Protein AF-A0A950ZUE1-F1 (afdb_monomer)

Secondary structure (DSSP, 8-state):
---HHHHHHHHHHHHHHHHHHHHHHHH-HHHHHTT--HHHHHHHHHHHHSTTTHHHHHTS-TTS-HHHHHHHHHHHHHHHHHHHHHTTTT-----HHHHHHHHHHHHHHHHHHHHHHHHHHHHHIIIIIHHHH---GGGGGHHHHHTTSHHHHHHHHHHHHHHTT-TTHHHHHHHHHHHHHHHHHHHHHHHHHHHHT-TTS--S--S---TTS---TT--PPPTT---PPPPTTS-HHHHHHHHHHHHHHHHHHHHHHHHHHHHHTT--TTTT--SHHHHHHHHHHHHHHHHHTT-GGG--HHHHHHHHHHHHHHHHHHHHHT--HHHHHHTHHHHHHHHHHHHHHHHHIIIIIHHHH-SSSHHHHHHHHHHHHHS-HHHHHHHHHHH-TT--SSHHHHHHHHHHHHTTTSSSSHHHHHHHHHHHHH-HHHHHHHHHHHHHHHHHHHHHHHHHHHHHHHHHHHHTT-

Radius of gyration: 22.35 Å; Cα contacts (8 Å, |Δi|>4): 746; chains: 1; bounding box: 63×61×81 Å

Structure (mmCIF, N/CA/C/O backbone):
data_AF-A0A950ZUE1-F1
#
_entry.id   AF-A0A950ZUE1-F1
#
loop_
_atom_site.group_PDB
_atom_site.id
_atom_site.type_symbol
_atom_site.label_atom_id
_atom_site.label_alt_id
_atom_site.label_comp_id
_atom_site.label_asym_id
_atom_site.label_entity_id
_atom_site.label_seq_id
_atom_site.pdbx_PDB_ins_code
_atom_site.Cartn_x
_atom_site.Cartn_y
_atom_site.Cartn_z
_atom_site.occupancy
_atom_site.B_iso_or_equiv
_atom_site.auth_seq_id
_atom_site.auth_comp_id
_atom_site.auth_asym_id
_atom_site.auth_atom_id
_atom_site.pdbx_PDB_model_num
ATOM 1 N N . MET A 1 1 ? 19.890 4.334 -22.677 1.00 66.81 1 MET A N 1
ATOM 2 C CA . MET A 1 1 ? 20.243 5.474 -21.806 1.00 66.81 1 MET A CA 1
ATOM 3 C C . MET A 1 1 ? 19.348 6.622 -22.236 1.00 66.81 1 MET A C 1
ATOM 5 O O . MET A 1 1 ? 19.348 6.912 -23.424 1.00 66.81 1 MET A O 1
ATOM 9 N N . TRP A 1 2 ? 18.515 7.160 -21.343 1.00 86.56 2 TRP A N 1
ATOM 10 C CA . TRP A 1 2 ? 17.582 8.241 -21.687 1.00 86.56 2 TRP A CA 1
ATOM 11 C C . TRP A 1 2 ? 18.308 9.572 -21.828 1.00 86.56 2 TRP A C 1
ATOM 13 O O . TRP A 1 2 ? 19.304 9.820 -21.146 1.00 86.56 2 TRP A O 1
ATOM 23 N N . THR A 1 3 ? 17.786 10.434 -22.687 1.00 91.44 3 THR A N 1
ATOM 24 C CA . THR A 1 3 ? 18.168 11.841 -22.764 1.00 91.44 3 THR A CA 1
ATOM 25 C C . THR A 1 3 ? 17.312 12.682 -21.815 1.00 91.44 3 THR A C 1
ATOM 27 O O . THR A 1 3 ? 16.250 12.256 -21.357 1.00 91.44 3 THR A O 1
ATOM 30 N N . ALA A 1 4 ? 17.752 13.908 -21.519 1.00 90.56 4 ALA A N 1
ATOM 31 C CA . ALA A 1 4 ? 16.945 14.852 -20.742 1.00 90.56 4 ALA A CA 1
ATOM 32 C C . ALA A 1 4 ? 15.606 15.174 -21.434 1.00 90.56 4 ALA A C 1
ATOM 34 O O . ALA A 1 4 ? 14.594 15.359 -20.759 1.00 90.56 4 ALA A O 1
ATOM 35 N N . THR A 1 5 ? 15.598 15.193 -22.771 1.00 92.62 5 THR A N 1
ATOM 36 C CA . THR A 1 5 ? 14.394 15.395 -23.582 1.00 92.62 5 THR A CA 1
ATOM 37 C C . THR A 1 5 ? 13.401 14.255 -23.388 1.00 92.62 5 THR A C 1
ATOM 39 O O . THR A 1 5 ? 12.242 14.531 -23.097 1.00 92.62 5 THR A O 1
ATOM 42 N N . ASP A 1 6 ? 13.859 12.997 -23.428 1.00 92.62 6 ASP A N 1
ATOM 43 C CA . ASP A 1 6 ? 12.987 11.828 -23.223 1.00 92.62 6 ASP A CA 1
ATOM 44 C C . ASP A 1 6 ? 12.276 11.896 -21.864 1.00 92.62 6 ASP A C 1
ATOM 46 O O . ASP A 1 6 ? 11.075 11.646 -21.755 1.00 92.62 6 ASP A O 1
ATOM 50 N N . VAL A 1 7 ? 13.009 12.276 -20.812 1.00 93.06 7 VAL A N 1
ATOM 51 C CA . VAL A 1 7 ? 12.440 12.441 -19.468 1.00 93.06 7 VAL A CA 1
ATOM 52 C C . VAL A 1 7 ? 11.440 13.598 -19.444 1.00 93.06 7 VAL A C 1
ATOM 54 O O . VAL A 1 7 ? 10.337 13.437 -18.921 1.00 93.06 7 VAL A O 1
ATOM 57 N N . GLY A 1 8 ? 11.795 14.746 -20.029 1.00 93.25 8 GLY A N 1
ATOM 58 C CA . GLY A 1 8 ? 10.930 15.924 -20.094 1.00 93.25 8 GLY A CA 1
ATOM 59 C C . GLY A 1 8 ? 9.601 15.647 -20.799 1.00 93.25 8 GLY A C 1
ATOM 60 O O . GLY A 1 8 ? 8.540 15.932 -20.245 1.00 93.25 8 GLY A O 1
ATOM 61 N N . GLU A 1 9 ? 9.643 15.025 -21.976 1.00 93.88 9 GLU A N 1
ATOM 62 C CA . GLU A 1 9 ? 8.449 14.638 -22.737 1.00 93.88 9 GLU A CA 1
ATOM 63 C C . GLU A 1 9 ? 7.586 13.635 -21.965 1.00 93.88 9 GLU A C 1
ATOM 65 O O . GLU A 1 9 ? 6.367 13.793 -21.881 1.00 93.88 9 GLU A O 1
ATOM 70 N N . SER A 1 10 ? 8.213 12.656 -21.307 1.00 94.75 10 SER A N 1
ATOM 71 C CA . SER A 1 10 ? 7.507 11.672 -20.479 1.00 94.75 10 SER A CA 1
ATOM 72 C C . SER A 1 10 ? 6.758 12.313 -19.307 1.00 94.75 10 SER A C 1
ATOM 74 O O . SER A 1 10 ? 5.678 11.844 -18.942 1.00 94.75 10 SER A O 1
ATOM 76 N N . MET A 1 11 ? 7.305 13.384 -18.718 1.00 94.94 11 MET A N 1
ATOM 77 C CA . MET A 1 11 ? 6.642 14.132 -17.640 1.00 94.94 11 MET A CA 1
ATOM 78 C C . MET A 1 11 ? 5.467 14.957 -18.169 1.00 94.94 11 MET A C 1
ATOM 80 O O . MET A 1 11 ? 4.415 15.008 -17.531 1.00 94.94 11 MET A O 1
ATOM 84 N N . VAL A 1 12 ? 5.615 15.570 -19.348 1.00 95.50 12 VAL A N 1
ATOM 85 C CA . VAL A 1 12 ? 4.526 16.307 -20.008 1.00 95.50 12 VAL A CA 1
ATOM 86 C C . VAL A 1 12 ? 3.365 15.367 -20.329 1.00 95.50 12 VAL A C 1
ATOM 88 O O . VAL A 1 12 ? 2.218 15.675 -20.009 1.00 95.50 12 VAL A O 1
ATOM 91 N N . LEU A 1 13 ? 3.652 14.195 -20.899 1.00 95.94 13 LEU A N 1
ATOM 92 C CA . LEU A 1 13 ? 2.637 13.189 -21.208 1.00 95.94 13 LEU A CA 1
ATOM 93 C C . LEU A 1 13 ? 1.944 12.674 -19.942 1.00 95.94 13 LEU A C 1
ATOM 95 O O . LEU A 1 13 ? 0.721 12.551 -19.934 1.00 95.94 13 LEU A O 1
ATOM 99 N N . LEU A 1 14 ? 2.690 12.454 -18.855 1.00 95.44 14 LEU A N 1
ATOM 100 C CA . LEU A 1 14 ? 2.114 12.061 -17.567 1.00 95.44 14 LEU A CA 1
ATOM 101 C C . LEU A 1 14 ? 1.131 13.122 -17.043 1.00 95.44 14 LEU A C 1
ATOM 103 O O . LEU A 1 14 ? 0.028 12.783 -16.617 1.00 95.44 14 LEU A O 1
ATOM 107 N N . ALA A 1 15 ? 1.485 14.408 -17.135 1.00 95.69 15 ALA A N 1
ATOM 108 C CA . ALA A 1 15 ? 0.602 15.507 -16.743 1.00 95.69 15 ALA A CA 1
ATOM 109 C C . ALA A 1 15 ? -0.668 15.586 -17.613 1.00 95.69 15 ALA A C 1
ATOM 111 O O . ALA A 1 15 ? -1.761 15.830 -17.098 1.00 95.69 15 ALA A O 1
ATOM 112 N N . LEU A 1 16 ? -0.550 15.339 -18.922 1.00 96.38 16 LEU A N 1
ATOM 113 C CA . LEU A 1 16 ? -1.698 15.287 -19.834 1.00 96.38 16 LEU A CA 1
ATOM 114 C C . LEU A 1 16 ? -2.623 14.101 -19.533 1.00 96.38 16 LEU A C 1
ATOM 116 O O . LEU A 1 16 ? -3.842 14.271 -19.536 1.00 96.38 16 LEU A O 1
ATOM 120 N N . VAL A 1 17 ? -2.066 12.926 -19.222 1.00 96.38 17 VAL A N 1
ATOM 121 C CA . VAL A 1 17 ? -2.840 11.758 -18.771 1.00 96.38 17 VAL A CA 1
ATOM 122 C C . VAL A 1 17 ? -3.590 12.084 -17.483 1.00 96.38 17 VAL A C 1
ATOM 124 O O . VAL A 1 17 ? -4.779 11.787 -17.378 1.00 96.38 17 VAL A O 1
ATOM 127 N N . PHE A 1 18 ? -2.932 12.748 -16.533 1.00 94.56 18 PHE A N 1
ATOM 128 C CA . PHE A 1 18 ? -3.552 13.175 -15.281 1.00 94.56 18 PHE A CA 1
ATOM 129 C C . PHE A 1 18 ? -4.738 14.117 -15.522 1.00 94.56 18 PHE A C 1
ATOM 131 O O . PHE A 1 18 ? -5.830 13.908 -14.989 1.00 94.56 18 PHE A O 1
ATOM 138 N N . LEU A 1 19 ? -4.549 15.135 -16.369 1.00 95.38 19 LEU A N 1
ATOM 139 C CA . LEU A 1 19 ? -5.607 16.069 -16.753 1.00 95.38 19 LEU A CA 1
ATOM 140 C C . LEU A 1 19 ? -6.772 15.343 -17.438 1.00 95.38 19 LEU A C 1
ATOM 142 O O . LEU A 1 19 ? -7.933 15.577 -17.098 1.00 95.38 19 LEU A O 1
ATOM 146 N N . GLY A 1 20 ? -6.470 14.441 -18.374 1.00 95.75 20 GLY A N 1
ATOM 147 C CA . GLY A 1 20 ? -7.469 13.619 -19.052 1.00 95.75 20 GLY A CA 1
ATOM 148 C C . GLY A 1 20 ? -8.279 12.778 -18.068 1.00 95.75 20 GLY A C 1
ATOM 149 O O . GLY A 1 20 ? -9.509 12.790 -18.110 1.00 95.75 20 GLY A O 1
ATOM 150 N N . ALA A 1 21 ? -7.609 12.119 -17.124 1.00 94.19 21 ALA A N 1
ATOM 151 C CA . ALA A 1 21 ? -8.250 11.324 -16.084 1.00 94.19 21 ALA A CA 1
ATOM 152 C C . ALA A 1 21 ? -9.181 12.157 -15.194 1.00 94.19 21 ALA A C 1
ATOM 154 O O . ALA A 1 21 ? -10.307 11.736 -14.920 1.00 94.19 21 ALA A O 1
ATOM 155 N N . ALA A 1 22 ? -8.752 13.358 -14.795 1.00 91.12 22 ALA A N 1
ATOM 156 C CA . ALA A 1 22 ? -9.562 14.267 -13.986 1.00 91.12 22 ALA A CA 1
ATOM 157 C C . ALA A 1 22 ? -10.845 14.694 -14.721 1.00 91.12 22 ALA A C 1
ATOM 159 O O . ALA A 1 22 ? -11.929 14.722 -14.132 1.00 91.12 22 ALA A O 1
ATOM 160 N N . LEU A 1 23 ? -10.750 14.976 -16.025 1.00 93.44 23 LEU A N 1
ATOM 161 C CA . LEU A 1 23 ? -11.906 15.312 -16.862 1.00 93.44 23 LEU A CA 1
ATOM 162 C C . LEU A 1 23 ? -12.852 14.116 -17.047 1.00 93.44 23 LEU A C 1
ATOM 164 O O . LEU A 1 23 ? -14.065 14.268 -16.892 1.00 93.44 23 LEU A O 1
ATOM 168 N N . ILE A 1 24 ? -12.308 12.921 -17.304 1.00 93.88 24 ILE A N 1
ATOM 169 C CA . ILE A 1 24 ? -13.088 11.678 -17.415 1.00 93.88 24 ILE A CA 1
ATOM 170 C C . ILE A 1 24 ? -13.856 11.412 -16.116 1.00 93.88 24 ILE A C 1
ATOM 172 O O . ILE A 1 24 ? -15.060 11.150 -16.154 1.00 93.88 24 ILE A O 1
ATOM 176 N N . ARG A 1 25 ? -13.189 11.524 -14.960 1.00 88.69 25 ARG A N 1
ATOM 177 C CA . ARG A 1 25 ? -13.815 11.344 -13.642 1.00 88.69 25 ARG A CA 1
ATOM 178 C C . ARG A 1 25 ? -14.921 12.370 -13.410 1.00 88.69 25 ARG A C 1
ATOM 180 O O . ARG A 1 25 ? -16.020 11.996 -13.011 1.00 88.69 25 ARG A O 1
ATOM 187 N N . LYS A 1 26 ? -14.665 13.647 -13.714 1.00 87.50 26 LYS A N 1
ATOM 188 C CA . LYS A 1 26 ? -15.641 14.738 -13.557 1.00 87.50 26 LYS A CA 1
ATOM 189 C C . LYS A 1 26 ? -16.940 14.473 -14.322 1.00 87.50 26 LYS A C 1
ATOM 191 O O . LYS A 1 26 ? -18.018 14.761 -13.805 1.00 87.50 26 LYS A O 1
ATOM 196 N N . TRP A 1 27 ? -16.850 13.943 -15.541 1.00 89.56 27 TRP A N 1
ATOM 197 C CA . TRP A 1 27 ? -18.019 13.703 -16.393 1.00 89.56 27 TRP A CA 1
ATOM 198 C C . TRP A 1 27 ? -18.652 12.318 -16.218 1.00 89.56 27 TRP A C 1
ATOM 200 O O . TRP A 1 27 ? -19.817 12.138 -16.568 1.00 89.56 27 TRP A O 1
ATOM 210 N N . SER A 1 28 ? -17.939 11.347 -15.645 1.00 88.06 28 SER A N 1
ATOM 211 C CA . SER A 1 28 ? -18.461 9.997 -15.429 1.00 88.06 28 SER A CA 1
ATOM 212 C C . SER A 1 28 ? -19.125 9.849 -14.061 1.00 88.06 28 SER A C 1
ATOM 214 O O . SER A 1 28 ? -18.476 9.880 -13.016 1.00 88.06 28 SER A O 1
ATOM 216 N N . THR A 1 29 ? -20.439 9.630 -14.050 1.00 81.12 29 THR A N 1
ATOM 217 C CA . THR A 1 29 ? -21.176 9.318 -12.814 1.00 81.12 29 THR A CA 1
ATOM 218 C C . THR A 1 29 ? -20.812 7.932 -12.270 1.00 81.12 29 THR A C 1
ATOM 220 O O . THR A 1 29 ? -20.668 7.772 -11.065 1.00 81.12 29 THR A O 1
ATOM 223 N N . HIS A 1 30 ? -20.580 6.945 -13.142 1.00 82.25 30 HIS A N 1
ATOM 224 C CA . HIS A 1 30 ? -20.272 5.566 -12.739 1.00 82.25 30 HIS A CA 1
ATOM 225 C C . HIS A 1 30 ? -18.904 5.443 -12.055 1.00 82.25 30 HIS A C 1
ATOM 227 O O . HIS A 1 30 ? -18.790 4.789 -11.025 1.00 82.25 30 HIS A O 1
ATOM 233 N N . LEU A 1 31 ? -17.866 6.098 -12.594 1.00 82.25 31 LEU A N 1
ATOM 234 C CA . LEU A 1 31 ? -16.519 6.039 -12.006 1.00 82.25 31 LEU A CA 1
ATOM 235 C C . LEU A 1 31 ? -16.462 6.746 -10.646 1.00 82.25 31 LEU A C 1
ATOM 237 O O . LEU A 1 31 ? -15.772 6.276 -9.745 1.00 82.25 31 LEU A O 1
ATOM 241 N N . ARG A 1 32 ? -17.225 7.836 -10.483 1.00 79.19 32 ARG A N 1
ATOM 242 C CA . ARG A 1 32 ? -17.393 8.511 -9.189 1.00 79.19 32 ARG A CA 1
ATOM 243 C C . ARG A 1 32 ? -18.175 7.660 -8.193 1.00 79.19 32 ARG A C 1
ATOM 245 O O . ARG A 1 32 ? -17.773 7.594 -7.043 1.00 79.19 32 ARG A O 1
ATOM 252 N N . ALA A 1 33 ? -19.217 6.956 -8.639 1.00 73.81 33 ALA A N 1
ATOM 253 C CA . ALA A 1 33 ? -19.984 6.044 -7.786 1.00 73.81 33 ALA A CA 1
ATOM 254 C C . ALA A 1 33 ? -19.161 4.838 -7.292 1.00 73.81 33 ALA A C 1
ATOM 256 O O . ALA A 1 33 ? -19.442 4.297 -6.228 1.00 73.81 33 ALA A O 1
ATOM 257 N N . LEU A 1 34 ? -18.138 4.426 -8.048 1.00 74.50 34 LEU A N 1
ATOM 258 C CA . LEU A 1 34 ? -17.157 3.421 -7.623 1.00 74.50 34 LEU A CA 1
ATOM 259 C C . LEU A 1 34 ? -15.985 4.014 -6.827 1.00 74.50 34 LEU A C 1
ATOM 261 O O . LEU A 1 34 ? -15.076 3.273 -6.468 1.00 74.50 34 LEU A O 1
ATOM 265 N N . PHE A 1 35 ? -15.983 5.331 -6.589 1.00 74.38 35 PHE A N 1
ATOM 266 C CA . PHE A 1 35 ? -14.926 6.062 -5.891 1.00 74.38 35 PHE A CA 1
ATOM 267 C C . PHE A 1 35 ? -13.525 5.756 -6.431 1.00 74.38 35 PHE A C 1
ATOM 269 O O . PHE A 1 35 ? -12.556 5.696 -5.681 1.00 74.38 35 PHE A O 1
ATOM 276 N N . LEU A 1 36 ? -13.395 5.560 -7.747 1.00 81.38 36 LEU A N 1
ATOM 277 C CA . LEU A 1 36 ? -12.086 5.314 -8.339 1.00 81.38 36 LEU A CA 1
ATOM 278 C C . LEU A 1 36 ? -11.246 6.605 -8.291 1.00 81.38 36 LEU A C 1
ATOM 280 O O . LEU A 1 36 ? -11.714 7.647 -8.776 1.00 81.38 36 LEU A O 1
ATOM 284 N N . PRO A 1 37 ? -10.016 6.560 -7.741 1.00 82.94 37 PRO A N 1
ATOM 285 C CA . PRO A 1 37 ? -9.103 7.692 -7.743 1.00 82.94 37 PRO A CA 1
ATOM 286 C C . PRO A 1 37 ? -8.751 8.120 -9.161 1.00 82.94 37 PRO A C 1
ATOM 288 O O . PRO A 1 37 ? -8.617 7.293 -10.071 1.00 82.94 37 PRO A O 1
ATOM 291 N N . THR A 1 38 ? -8.504 9.416 -9.328 1.00 88.38 38 THR A N 1
ATOM 292 C CA . THR A 1 38 ? -8.078 9.988 -10.613 1.00 88.38 38 THR A CA 1
ATOM 293 C C . THR A 1 38 ? -6.826 9.293 -11.159 1.00 88.38 38 THR A C 1
ATOM 295 O O . THR A 1 38 ? -6.754 9.018 -12.355 1.00 88.38 38 THR A O 1
ATOM 298 N N . ALA A 1 39 ? -5.880 8.912 -10.295 1.00 89.38 39 ALA A N 1
ATOM 299 C CA . ALA A 1 39 ? -4.666 8.207 -10.697 1.00 89.38 39 ALA A CA 1
ATOM 300 C C . ALA A 1 39 ? -4.924 6.812 -11.291 1.00 89.38 39 ALA A C 1
ATOM 302 O O . ALA A 1 39 ? -4.284 6.433 -12.268 1.00 89.38 39 ALA A O 1
ATOM 303 N N . VAL A 1 40 ? -5.895 6.059 -10.759 1.00 88.81 40 VAL A N 1
ATOM 304 C CA . VAL A 1 40 ? -6.265 4.739 -11.303 1.00 88.81 40 VAL A CA 1
ATOM 305 C C . VAL A 1 40 ? -6.889 4.900 -12.689 1.00 88.81 40 VAL A C 1
ATOM 307 O O . VAL A 1 40 ? -6.517 4.192 -13.624 1.00 88.81 40 VAL A O 1
ATOM 310 N N . ILE A 1 41 ? -7.783 5.881 -12.851 1.00 91.88 41 ILE A N 1
ATOM 311 C CA . ILE A 1 41 ? -8.377 6.227 -14.152 1.00 91.88 41 ILE A CA 1
ATOM 312 C C . ILE A 1 41 ? -7.280 6.637 -15.144 1.00 91.88 41 ILE A C 1
ATOM 314 O O . ILE A 1 41 ? -7.294 6.188 -16.288 1.00 91.88 41 ILE A O 1
ATOM 318 N N . GLY A 1 42 ? -6.310 7.444 -14.707 1.00 93.81 42 GLY A N 1
ATOM 319 C CA . GLY A 1 42 ? -5.161 7.851 -15.518 1.00 93.81 42 GLY A CA 1
ATOM 320 C C . GLY A 1 42 ? -4.272 6.681 -15.916 1.00 93.81 42 GLY A C 1
ATOM 321 O O . GLY A 1 42 ? -3.865 6.595 -17.068 1.00 93.81 42 GLY A O 1
ATOM 322 N N . GLY A 1 43 ? -4.044 5.735 -15.010 1.00 93.06 43 GLY A N 1
ATOM 323 C CA . GLY A 1 43 ? -3.337 4.496 -15.303 1.00 93.06 43 GLY A CA 1
ATOM 324 C C . GLY A 1 43 ? -4.013 3.674 -16.399 1.00 93.06 43 GLY A C 1
ATOM 325 O O . GLY A 1 43 ? -3.370 3.296 -17.377 1.00 93.06 43 GLY A O 1
ATOM 326 N N . PHE A 1 44 ? -5.327 3.455 -16.297 1.00 93.50 44 PHE A N 1
ATOM 327 C CA . PHE A 1 44 ? -6.082 2.756 -17.342 1.00 93.50 44 PHE A CA 1
ATOM 328 C C . PHE A 1 44 ? -6.156 3.544 -18.651 1.00 93.50 44 PHE A C 1
ATOM 330 O O . PHE A 1 44 ? -6.139 2.939 -19.721 1.00 93.50 44 PHE A O 1
ATOM 337 N N . LEU A 1 45 ? -6.201 4.877 -18.590 1.00 95.19 45 LEU A N 1
ATOM 338 C CA . LEU A 1 45 ? -6.114 5.728 -19.773 1.00 95.19 45 LEU A CA 1
ATOM 339 C C . LEU A 1 45 ? -4.751 5.563 -20.461 1.00 95.19 45 LEU A C 1
ATOM 341 O O . LEU A 1 45 ? -4.708 5.348 -21.668 1.00 95.19 45 LEU A O 1
ATOM 345 N N . ALA A 1 46 ? -3.652 5.605 -19.707 1.00 94.88 46 ALA A N 1
ATOM 346 C CA . ALA A 1 46 ? -2.307 5.364 -20.223 1.00 94.88 46 ALA A CA 1
ATOM 347 C C . ALA A 1 46 ? -2.174 3.964 -20.841 1.00 94.88 46 ALA A C 1
ATOM 349 O O . ALA A 1 46 ? -1.650 3.838 -21.945 1.00 94.88 46 ALA A O 1
ATOM 350 N N . LEU A 1 47 ? -2.714 2.936 -20.181 1.00 92.81 47 LEU A N 1
ATOM 351 C CA . LEU A 1 47 ? -2.721 1.561 -20.682 1.00 92.81 47 LEU A CA 1
ATOM 352 C C . LEU A 1 47 ? -3.525 1.434 -21.988 1.00 92.81 47 LEU A C 1
ATOM 354 O O . LEU A 1 47 ? -3.061 0.828 -22.953 1.00 92.81 47 LEU A O 1
ATOM 358 N N . ALA A 1 48 ? -4.714 2.043 -22.041 1.00 93.50 48 ALA A N 1
ATOM 359 C CA . ALA A 1 48 ? -5.586 2.020 -23.213 1.00 93.50 48 ALA A CA 1
ATOM 360 C C . ALA A 1 48 ? -4.981 2.771 -24.407 1.00 93.50 48 ALA A C 1
ATOM 362 O O . ALA A 1 48 ? -5.092 2.313 -25.542 1.00 93.50 48 ALA A O 1
ATOM 363 N N . LEU A 1 49 ? -4.332 3.912 -24.167 1.00 93.94 49 LEU A N 1
ATOM 364 C CA . LEU A 1 49 ? -3.679 4.705 -25.212 1.00 93.94 49 LEU A CA 1
ATOM 365 C C . LEU A 1 49 ? -2.279 4.179 -25.580 1.00 93.94 49 LEU A C 1
ATOM 367 O O . LEU A 1 49 ? -1.727 4.582 -26.604 1.00 93.94 49 LEU A O 1
ATOM 371 N N . GLY A 1 50 ? -1.705 3.301 -24.759 1.00 92.12 50 GLY A N 1
ATOM 372 C CA . GLY A 1 50 ? -0.361 2.754 -24.902 1.00 92.12 50 GLY A CA 1
ATOM 373 C C . GLY A 1 50 ? -0.248 1.492 -25.769 1.00 92.12 50 GLY A C 1
ATOM 374 O O . GLY A 1 50 ? -1.186 1.141 -26.495 1.00 92.12 50 GLY A O 1
ATOM 375 N N . PRO A 1 51 ? 0.900 0.789 -25.678 1.00 88.81 51 PRO A N 1
ATOM 376 C CA . PRO A 1 51 ? 1.222 -0.402 -26.457 1.00 88.81 51 PRO A CA 1
ATOM 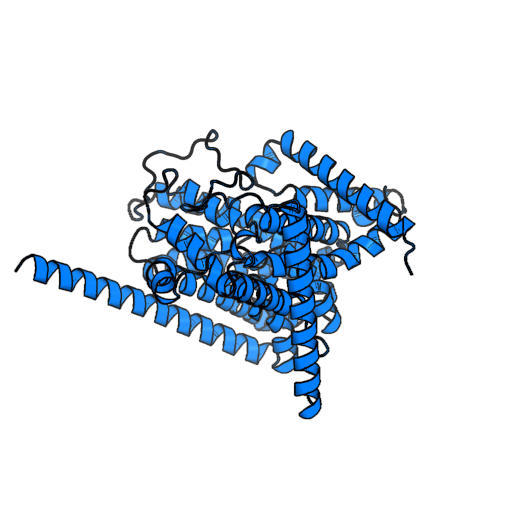377 C C . PRO A 1 51 ? 0.195 -1.514 -26.287 1.00 88.81 51 PRO A C 1
ATOM 379 O O . PRO A 1 51 ? -0.123 -2.216 -27.236 1.00 88.81 51 PRO A O 1
ATOM 382 N N . GLU A 1 52 ? -0.346 -1.654 -25.080 1.00 90.12 52 GLU A N 1
ATOM 383 C CA . GLU A 1 52 ? -1.230 -2.751 -24.686 1.00 90.12 52 GLU A CA 1
ATOM 384 C C . GLU A 1 52 ? -2.690 -2.546 -25.124 1.00 90.12 52 GLU A C 1
ATOM 386 O O . GLU A 1 52 ? -3.436 -3.521 -25.237 1.00 90.12 52 GLU A O 1
ATOM 391 N N . GLY A 1 53 ? -3.087 -1.302 -25.409 1.00 89.88 53 GLY A N 1
ATOM 392 C CA . GLY A 1 53 ? -4.407 -0.933 -25.920 1.00 89.88 53 GLY A CA 1
ATOM 393 C C . GLY A 1 53 ? -4.381 -0.619 -27.416 1.00 89.88 53 GLY A C 1
ATOM 394 O O . GLY A 1 53 ? -4.383 -1.530 -28.244 1.00 89.88 53 GLY A O 1
ATOM 395 N N . ILE A 1 54 ? -4.360 0.671 -27.777 1.00 90.31 54 ILE A N 1
ATOM 396 C CA . ILE A 1 54 ? -4.306 1.126 -29.179 1.00 90.31 54 ILE A CA 1
ATOM 397 C C . ILE A 1 54 ? -3.112 0.506 -29.905 1.00 90.31 54 ILE A C 1
ATOM 399 O O . ILE A 1 54 ? -3.275 0.052 -31.034 1.00 90.31 54 ILE A O 1
ATOM 403 N N . GLY A 1 55 ? -1.949 0.417 -29.255 1.00 88.12 55 GLY A N 1
ATOM 404 C CA . GLY A 1 55 ? -0.745 -0.136 -29.870 1.00 88.12 55 GLY A CA 1
ATOM 405 C C . GLY A 1 55 ? -0.906 -1.571 -30.375 1.00 88.12 55 GLY A C 1
ATOM 406 O O . GLY A 1 55 ? -0.410 -1.899 -31.452 1.00 88.12 55 GLY A O 1
ATOM 407 N N . ARG A 1 56 ? -1.695 -2.409 -29.689 1.00 88.06 56 ARG A N 1
ATOM 408 C CA . ARG A 1 56 ? -2.030 -3.761 -30.167 1.00 88.06 56 ARG A CA 1
ATOM 409 C C . ARG A 1 56 ? -2.905 -3.750 -31.411 1.00 88.06 56 ARG A C 1
ATOM 411 O O . ARG A 1 56 ? -2.764 -4.637 -32.246 1.00 88.06 56 ARG A O 1
ATOM 418 N N . LEU A 1 57 ? -3.800 -2.771 -31.527 1.00 87.94 57 LEU A N 1
ATOM 419 C CA . LEU A 1 57 ? -4.695 -2.622 -32.675 1.00 87.94 57 LEU A CA 1
ATOM 420 C C . LEU A 1 57 ? -3.962 -2.055 -33.896 1.00 87.94 57 LEU A C 1
ATOM 422 O O . LEU A 1 57 ? -4.271 -2.427 -35.024 1.00 87.94 57 LEU A O 1
ATOM 426 N N . THR A 1 58 ? -3.003 -1.154 -33.677 1.00 88.31 58 THR A N 1
ATOM 427 C CA . THR A 1 58 ? -2.252 -0.462 -34.736 1.00 88.31 58 THR A CA 1
ATOM 428 C C . THR A 1 58 ? -0.884 -1.076 -35.023 1.00 88.31 58 THR A C 1
ATOM 430 O O . THR A 1 58 ? -0.190 -0.596 -35.915 1.00 88.31 58 THR A O 1
ATOM 433 N N . HIS A 1 59 ? -0.485 -2.118 -34.286 1.00 84.19 59 HIS A N 1
ATOM 434 C CA . HIS A 1 59 ? 0.868 -2.684 -34.297 1.00 84.19 59 HIS A CA 1
ATOM 435 C C . HIS A 1 59 ? 1.966 -1.620 -34.092 1.00 84.19 59 HIS A C 1
ATOM 437 O O . HIS A 1 59 ? 3.010 -1.651 -34.743 1.00 84.19 59 HIS A O 1
ATOM 443 N N . SER A 1 60 ? 1.719 -0.662 -33.194 1.00 85.62 60 SER A N 1
ATOM 444 C CA . SER A 1 60 ? 2.639 0.429 -32.841 1.00 85.62 60 SER A CA 1
ATOM 445 C C . SER A 1 60 ? 2.777 0.567 -31.319 1.00 85.62 60 SER A C 1
ATOM 447 O O . SER A 1 60 ? 2.171 -0.183 -30.559 1.00 85.62 60 SER A O 1
ATOM 449 N N . SER A 1 61 ? 3.527 1.564 -30.849 1.00 77.38 61 SER A N 1
ATOM 450 C CA . SER A 1 61 ? 3.646 1.924 -29.427 1.00 77.38 61 SER A CA 1
ATOM 451 C C . SER A 1 61 ? 2.393 2.611 -28.843 1.00 77.38 61 SER A C 1
ATOM 453 O O . SER A 1 61 ? 2.406 3.123 -27.723 1.00 77.38 61 SER A O 1
ATOM 455 N N . GLY A 1 62 ? 1.288 2.640 -29.596 1.00 87.25 62 GLY A N 1
ATOM 456 C CA . GLY A 1 62 ? 0.092 3.411 -29.270 1.00 87.25 62 GLY A CA 1
ATOM 457 C C . GLY A 1 62 ? 0.264 4.895 -29.599 1.00 87.25 62 GLY A C 1
ATOM 458 O O . GLY A 1 62 ? 0.835 5.247 -30.632 1.00 87.25 62 GLY A O 1
ATOM 459 N N . MET A 1 63 ? -0.265 5.766 -28.738 1.00 87.88 63 MET A N 1
ATOM 460 C CA . MET A 1 63 ? -0.197 7.227 -28.888 1.00 87.88 63 MET A CA 1
ATOM 461 C C . MET A 1 63 ? 1.049 7.857 -28.252 1.00 87.88 63 MET A C 1
ATOM 463 O O . MET A 1 63 ? 1.246 9.063 -28.396 1.00 87.88 63 MET A O 1
ATOM 467 N N . PHE A 1 64 ? 1.877 7.074 -27.554 1.00 88.81 64 PHE A N 1
ATOM 468 C CA . PHE A 1 64 ? 3.079 7.575 -26.888 1.00 88.81 64 PHE A CA 1
ATOM 469 C C . PHE A 1 64 ? 4.359 6.963 -27.483 1.00 88.81 64 PHE A C 1
ATOM 471 O O . PHE A 1 64 ? 4.322 5.838 -27.989 1.00 88.81 64 PHE A O 1
ATOM 478 N N . PRO A 1 65 ? 5.500 7.671 -27.410 1.00 88.38 65 PRO A N 1
ATOM 479 C CA . PRO A 1 65 ? 6.805 7.112 -27.759 1.00 88.38 65 PRO A CA 1
ATOM 480 C C . PRO A 1 65 ? 7.209 5.938 -26.850 1.00 88.38 65 PRO A C 1
ATOM 482 O O . PRO A 1 65 ? 6.907 5.937 -25.656 1.00 88.38 65 PRO A O 1
ATOM 485 N N . ASP A 1 66 ? 7.976 4.978 -27.375 1.00 86.06 66 ASP A N 1
ATOM 486 C CA . ASP A 1 66 ? 8.503 3.842 -26.593 1.00 86.06 66 ASP A CA 1
ATOM 487 C C . ASP A 1 66 ? 9.363 4.300 -25.404 1.00 86.06 66 ASP A C 1
ATOM 489 O O . ASP A 1 66 ? 9.331 3.722 -24.312 1.00 86.06 66 ASP A O 1
ATOM 493 N N . GLN A 1 67 ? 10.113 5.388 -25.596 1.00 89.19 67 GLN A N 1
ATOM 494 C CA . GLN A 1 67 ? 10.946 5.998 -24.566 1.00 89.19 67 GLN A CA 1
ATOM 495 C C . GLN A 1 67 ? 10.105 6.407 -23.353 1.00 89.19 67 GLN A C 1
ATOM 497 O O . GLN A 1 67 ? 10.549 6.209 -22.220 1.00 89.19 67 GLN A O 1
ATOM 502 N N . THR A 1 68 ? 8.872 6.879 -23.565 1.00 91.88 68 THR A N 1
ATOM 503 C CA . THR A 1 68 ? 7.969 7.279 -22.482 1.00 91.88 68 THR A CA 1
ATOM 504 C C . THR A 1 68 ? 7.650 6.126 -21.547 1.00 91.88 68 THR A C 1
ATOM 506 O O . THR A 1 68 ? 7.783 6.272 -20.332 1.00 91.88 68 THR A O 1
ATOM 509 N N . PHE A 1 69 ? 7.331 4.950 -22.088 1.00 88.81 69 PHE A N 1
ATOM 510 C CA . PHE A 1 69 ? 7.055 3.773 -21.264 1.00 88.81 69 PHE A CA 1
ATOM 511 C C . PHE A 1 69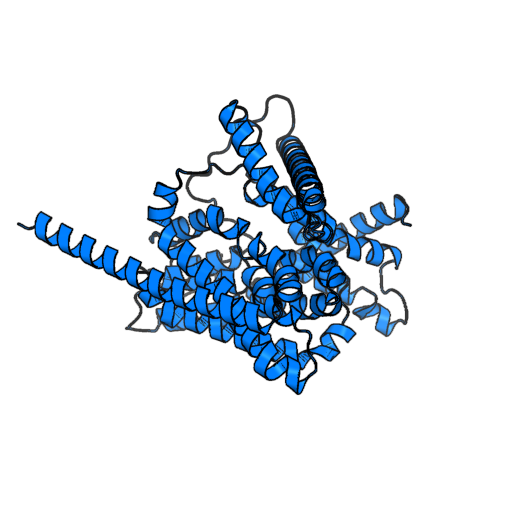 ? 8.288 3.278 -20.522 1.00 88.81 69 PHE A C 1
ATOM 513 O O . PHE A 1 69 ? 8.176 2.853 -19.375 1.00 88.81 69 PHE A O 1
ATOM 520 N N . SER A 1 70 ? 9.475 3.390 -21.122 1.00 89.12 70 SER A N 1
ATOM 521 C CA . SER A 1 70 ? 10.709 3.031 -20.421 1.00 89.12 70 SER A CA 1
ATOM 522 C C . SER A 1 70 ? 10.982 3.943 -19.215 1.00 89.12 70 SER A C 1
ATOM 524 O O . SER A 1 70 ? 11.370 3.449 -18.157 1.00 89.12 70 SER A O 1
ATOM 526 N N . VAL A 1 71 ? 10.706 5.250 -19.332 1.00 92.88 71 VAL A N 1
ATOM 527 C CA . VAL A 1 71 ? 10.800 6.199 -18.212 1.00 92.88 71 VAL A CA 1
ATOM 528 C C . VAL A 1 71 ? 9.727 5.890 -17.166 1.00 92.88 71 VAL A C 1
ATOM 530 O O . VAL A 1 71 ? 10.041 5.768 -15.982 1.00 92.88 71 VAL A O 1
ATOM 533 N N . TRP A 1 72 ? 8.474 5.699 -17.588 1.00 92.81 72 TRP A N 1
ATOM 534 C CA . TRP A 1 72 ? 7.365 5.364 -16.690 1.00 92.81 72 TRP A CA 1
ATOM 535 C C . TRP A 1 72 ? 7.587 4.051 -15.940 1.00 92.81 72 TRP A C 1
ATOM 537 O O . TRP A 1 72 ? 7.233 3.969 -14.772 1.00 92.81 72 TRP A O 1
ATOM 547 N N . HIS A 1 73 ? 8.265 3.067 -16.528 1.00 88.19 73 HIS A N 1
ATOM 548 C CA . HIS A 1 73 ? 8.596 1.821 -15.835 1.00 88.19 73 HIS A CA 1
ATOM 549 C C . HIS A 1 73 ? 9.559 2.042 -14.650 1.00 88.19 73 HIS A C 1
ATOM 551 O O . HIS A 1 73 ? 9.535 1.296 -13.671 1.00 88.19 73 HIS A O 1
ATOM 557 N N . ALA A 1 74 ? 10.423 3.060 -14.701 1.00 88.38 74 ALA A N 1
ATOM 558 C CA . ALA A 1 74 ? 11.384 3.335 -13.630 1.00 88.38 74 ALA A CA 1
ATOM 559 C C . ALA A 1 74 ? 10.888 4.338 -12.582 1.00 88.38 74 ALA A C 1
ATOM 561 O O . ALA A 1 74 ? 11.346 4.303 -11.437 1.00 88.38 74 ALA A O 1
ATOM 562 N N . LEU A 1 75 ? 9.954 5.222 -12.945 1.00 91.25 75 LEU A N 1
ATOM 563 C CA . LEU A 1 75 ? 9.428 6.254 -12.047 1.00 91.25 75 LEU A CA 1
ATOM 564 C C . LEU A 1 75 ? 8.855 5.714 -10.729 1.00 91.25 75 LEU A C 1
ATOM 566 O O . LEU A 1 75 ? 9.170 6.316 -9.699 1.00 91.25 75 LEU A O 1
ATOM 570 N N . PRO A 1 76 ? 8.086 4.604 -10.693 1.00 90.56 76 PRO A N 1
ATOM 571 C CA . PRO A 1 76 ? 7.571 4.043 -9.451 1.00 90.56 76 PRO A CA 1
ATOM 572 C C . PRO A 1 76 ? 8.634 3.845 -8.368 1.00 90.56 76 PRO A C 1
ATOM 574 O O . PRO A 1 76 ? 8.447 4.274 -7.230 1.00 90.56 76 PRO A O 1
ATOM 577 N N . GLY A 1 77 ? 9.787 3.278 -8.739 1.00 86.25 77 GLY A N 1
ATOM 578 C CA . GLY A 1 77 ? 10.897 3.022 -7.817 1.00 86.25 77 GLY A CA 1
ATOM 579 C C . GLY A 1 77 ? 11.586 4.290 -7.297 1.00 86.25 77 GLY A C 1
ATOM 580 O O . GLY A 1 77 ? 12.223 4.253 -6.245 1.00 86.25 77 GLY A O 1
ATOM 581 N N . LEU A 1 78 ? 11.444 5.423 -7.993 1.00 90.12 78 LEU A N 1
ATOM 582 C CA . LEU A 1 78 ? 11.961 6.721 -7.552 1.00 90.12 78 LEU A CA 1
ATOM 583 C C . LEU A 1 78 ? 10.947 7.449 -6.665 1.00 90.12 78 LEU A C 1
ATOM 585 O O . LEU A 1 78 ? 11.279 7.860 -5.552 1.00 90.12 78 LEU A O 1
ATOM 589 N N . LEU A 1 79 ? 9.708 7.570 -7.143 1.00 93.19 79 LEU A N 1
ATOM 590 C CA . LEU A 1 79 ? 8.627 8.305 -6.488 1.00 93.19 79 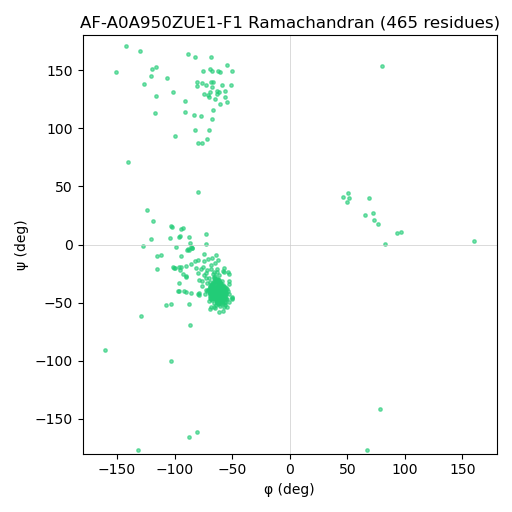LEU A CA 1
ATOM 591 C C . LEU A 1 79 ? 8.198 7.666 -5.161 1.00 93.19 79 LEU A C 1
ATOM 593 O O . LEU A 1 79 ? 7.801 8.385 -4.243 1.00 93.19 79 LEU A O 1
ATOM 597 N N . ILE A 1 80 ? 8.340 6.343 -5.010 1.00 89.38 80 ILE A N 1
ATOM 598 C CA . ILE A 1 80 ? 8.038 5.650 -3.749 1.00 89.38 80 ILE A CA 1
ATOM 599 C C . ILE A 1 80 ? 8.877 6.188 -2.581 1.00 89.38 80 ILE A C 1
ATOM 601 O O . ILE A 1 80 ? 8.386 6.254 -1.460 1.00 89.38 80 ILE A O 1
ATOM 605 N N . ASN A 1 81 ? 10.107 6.650 -2.832 1.00 93.06 81 ASN A N 1
ATOM 606 C CA . ASN A 1 81 ? 10.961 7.252 -1.803 1.00 93.06 81 ASN A CA 1
ATOM 607 C C . ASN A 1 81 ? 10.407 8.605 -1.329 1.00 93.06 81 ASN A C 1
ATOM 609 O O . ASN A 1 81 ? 10.456 8.916 -0.142 1.00 93.06 81 ASN A O 1
ATOM 613 N N . VAL A 1 82 ? 9.842 9.397 -2.246 1.00 94.62 82 VAL A N 1
ATOM 614 C CA . VAL A 1 82 ? 9.203 10.681 -1.921 1.00 94.62 82 VAL A CA 1
ATOM 615 C C . VAL A 1 82 ? 7.910 10.443 -1.143 1.00 94.62 82 VAL A C 1
ATOM 617 O O . VAL A 1 82 ? 7.701 11.053 -0.093 1.00 94.62 82 VAL A O 1
ATOM 620 N N . MET A 1 83 ? 7.081 9.501 -1.605 1.00 90.81 83 MET A N 1
ATOM 621 C CA . MET A 1 83 ? 5.887 9.059 -0.886 1.00 90.81 83 MET A CA 1
ATOM 622 C C . MET A 1 83 ? 6.242 8.613 0.536 1.00 90.81 83 MET A C 1
ATOM 624 O O . MET A 1 83 ? 5.667 9.110 1.502 1.00 90.81 83 MET A O 1
ATOM 628 N N . ALA A 1 84 ? 7.191 7.692 0.675 1.00 88.94 84 ALA A N 1
ATOM 629 C CA . ALA A 1 84 ? 7.565 7.103 1.952 1.00 88.94 84 ALA A CA 1
ATOM 630 C C . ALA A 1 84 ? 8.123 8.149 2.934 1.00 88.94 84 ALA A C 1
ATOM 632 O O . ALA A 1 84 ? 7.685 8.201 4.085 1.00 88.94 84 ALA A O 1
ATOM 633 N N . ALA A 1 85 ? 8.991 9.056 2.473 1.00 92.50 85 ALA A N 1
ATOM 634 C CA . ALA A 1 85 ? 9.467 10.187 3.273 1.00 92.50 85 ALA A CA 1
ATOM 635 C C . ALA A 1 85 ? 8.328 11.110 3.747 1.00 92.50 85 ALA A C 1
ATOM 637 O O . ALA A 1 85 ? 8.378 11.647 4.854 1.00 92.50 85 ALA A O 1
ATOM 638 N N . SER A 1 86 ? 7.276 11.276 2.939 1.00 91.19 86 SER A N 1
ATOM 639 C CA . SER A 1 86 ? 6.139 12.141 3.271 1.00 91.19 86 SER A CA 1
ATOM 640 C C . SER A 1 86 ? 5.194 11.570 4.335 1.00 91.19 86 SER A C 1
ATOM 642 O O . SER A 1 86 ? 4.369 12.311 4.871 1.00 91.19 86 SER A O 1
ATOM 644 N N . LEU A 1 87 ? 5.278 10.273 4.663 1.00 85.38 87 LEU A N 1
ATOM 645 C CA . LEU A 1 87 ? 4.268 9.607 5.495 1.00 85.38 87 LEU A CA 1
ATOM 646 C C . LEU A 1 87 ? 4.158 10.202 6.903 1.00 85.38 87 LEU A C 1
ATOM 648 O O . LEU A 1 87 ? 3.042 10.443 7.368 1.00 85.38 87 LEU A O 1
ATOM 652 N N . LEU A 1 88 ? 5.296 10.451 7.558 1.00 84.06 88 LEU A N 1
ATOM 653 C CA . LEU A 1 88 ? 5.363 10.943 8.943 1.00 84.06 88 LEU A CA 1
ATOM 654 C C . LEU A 1 88 ? 5.977 12.341 9.085 1.00 84.06 88 LEU A C 1
ATOM 656 O O . LEU A 1 88 ? 5.937 12.929 10.166 1.00 84.06 88 LEU A O 1
ATOM 660 N N . LEU A 1 89 ? 6.554 12.881 8.015 1.00 86.19 89 LEU A N 1
ATOM 661 C CA . LEU A 1 89 ? 7.170 14.200 8.036 1.00 86.19 89 LEU A CA 1
ATOM 662 C C . LEU A 1 89 ? 6.095 15.295 8.179 1.00 86.19 89 LEU A C 1
ATOM 664 O O . LEU A 1 89 ? 5.086 15.300 7.470 1.00 86.19 89 LEU A O 1
ATOM 668 N N . GLY A 1 90 ? 6.307 16.224 9.113 1.00 79.88 90 GLY A N 1
ATOM 669 C CA . GLY A 1 90 ? 5.343 17.269 9.468 1.00 79.88 90 GLY A CA 1
ATOM 670 C C . GLY A 1 90 ? 4.249 16.833 10.448 1.00 79.88 90 GLY A C 1
ATOM 671 O O . GLY A 1 90 ? 3.400 17.647 10.795 1.00 79.88 90 GLY A O 1
ATOM 672 N N . GLU A 1 91 ? 4.241 15.580 10.915 1.00 76.88 91 GLU A N 1
ATOM 673 C CA . GLU A 1 91 ? 3.296 15.138 11.946 1.00 76.88 91 GLU A CA 1
ATOM 674 C C . GLU A 1 91 ? 3.769 15.551 13.350 1.00 76.88 91 GLU A C 1
ATOM 676 O O . GLU A 1 91 ? 4.951 15.453 13.706 1.00 76.88 91 GLU A O 1
ATOM 681 N N . GLN A 1 92 ? 2.826 15.984 14.188 1.00 71.19 92 GLN A N 1
ATOM 682 C CA . GLN A 1 92 ? 3.073 16.157 15.617 1.00 71.19 92 GLN A CA 1
ATOM 683 C C . GLN A 1 92 ? 2.922 14.801 16.298 1.00 71.19 92 GLN A C 1
ATOM 685 O O . GLN A 1 92 ? 1.806 14.371 16.573 1.00 71.19 92 GLN A O 1
ATOM 690 N N . LEU A 1 93 ? 4.038 14.118 16.559 1.00 68.38 93 LEU A N 1
ATOM 691 C CA . LEU A 1 93 ? 4.032 12.799 17.193 1.00 68.38 93 LEU A CA 1
ATOM 692 C C . LEU A 1 93 ? 3.560 12.912 18.656 1.00 68.38 93 LEU A C 1
ATOM 694 O O . LEU A 1 93 ? 4.306 13.413 19.503 1.00 68.38 93 LEU A O 1
ATOM 698 N N . PRO A 1 94 ? 2.342 12.447 18.999 1.00 69.94 94 PRO A N 1
ATOM 699 C CA . PRO A 1 94 ? 1.887 12.433 20.381 1.00 69.94 94 PRO A CA 1
ATOM 700 C C . PRO A 1 94 ? 2.695 11.414 21.189 1.00 69.94 94 PRO A C 1
ATOM 702 O O . PRO A 1 94 ? 3.267 10.469 20.644 1.00 69.94 94 PRO A O 1
ATOM 705 N N . ALA A 1 95 ? 2.675 11.537 22.518 1.00 78.25 95 ALA A N 1
ATOM 706 C CA . ALA A 1 95 ? 3.293 10.535 23.381 1.00 78.25 95 ALA A CA 1
ATOM 707 C C . ALA A 1 95 ? 2.711 9.128 23.093 1.00 78.25 95 ALA A C 1
ATOM 709 O O . ALA A 1 95 ? 1.482 8.979 23.109 1.00 78.25 95 ALA A O 1
ATOM 710 N N . PRO A 1 96 ? 3.542 8.078 22.919 1.00 77.19 96 PRO A N 1
ATOM 711 C CA . PRO A 1 96 ? 3.076 6.732 22.564 1.00 77.19 96 PRO A CA 1
ATOM 712 C C . PRO A 1 96 ? 1.987 6.172 23.489 1.00 77.19 96 PRO A C 1
ATOM 714 O O . PRO A 1 96 ? 1.066 5.500 23.035 1.00 77.19 96 PRO A O 1
ATOM 717 N N . ARG A 1 97 ? 2.027 6.511 24.788 1.00 81.38 97 ARG A N 1
ATOM 718 C CA . ARG A 1 97 ? 0.990 6.125 25.763 1.00 81.38 97 ARG A CA 1
ATOM 719 C C . ARG A 1 97 ? -0.392 6.687 25.419 1.00 81.38 97 ARG A C 1
ATOM 721 O O . ARG A 1 97 ? -1.386 5.983 25.570 1.00 81.38 97 ARG A O 1
ATOM 728 N N . LYS A 1 98 ? -0.456 7.935 24.946 1.00 78.06 98 LYS A N 1
ATOM 729 C CA . LYS A 1 98 ? -1.711 8.582 24.536 1.00 78.06 98 LYS A CA 1
ATOM 730 C C . LYS A 1 98 ? -2.257 7.934 23.263 1.00 78.06 98 LYS A C 1
ATOM 732 O O . LYS A 1 98 ? -3.446 7.640 23.206 1.00 78.06 98 LYS A O 1
ATOM 737 N N . ILE A 1 99 ? -1.382 7.640 22.295 1.00 76.38 99 ILE A N 1
ATOM 738 C CA . ILE A 1 99 ? -1.751 6.904 21.073 1.00 76.38 99 ILE A CA 1
ATOM 739 C C . ILE A 1 99 ? -2.321 5.533 21.442 1.00 76.38 99 ILE A C 1
ATOM 741 O O . ILE A 1 99 ? -3.383 5.168 20.958 1.00 76.38 99 ILE A O 1
ATOM 745 N N . TRP A 1 100 ? -1.670 4.794 22.343 1.00 84.94 100 TRP A N 1
ATOM 746 C CA . TRP A 1 100 ? -2.129 3.463 22.743 1.00 84.94 100 TRP A CA 1
ATOM 747 C C . TRP A 1 100 ? -3.501 3.473 23.431 1.00 84.94 100 TRP A C 1
ATOM 749 O O . TRP A 1 100 ? -4.325 2.589 23.190 1.00 84.94 100 TRP A O 1
ATOM 759 N N . GLY A 1 101 ? -3.766 4.482 24.265 1.00 82.38 101 GLY A N 1
ATOM 760 C CA . GLY A 1 101 ? -5.065 4.646 24.919 1.00 82.38 101 GLY A CA 1
ATOM 761 C C . GLY A 1 101 ? -6.210 4.894 23.932 1.00 82.38 101 GLY A C 1
ATOM 762 O O . GLY A 1 101 ? -7.292 4.352 24.120 1.00 82.38 101 GLY A O 1
ATOM 763 N N . ILE A 1 102 ? -5.957 5.666 22.870 1.00 81.19 102 ILE A N 1
ATOM 764 C CA . ILE A 1 102 ? -6.975 6.090 21.893 1.00 81.19 102 ILE A CA 1
ATOM 765 C C . ILE A 1 102 ? -7.103 5.091 20.728 1.00 81.19 102 ILE A C 1
ATOM 767 O O . ILE A 1 102 ? -8.202 4.782 20.280 1.00 81.19 102 ILE A O 1
ATOM 771 N N . ALA A 1 103 ? -5.980 4.573 20.234 1.00 88.62 103 ALA A N 1
ATOM 772 C CA . ALA A 1 103 ? -5.881 3.813 18.990 1.00 88.62 103 ALA A CA 1
ATOM 773 C C . ALA A 1 103 ? -5.350 2.383 19.179 1.00 88.62 103 ALA A C 1
ATOM 775 O O . ALA A 1 103 ? -5.148 1.678 18.197 1.00 88.62 103 ALA A O 1
ATOM 776 N N . GLY A 1 104 ? -5.117 1.912 20.409 1.00 90.81 104 GLY A N 1
ATOM 777 C CA . GLY A 1 104 ? -4.519 0.591 20.643 1.00 90.81 104 GLY A CA 1
ATOM 778 C C . GLY A 1 104 ? -5.294 -0.560 19.988 1.00 90.81 104 GLY A C 1
ATOM 779 O O . GLY A 1 104 ? -4.691 -1.401 19.330 1.00 90.81 104 GLY A O 1
ATOM 780 N N . SER A 1 105 ? -6.629 -0.569 20.084 1.00 92.12 105 SER A N 1
ATOM 781 C CA . SER A 1 105 ? -7.459 -1.607 19.442 1.00 92.12 105 SER A CA 1
ATOM 782 C C . SER A 1 105 ? -7.364 -1.558 17.917 1.00 92.12 105 SER A C 1
ATOM 784 O O . SER A 1 105 ? -7.290 -2.594 17.269 1.00 92.12 105 SER A O 1
ATOM 786 N N . HIS A 1 106 ? -7.287 -0.354 17.357 1.00 93.31 106 HIS A N 1
ATOM 787 C CA . HIS A 1 106 ? -7.079 -0.111 15.934 1.00 93.31 106 HIS A CA 1
ATOM 788 C C . HIS A 1 106 ? -5.698 -0.586 15.457 1.00 93.31 106 HIS A C 1
ATOM 790 O O . HIS A 1 106 ? -5.594 -1.250 14.434 1.00 93.31 106 HIS A O 1
ATOM 796 N N . VAL A 1 107 ? -4.635 -0.309 16.224 1.00 93.75 107 VAL A N 1
ATOM 797 C CA . VAL A 1 107 ? -3.275 -0.798 15.939 1.00 93.75 107 VAL A CA 1
ATOM 798 C C . VAL A 1 107 ? -3.241 -2.326 15.915 1.00 93.75 107 VAL A C 1
ATOM 800 O O . VAL A 1 107 ? -2.665 -2.915 15.003 1.00 93.75 107 VAL A O 1
ATOM 803 N N . ILE A 1 108 ? -3.876 -2.968 16.899 1.00 94.62 108 ILE A N 1
ATOM 804 C CA . ILE A 1 108 ? -3.977 -4.430 16.963 1.00 94.62 108 ILE A CA 1
ATOM 805 C C . ILE A 1 108 ? -4.752 -4.960 15.758 1.00 94.62 108 ILE A C 1
ATOM 807 O O . ILE A 1 108 ? -4.297 -5.895 15.108 1.00 94.62 108 ILE A O 1
ATOM 811 N N . MET A 1 109 ? -5.895 -4.355 15.444 1.00 95.38 109 MET A N 1
ATOM 812 C CA . MET A 1 109 ? -6.753 -4.794 14.349 1.00 95.38 109 MET A CA 1
ATOM 813 C C . MET A 1 109 ? -6.063 -4.683 12.986 1.00 95.38 109 MET A C 1
ATOM 815 O O . MET A 1 109 ? -6.089 -5.639 12.215 1.00 95.38 109 MET A O 1
ATOM 819 N N . ALA A 1 110 ? -5.369 -3.574 12.725 1.00 94.62 110 ALA A N 1
ATOM 820 C CA . ALA A 1 110 ? -4.562 -3.395 11.521 1.00 94.62 110 ALA A CA 1
ATOM 821 C C . ALA A 1 110 ? -3.427 -4.432 11.433 1.00 94.62 110 ALA A C 1
ATOM 823 O O . ALA A 1 110 ? -3.189 -5.010 10.375 1.00 94.62 110 ALA A O 1
ATOM 824 N N . ALA A 1 111 ? -2.766 -4.740 12.555 1.00 95.62 111 ALA A N 1
ATOM 825 C CA . ALA A 1 111 ? -1.735 -5.774 12.592 1.00 95.62 111 ALA A CA 1
ATOM 826 C C . ALA A 1 111 ? -2.302 -7.183 12.327 1.00 95.62 111 ALA A C 1
ATOM 828 O O . ALA A 1 111 ? -1.677 -7.956 11.604 1.00 95.62 111 ALA A O 1
ATOM 829 N N . ILE A 1 112 ? -3.488 -7.513 12.862 1.00 97.00 112 ILE A N 1
ATOM 830 C CA . ILE A 1 112 ? -4.191 -8.772 12.554 1.00 97.00 112 ILE A CA 1
ATOM 831 C C . ILE A 1 112 ? -4.572 -8.810 11.068 1.00 97.00 112 ILE A C 1
ATOM 833 O O . ILE A 1 112 ? -4.398 -9.850 10.436 1.00 97.00 112 ILE A O 1
ATOM 837 N N . MET A 1 113 ? -5.054 -7.696 10.502 1.00 96.62 113 MET A N 1
ATOM 838 C CA . MET A 1 113 ? -5.409 -7.605 9.084 1.00 96.62 113 MET A CA 1
ATOM 839 C C . MET A 1 113 ? -4.207 -7.931 8.198 1.00 96.62 113 MET A C 1
ATOM 841 O O . MET A 1 113 ? -4.282 -8.897 7.440 1.00 96.62 113 MET A O 1
ATOM 845 N N . SER A 1 114 ? -3.094 -7.205 8.338 1.00 96.19 114 SER A N 1
ATOM 846 C CA . SER A 1 114 ? -1.902 -7.413 7.504 1.00 96.19 114 SER A CA 1
ATOM 847 C C . SER A 1 114 ? -1.236 -8.770 7.744 1.00 96.19 114 SER A C 1
ATOM 849 O O . SER A 1 114 ? -0.922 -9.476 6.787 1.00 96.19 114 SER A O 1
ATOM 851 N N . ALA A 1 115 ? -1.060 -9.195 9.002 1.00 97.44 115 ALA A N 1
ATOM 852 C CA . ALA A 1 115 ? -0.496 -10.518 9.293 1.00 97.44 115 ALA A CA 1
ATOM 853 C C . ALA A 1 115 ? -1.374 -11.641 8.721 1.00 97.44 115 ALA A C 1
ATOM 855 O O . ALA A 1 115 ? -0.861 -12.611 8.162 1.00 97.44 115 ALA A O 1
ATOM 856 N N . GLY A 1 116 ? -2.695 -11.478 8.806 1.00 97.75 116 GLY A N 1
ATOM 857 C CA . GLY A 1 116 ? -3.655 -12.417 8.256 1.00 97.75 116 GLY A CA 1
ATOM 858 C C . GLY A 1 116 ? -3.667 -12.435 6.732 1.00 97.75 116 GLY A C 1
ATOM 859 O O . GLY A 1 116 ? -3.770 -13.506 6.150 1.00 97.75 116 GLY A O 1
ATOM 860 N N . GLN A 1 117 ? -3.476 -11.291 6.072 1.00 97.88 117 GLN A N 1
ATOM 861 C CA . GLN A 1 117 ? -3.313 -11.231 4.618 1.00 97.88 117 GLN A CA 1
ATOM 862 C C . GLN A 1 117 ? -2.065 -11.993 4.154 1.00 97.88 117 GLN A C 1
ATOM 864 O O . GLN A 1 117 ? -2.158 -12.766 3.200 1.00 97.88 117 GLN A O 1
ATOM 869 N N . PHE A 1 118 ? -0.936 -11.868 4.863 1.00 98.25 118 PHE A N 1
ATOM 870 C CA . PHE A 1 118 ? 0.244 -12.707 4.614 1.00 98.25 118 PHE A CA 1
ATOM 871 C C . PHE A 1 118 ? -0.032 -14.193 4.860 1.00 98.25 118 PHE A C 1
ATOM 873 O O . PHE A 1 118 ? 0.340 -15.032 4.044 1.00 98.25 118 PHE A O 1
ATOM 880 N N . ALA A 1 119 ? -0.710 -14.528 5.959 1.00 98.44 119 ALA A N 1
ATOM 881 C CA . ALA A 1 119 ? -1.033 -15.909 6.303 1.00 98.44 119 ALA A CA 1
ATOM 882 C C . ALA A 1 119 ? -1.955 -16.560 5.260 1.00 98.44 119 ALA A C 1
ATOM 884 O O . ALA A 1 119 ? -1.695 -17.671 4.804 1.00 98.44 119 ALA A O 1
ATOM 885 N N . VAL A 1 120 ? -3.017 -15.863 4.853 1.00 98.50 120 VAL A N 1
ATOM 886 C CA . VAL A 1 120 ? -3.991 -16.337 3.863 1.00 98.50 120 VAL A CA 1
ATOM 887 C C . VAL A 1 120 ? -3.339 -16.478 2.493 1.00 98.50 120 VAL A C 1
ATOM 889 O O . VAL A 1 120 ? -3.499 -17.521 1.864 1.00 98.50 120 VAL A O 1
ATOM 892 N N . ALA A 1 121 ? -2.555 -15.490 2.051 1.00 98.31 121 ALA A N 1
ATOM 893 C CA . ALA A 1 121 ? -1.796 -15.591 0.806 1.00 98.31 121 ALA A CA 1
ATOM 894 C C . ALA A 1 121 ? -0.822 -16.770 0.848 1.00 98.31 121 ALA A C 1
ATOM 896 O O . ALA A 1 121 ? -0.802 -17.584 -0.072 1.00 98.31 121 ALA A O 1
ATOM 897 N N . GLY A 1 122 ? -0.062 -16.898 1.937 1.00 98.31 122 GLY A N 1
ATOM 898 C CA . GLY A 1 122 ? 0.884 -17.987 2.134 1.00 98.31 122 GLY A CA 1
ATOM 899 C C . GLY A 1 122 ? 0.222 -19.360 2.070 1.00 98.31 122 GLY A C 1
ATOM 900 O O . GLY A 1 122 ? 0.689 -20.227 1.338 1.00 98.31 122 GLY A O 1
ATOM 901 N N . LEU A 1 123 ? -0.914 -19.545 2.749 1.00 98.62 123 LEU A N 1
ATOM 902 C CA . LEU A 1 123 ? -1.684 -20.792 2.720 1.00 98.62 123 LEU A CA 1
ATOM 903 C C . LEU A 1 123 ? -2.245 -21.095 1.328 1.00 98.62 123 LEU A C 1
ATOM 905 O O . LEU A 1 123 ? -2.132 -22.224 0.857 1.00 98.62 123 LEU A O 1
ATOM 909 N N . VAL A 1 124 ? -2.831 -20.101 0.658 1.00 98.56 124 VAL A N 1
ATOM 910 C CA . VAL A 1 124 ? -3.393 -20.262 -0.690 1.00 98.56 124 VAL A CA 1
ATOM 911 C C . VAL A 1 124 ? -2.300 -20.618 -1.696 1.00 98.56 124 VAL A C 1
ATOM 913 O O . VAL A 1 124 ? -2.484 -21.522 -2.511 1.00 98.56 124 VAL A O 1
ATOM 916 N N . VAL A 1 125 ? -1.145 -19.954 -1.633 1.00 98.31 125 VAL A N 1
ATOM 917 C CA . VAL A 1 125 ? -0.028 -20.254 -2.532 1.00 98.31 125 VAL A CA 1
ATOM 918 C C . VAL A 1 125 ? 0.566 -21.621 -2.222 1.00 98.31 125 VAL A C 1
ATOM 920 O O . VAL A 1 125 ? 0.711 -22.431 -3.129 1.00 98.31 125 VAL A O 1
ATOM 923 N N . LEU A 1 126 ? 0.826 -21.926 -0.953 1.00 97.81 126 LEU A N 1
ATOM 924 C CA . LEU A 1 126 ? 1.467 -23.176 -0.558 1.00 97.81 126 LEU A CA 1
ATOM 925 C C . LEU A 1 126 ? 0.602 -24.411 -0.847 1.00 97.81 126 LEU A C 1
ATOM 927 O O . LEU A 1 126 ? 1.123 -25.438 -1.274 1.00 97.81 126 LEU A O 1
ATOM 931 N N . LEU A 1 127 ? -0.706 -24.330 -0.588 1.00 97.88 127 LEU A N 1
ATOM 932 C CA . LEU A 1 127 ? -1.605 -25.488 -0.638 1.00 97.88 127 LEU A CA 1
ATOM 933 C C . LEU A 1 127 ? -2.334 -25.642 -1.975 1.00 97.88 127 LEU A C 1
ATOM 935 O O . LEU A 1 127 ? -2.799 -26.740 -2.276 1.00 97.88 127 LEU A O 1
ATOM 939 N N . LEU A 1 128 ? -2.459 -24.567 -2.761 1.00 97.94 128 LEU A N 1
ATOM 940 C CA . LEU A 1 128 ? -3.244 -24.569 -3.995 1.00 97.94 128 LEU A CA 1
ATOM 941 C C . LEU A 1 128 ? -2.466 -24.015 -5.190 1.00 97.94 128 LEU A C 1
ATOM 943 O O . LEU A 1 128 ? -2.261 -24.748 -6.155 1.00 97.94 128 LEU A O 1
ATOM 947 N N . LEU A 1 129 ? -2.031 -22.750 -5.161 1.00 97.00 129 LEU A N 1
ATOM 948 C CA . LEU A 1 129 ? -1.505 -22.106 -6.376 1.00 97.00 129 LEU A CA 1
ATOM 949 C C . LEU A 1 129 ? -0.135 -22.642 -6.808 1.00 97.00 129 LEU A C 1
ATOM 951 O O . LEU A 1 129 ? 0.084 -22.860 -7.998 1.00 97.00 129 LEU A O 1
ATOM 955 N N . GLY A 1 130 ? 0.763 -22.900 -5.861 1.00 96.19 130 GLY A N 1
ATOM 956 C CA . GLY A 1 130 ? 2.060 -23.520 -6.117 1.00 96.19 130 GLY A CA 1
ATOM 957 C C . GLY A 1 130 ? 1.903 -24.926 -6.708 1.00 96.19 130 GLY A C 1
ATOM 958 O O . GLY A 1 130 ? 2.346 -25.150 -7.833 1.00 96.19 130 GLY A O 1
ATOM 959 N N . PRO A 1 131 ? 1.213 -25.864 -6.027 1.00 96.31 131 PRO A N 1
ATOM 960 C CA . PRO A 1 131 ? 1.051 -27.233 -6.523 1.00 96.31 131 PRO A CA 1
ATOM 961 C C . PRO A 1 131 ? 0.235 -27.362 -7.816 1.00 96.31 131 PRO A C 1
ATOM 963 O O . PRO A 1 131 ? 0.574 -28.184 -8.662 1.00 96.31 131 PRO A O 1
ATOM 966 N N . ALA A 1 132 ? -0.847 -26.591 -7.975 1.00 96.38 132 ALA A N 1
ATOM 967 C CA . ALA A 1 132 ? -1.768 -26.762 -9.102 1.00 96.38 132 ALA A CA 1
ATOM 968 C C . ALA A 1 132 ? -1.399 -25.928 -10.338 1.00 96.38 132 ALA A C 1
ATOM 970 O O . ALA A 1 132 ? -1.729 -26.328 -11.453 1.00 96.38 132 ALA A O 1
ATOM 971 N N . PHE A 1 133 ? -0.730 -24.784 -10.157 1.00 93.31 133 PHE A N 1
ATOM 972 C CA . PHE A 1 133 ? -0.451 -23.831 -11.240 1.00 93.31 133 PHE A CA 1
ATOM 973 C C . PHE A 1 133 ? 1.030 -23.451 -11.363 1.00 93.31 133 PHE A C 1
ATOM 975 O O . PHE A 1 133 ? 1.374 -22.668 -12.243 1.00 93.31 133 PHE A O 1
ATOM 982 N N . GLY A 1 134 ? 1.913 -23.975 -10.504 1.00 92.81 134 GLY A N 1
ATOM 983 C CA . GLY A 1 134 ? 3.327 -23.589 -10.494 1.00 92.81 134 GLY A CA 1
ATOM 984 C C . GLY A 1 134 ? 3.544 -22.125 -10.104 1.00 92.81 134 GLY A C 1
ATOM 985 O O . GLY A 1 134 ? 4.531 -21.522 -10.517 1.00 92.81 134 GLY A O 1
ATOM 986 N N . PHE A 1 135 ? 2.607 -21.533 -9.355 1.00 94.88 135 PHE A N 1
ATOM 987 C CA . PHE A 1 135 ? 2.673 -20.126 -8.973 1.00 94.88 135 PHE A CA 1
ATOM 988 C C . PHE A 1 135 ? 3.846 -19.870 -8.022 1.00 94.88 135 PHE A C 1
ATOM 990 O O . PHE A 1 135 ? 4.108 -20.667 -7.121 1.00 94.88 135 PHE A O 1
ATOM 997 N N . SER A 1 136 ? 4.542 -18.748 -8.213 1.00 95.19 136 SER A N 1
ATOM 998 C CA . SER A 1 136 ? 5.735 -18.408 -7.435 1.00 95.19 136 SER A CA 1
ATOM 999 C C . SER A 1 136 ? 5.443 -18.326 -5.936 1.00 95.19 136 SER A C 1
ATOM 1001 O O . SER A 1 136 ? 4.483 -17.683 -5.505 1.00 95.19 136 SER A O 1
ATOM 1003 N N . ASP A 1 137 ? 6.350 -18.880 -5.128 1.00 96.88 137 ASP A N 1
ATOM 1004 C CA . ASP A 1 137 ? 6.312 -18.804 -3.665 1.00 96.88 137 ASP A CA 1
ATOM 1005 C C . ASP A 1 137 ? 6.186 -17.367 -3.148 1.00 96.88 137 ASP A C 1
ATOM 1007 O O . ASP A 1 137 ? 5.595 -17.115 -2.097 1.00 96.88 137 ASP A O 1
ATOM 1011 N N . LYS A 1 138 ? 6.745 -16.395 -3.883 1.00 96.56 138 LYS A N 1
ATOM 1012 C CA . LYS A 1 138 ? 6.736 -14.983 -3.464 1.00 96.56 138 LYS A CA 1
ATOM 1013 C C . LYS A 1 138 ? 5.334 -14.376 -3.568 1.00 96.56 138 LYS A C 1
ATOM 1015 O O . LYS A 1 138 ? 5.056 -13.361 -2.932 1.00 96.56 138 LYS A O 1
ATOM 1020 N N . GLY A 1 139 ? 4.419 -15.078 -4.240 1.00 96.44 139 GLY A N 1
ATOM 1021 C CA . GLY A 1 139 ? 2.981 -14.847 -4.203 1.00 96.44 139 GLY A CA 1
ATOM 1022 C C . GLY A 1 139 ? 2.394 -14.836 -2.790 1.00 96.44 139 GLY A C 1
ATOM 1023 O O . GLY A 1 139 ? 1.379 -14.182 -2.568 1.00 96.44 139 GLY A O 1
ATOM 1024 N N . GLY A 1 140 ? 3.047 -15.483 -1.815 1.00 97.31 140 GLY A N 1
ATOM 1025 C CA . GLY A 1 140 ? 2.641 -15.459 -0.406 1.00 97.31 140 GLY A CA 1
ATOM 1026 C C . GLY A 1 140 ? 2.661 -14.068 0.245 1.00 97.31 140 GLY A C 1
ATOM 1027 O O . GLY A 1 140 ? 2.094 -13.892 1.318 1.00 97.31 140 GLY A O 1
ATOM 1028 N N . ALA A 1 141 ? 3.275 -13.069 -0.397 1.00 96.88 141 ALA A N 1
ATOM 1029 C CA . ALA A 1 141 ? 3.216 -11.674 0.033 1.00 96.88 141 ALA A CA 1
ATOM 1030 C C . ALA A 1 141 ? 2.102 -10.863 -0.656 1.00 96.88 141 ALA A C 1
ATOM 1032 O O . ALA A 1 141 ? 1.705 -9.814 -0.152 1.00 96.88 141 ALA A O 1
ATOM 1033 N N . LEU A 1 142 ? 1.587 -11.324 -1.803 1.00 96.12 142 LEU A N 1
ATOM 1034 C CA . LEU A 1 142 ? 0.851 -10.466 -2.736 1.00 96.12 142 LEU A CA 1
ATOM 1035 C C . LEU A 1 142 ? -0.435 -9.875 -2.177 1.00 96.12 142 LEU A C 1
ATOM 1037 O O . LEU A 1 142 ? -0.748 -8.738 -2.521 1.00 96.12 142 LEU A O 1
ATOM 1041 N N . ILE A 1 143 ? -1.182 -10.606 -1.342 1.00 97.25 143 ILE A N 1
ATOM 1042 C CA . ILE A 1 143 ? -2.437 -10.068 -0.804 1.00 97.25 143 ILE A CA 1
ATOM 1043 C C . ILE A 1 143 ? -2.157 -8.810 0.017 1.00 97.25 143 ILE A C 1
ATOM 1045 O O . ILE A 1 143 ? -2.780 -7.786 -0.236 1.00 97.25 143 ILE A O 1
ATOM 1049 N N . GLU A 1 144 ? -1.208 -8.852 0.952 1.00 96.25 144 GLU A N 1
ATOM 1050 C CA . GLU A 1 144 ? -0.921 -7.697 1.808 1.00 96.25 144 GLU A CA 1
ATOM 1051 C C . GLU A 1 144 ? -0.344 -6.531 1.005 1.00 96.25 144 GLU A C 1
ATOM 1053 O O . GLU A 1 144 ? -0.812 -5.402 1.149 1.00 96.25 144 GLU A O 1
ATOM 1058 N N . LEU A 1 145 ? 0.582 -6.820 0.082 1.00 94.62 145 LEU A N 1
ATOM 1059 C CA . LEU A 1 145 ? 1.192 -5.799 -0.773 1.00 94.62 145 LEU A CA 1
ATOM 1060 C C . LEU A 1 145 ? 0.178 -5.093 -1.680 1.00 94.62 145 LEU A C 1
ATOM 1062 O O . LEU A 1 145 ? 0.373 -3.925 -2.004 1.00 94.62 145 LEU A O 1
ATOM 1066 N N . SER A 1 146 ? -0.882 -5.795 -2.090 1.00 94.69 146 SER A N 1
ATOM 1067 C CA . SER A 1 146 ? -1.867 -5.283 -3.049 1.00 94.69 146 SER A CA 1
ATOM 1068 C C . SER A 1 146 ? -3.095 -4.677 -2.376 1.00 94.69 146 SER A C 1
ATOM 1070 O O . SER A 1 146 ? -3.592 -3.659 -2.839 1.00 94.69 146 SER A O 1
ATOM 1072 N N . PHE A 1 147 ? -3.599 -5.288 -1.301 1.00 94.50 147 PHE A N 1
ATOM 1073 C CA . PHE A 1 147 ? -4.817 -4.845 -0.622 1.00 94.50 147 PHE A CA 1
ATOM 1074 C C . PHE A 1 147 ? -4.509 -3.776 0.428 1.00 94.50 147 PHE A C 1
ATOM 1076 O O . PHE A 1 147 ? -4.834 -2.617 0.208 1.00 94.50 147 PHE A O 1
ATOM 1083 N N . ALA A 1 148 ? -3.841 -4.127 1.534 1.00 91.69 148 ALA A N 1
ATOM 1084 C CA . ALA A 1 148 ? -3.461 -3.138 2.546 1.00 91.69 148 ALA A CA 1
ATOM 1085 C C . ALA A 1 148 ? -2.392 -2.156 2.032 1.00 91.69 148 ALA A C 1
ATOM 1087 O O . ALA A 1 148 ? -2.400 -0.985 2.400 1.00 91.69 148 ALA A O 1
ATOM 1088 N N . GLY A 1 149 ? -1.464 -2.628 1.191 1.00 88.81 149 GLY A N 1
ATOM 1089 C CA . GLY A 1 149 ? -0.440 -1.792 0.564 1.00 88.81 149 GLY A CA 1
ATOM 1090 C C . GLY A 1 149 ? -0.953 -0.928 -0.591 1.00 88.81 149 GLY A C 1
ATOM 1091 O O . GLY A 1 149 ? -0.434 0.171 -0.814 1.00 88.81 149 GLY A O 1
ATOM 1092 N N . GLY A 1 150 ? -1.964 -1.396 -1.322 1.00 89.38 150 GLY A N 1
ATOM 1093 C CA . GLY A 1 150 ? -2.494 -0.714 -2.499 1.00 89.38 150 GLY A CA 1
ATOM 1094 C C . GLY A 1 150 ? -1.522 -0.663 -3.687 1.00 89.38 150 GLY A C 1
ATOM 1095 O O . GLY A 1 150 ? -0.395 -1.165 -3.662 1.00 89.38 150 GLY A O 1
ATOM 1096 N N . HIS A 1 151 ? -1.954 0.011 -4.756 1.00 87.25 151 HIS A N 1
ATOM 1097 C CA . HIS A 1 151 ? -1.192 0.143 -6.004 1.00 87.25 151 HIS A CA 1
ATOM 1098 C C . HIS A 1 151 ? 0.184 0.785 -5.810 1.00 87.25 151 HIS A C 1
ATOM 1100 O O . HIS A 1 151 ? 1.161 0.317 -6.389 1.00 87.25 151 HIS A O 1
ATOM 1106 N N . GLY A 1 152 ? 0.260 1.848 -4.999 1.00 81.56 152 GLY A N 1
ATOM 1107 C CA . GLY A 1 152 ? 1.489 2.617 -4.792 1.00 81.56 152 GLY A CA 1
ATOM 1108 C C . GLY A 1 152 ? 2.609 1.771 -4.190 1.00 81.56 152 GLY A C 1
ATOM 1109 O O . GLY A 1 152 ? 3.719 1.740 -4.718 1.00 81.56 152 GLY A O 1
ATOM 1110 N N . THR A 1 153 ? 2.293 1.024 -3.132 1.00 85.62 153 THR A N 1
ATOM 1111 C CA . THR A 1 153 ? 3.230 0.119 -2.459 1.00 85.62 153 THR A CA 1
ATOM 1112 C C . THR A 1 153 ? 3.747 -0.955 -3.396 1.00 85.62 153 THR A C 1
ATOM 1114 O O . THR A 1 153 ? 4.959 -1.130 -3.526 1.00 85.62 153 THR A O 1
ATOM 1117 N N . LEU A 1 154 ? 2.840 -1.679 -4.053 1.00 90.31 154 LEU A N 1
ATOM 1118 C CA . LEU A 1 154 ? 3.229 -2.784 -4.910 1.00 90.31 154 LEU A CA 1
ATOM 1119 C C . LEU A 1 154 ? 4.084 -2.310 -6.089 1.00 90.31 154 LEU A C 1
ATOM 1121 O O . LEU A 1 154 ? 5.120 -2.908 -6.373 1.00 90.31 154 LEU A O 1
ATOM 1125 N N . ALA A 1 155 ? 3.684 -1.218 -6.741 1.00 85.88 155 ALA A N 1
ATOM 1126 C CA . ALA A 1 155 ? 4.449 -0.619 -7.827 1.00 85.88 155 ALA A CA 1
ATOM 1127 C C . ALA A 1 155 ? 5.850 -0.182 -7.370 1.00 85.88 155 ALA A C 1
ATOM 1129 O O . ALA A 1 155 ? 6.839 -0.447 -8.052 1.00 85.88 155 ALA A O 1
ATOM 1130 N N . GLY A 1 156 ? 5.953 0.436 -6.190 1.00 82.62 156 GLY A N 1
ATOM 1131 C CA . GLY A 1 156 ? 7.236 0.803 -5.591 1.00 82.62 156 GLY A CA 1
ATOM 1132 C C . GLY A 1 156 ? 8.108 -0.396 -5.207 1.00 82.62 156 GLY A C 1
ATOM 1133 O O . GLY A 1 156 ? 9.333 -0.293 -5.226 1.00 82.62 156 GLY A O 1
ATOM 1134 N N . LEU A 1 157 ? 7.494 -1.543 -4.900 1.00 87.19 157 LEU A N 1
ATOM 1135 C CA . LEU A 1 157 ? 8.174 -2.811 -4.624 1.00 87.19 157 LEU A CA 1
ATOM 1136 C C . LEU A 1 157 ? 8.501 -3.628 -5.880 1.00 87.19 157 LEU A C 1
ATOM 1138 O O . LEU A 1 157 ? 9.181 -4.648 -5.763 1.00 87.19 157 LEU A O 1
ATOM 1142 N N . GLY A 1 158 ? 8.103 -3.180 -7.074 1.00 87.88 158 GLY A N 1
ATOM 1143 C CA . GLY A 1 158 ? 8.406 -3.857 -8.338 1.00 87.88 158 GLY A CA 1
ATOM 1144 C C . GLY A 1 158 ? 9.890 -4.212 -8.523 1.00 87.88 158 GLY A C 1
ATOM 1145 O O . GLY A 1 158 ? 10.193 -5.371 -8.815 1.00 87.88 158 GLY A O 1
ATOM 1146 N N . PRO A 1 159 ? 10.843 -3.293 -8.262 1.00 85.19 159 PRO A N 1
ATOM 1147 C CA . PRO A 1 159 ? 12.271 -3.610 -8.312 1.00 85.19 159 PRO A CA 1
ATOM 1148 C C . PRO A 1 159 ? 12.705 -4.704 -7.323 1.00 85.19 159 PRO A C 1
ATOM 1150 O O . PRO A 1 159 ? 13.581 -5.502 -7.643 1.00 85.19 159 PRO A O 1
ATOM 1153 N N . VAL A 1 160 ? 12.084 -4.775 -6.139 1.00 87.50 160 VAL A N 1
ATOM 1154 C CA . VAL A 1 160 ? 12.368 -5.822 -5.140 1.00 87.50 160 VAL A CA 1
ATOM 1155 C C . VAL A 1 160 ? 11.849 -7.163 -5.635 1.00 87.50 160 VAL A C 1
ATOM 1157 O O . VAL A 1 160 ? 12.588 -8.142 -5.646 1.00 87.50 160 VAL A O 1
ATOM 1160 N N . LEU A 1 161 ? 10.604 -7.209 -6.108 1.00 91.25 161 LEU A N 1
ATOM 1161 C CA . LEU A 1 161 ? 10.023 -8.403 -6.718 1.00 91.25 161 LEU A CA 1
ATOM 1162 C C . LEU A 1 161 ? 10.905 -8.920 -7.864 1.00 91.25 161 LEU A C 1
ATOM 1164 O O . LEU A 1 161 ? 11.265 -10.096 -7.873 1.00 91.25 161 LEU A O 1
ATOM 1168 N N . ALA A 1 162 ? 11.361 -8.038 -8.756 1.00 89.81 162 ALA A N 1
ATOM 1169 C CA . ALA A 1 162 ? 12.290 -8.387 -9.829 1.00 89.81 162 ALA A CA 1
ATOM 1170 C C . ALA A 1 162 ? 13.642 -8.916 -9.307 1.00 89.81 162 ALA A C 1
ATOM 1172 O O . ALA A 1 162 ? 14.120 -9.947 -9.782 1.00 89.81 162 ALA A O 1
ATOM 1173 N N . ALA A 1 163 ? 14.235 -8.276 -8.292 1.00 88.44 163 ALA A N 1
ATOM 1174 C CA . ALA A 1 163 ? 15.511 -8.692 -7.696 1.00 88.44 163 ALA A CA 1
ATOM 1175 C C . ALA A 1 163 ? 15.464 -10.085 -7.037 1.00 88.44 163 ALA A C 1
ATOM 1177 O O . ALA A 1 163 ? 16.500 -10.747 -6.906 1.00 88.44 163 ALA A O 1
ATOM 1178 N N . TYR A 1 164 ? 14.270 -10.532 -6.640 1.00 91.12 164 TYR A N 1
ATOM 1179 C CA . TYR A 1 164 ? 14.004 -11.859 -6.084 1.00 91.12 164 TYR A CA 1
ATOM 1180 C C . TYR A 1 164 ? 13.333 -12.819 -7.086 1.00 91.12 164 TYR A C 1
ATOM 1182 O O . TYR A 1 164 ? 12.818 -13.861 -6.681 1.00 91.12 164 TYR A O 1
ATOM 1190 N N . GLY A 1 165 ? 13.366 -12.500 -8.387 1.00 91.38 165 GLY A N 1
ATOM 1191 C CA . GLY A 1 165 ? 12.896 -13.382 -9.461 1.00 91.38 165 GLY A CA 1
ATOM 1192 C C . GLY A 1 165 ? 11.374 -13.523 -9.560 1.00 91.38 165 GLY A C 1
ATOM 1193 O O . GLY A 1 165 ? 10.896 -14.510 -10.103 1.00 91.38 165 GLY A O 1
ATOM 1194 N N . ALA A 1 166 ? 10.624 -12.564 -9.019 1.00 92.50 166 ALA A N 1
ATOM 1195 C CA . ALA A 1 166 ? 9.163 -12.543 -8.961 1.00 92.50 166 ALA A CA 1
ATOM 1196 C C . ALA A 1 166 ? 8.577 -11.271 -9.607 1.00 92.50 166 ALA A C 1
ATOM 1198 O O . ALA A 1 166 ? 7.552 -10.757 -9.164 1.00 92.50 166 ALA A O 1
ATOM 1199 N N . GLY A 1 167 ? 9.269 -10.708 -10.604 1.00 89.19 167 GLY A N 1
ATOM 1200 C CA . GLY A 1 167 ? 8.860 -9.462 -11.266 1.00 89.19 167 GLY A CA 1
ATOM 1201 C C . GLY A 1 167 ? 7.517 -9.569 -11.997 1.00 89.19 167 GLY A C 1
ATOM 1202 O O . GLY A 1 167 ? 6.774 -8.601 -12.027 1.00 89.19 167 GLY A O 1
ATOM 1203 N N . ASP A 1 168 ? 7.178 -10.760 -12.486 1.00 87.56 168 ASP A N 1
ATOM 1204 C CA . ASP A 1 168 ? 5.899 -11.118 -13.117 1.00 87.56 168 ASP A CA 1
ATOM 1205 C C . ASP A 1 168 ? 4.691 -11.057 -12.166 1.00 87.56 168 ASP A C 1
ATOM 1207 O O . ASP A 1 168 ? 3.534 -11.050 -12.592 1.00 87.56 168 ASP A O 1
ATOM 1211 N N . LEU A 1 169 ? 4.942 -11.023 -10.855 1.00 92.56 169 LEU A N 1
ATOM 1212 C CA . LEU A 1 169 ? 3.897 -10.875 -9.849 1.00 92.56 169 LEU A CA 1
ATOM 1213 C C . LEU A 1 169 ? 3.429 -9.423 -9.685 1.00 92.56 169 LEU A C 1
ATOM 1215 O O . LEU A 1 169 ? 2.390 -9.198 -9.059 1.00 92.56 169 LEU A O 1
ATOM 1219 N N . VAL A 1 170 ? 4.165 -8.443 -10.224 1.00 91.62 170 VAL A N 1
ATOM 1220 C CA . VAL A 1 170 ? 3.803 -7.021 -10.129 1.00 91.62 170 VAL A CA 1
ATOM 1221 C C . VAL A 1 170 ? 2.469 -6.774 -10.822 1.00 91.62 170 VAL A C 1
ATOM 1223 O O . VAL A 1 170 ? 1.575 -6.168 -10.236 1.00 91.62 170 VAL A O 1
ATOM 1226 N N . GLU A 1 171 ? 2.279 -7.298 -12.030 1.00 90.00 171 GLU A N 1
ATOM 1227 C CA . GLU A 1 171 ? 1.038 -7.138 -12.785 1.00 90.00 171 GLU A CA 1
ATOM 1228 C C . GLU A 1 171 ? -0.138 -7.816 -12.080 1.00 90.00 171 GLU A C 1
ATOM 1230 O O . GLU A 1 171 ? -1.217 -7.227 -11.965 1.00 90.00 171 GLU A O 1
ATOM 1235 N N . VAL A 1 172 ? 0.079 -9.026 -11.549 1.00 94.00 172 VAL A N 1
ATOM 1236 C CA . VAL A 1 172 ? -0.933 -9.763 -10.776 1.00 94.00 172 VAL A CA 1
ATOM 1237 C C . VAL A 1 172 ? -1.368 -8.951 -9.566 1.00 94.00 172 VAL A C 1
ATOM 1239 O O . VAL A 1 172 ? -2.565 -8.770 -9.339 1.00 94.00 172 VAL A O 1
ATOM 1242 N N . GLY A 1 173 ? -0.412 -8.425 -8.805 1.00 94.38 173 GLY A N 1
ATOM 1243 C CA . GLY A 1 173 ? -0.730 -7.624 -7.639 1.00 94.38 173 GLY A CA 1
ATOM 1244 C C . GLY A 1 173 ? -1.396 -6.284 -7.992 1.00 94.38 173 GLY A C 1
ATOM 1245 O O . GLY A 1 173 ? -2.282 -5.848 -7.268 1.00 94.38 173 GLY A O 1
ATOM 1246 N N . LEU A 1 174 ? -1.046 -5.625 -9.105 1.00 91.31 174 LEU A N 1
ATOM 1247 C CA . LEU A 1 174 ? -1.699 -4.369 -9.513 1.00 91.31 174 LEU A CA 1
ATOM 1248 C C . LEU A 1 174 ? -3.166 -4.625 -9.886 1.00 91.31 174 LEU A C 1
ATOM 1250 O O . LEU A 1 174 ? -4.058 -3.830 -9.564 1.00 91.31 174 LEU A O 1
ATOM 1254 N N . GLY A 1 175 ? -3.428 -5.781 -10.501 1.00 91.88 175 GLY A N 1
ATOM 1255 C CA . GLY A 1 175 ? -4.775 -6.307 -10.688 1.00 91.88 175 GLY A CA 1
ATOM 1256 C C . GLY A 1 175 ? -5.495 -6.534 -9.355 1.00 91.88 175 GLY A C 1
ATOM 1257 O O . GLY A 1 175 ? -6.609 -6.040 -9.172 1.00 91.88 175 GLY A O 1
ATOM 1258 N N . LEU A 1 176 ? -4.848 -7.208 -8.397 1.00 94.62 176 LEU A N 1
ATOM 1259 C CA . LEU A 1 176 ? -5.391 -7.431 -7.051 1.00 94.62 176 LEU A CA 1
ATOM 1260 C C . LEU A 1 176 ? -5.693 -6.123 -6.313 1.00 94.62 176 LEU A C 1
ATOM 1262 O O . LEU A 1 176 ? -6.746 -6.027 -5.698 1.00 94.62 176 LEU A O 1
ATOM 1266 N N . ALA A 1 177 ? -4.826 -5.115 -6.405 1.00 92.69 177 ALA A N 1
ATOM 1267 C CA . ALA A 1 177 ? -5.025 -3.812 -5.775 1.00 92.69 177 ALA A CA 1
ATOM 1268 C C . ALA A 1 177 ? -6.253 -3.090 -6.350 1.00 92.69 177 ALA A C 1
ATOM 1270 O O . ALA A 1 177 ? -7.027 -2.465 -5.625 1.00 92.69 177 ALA A O 1
ATOM 1271 N N . THR A 1 178 ? -6.477 -3.219 -7.662 1.00 89.06 178 THR A N 1
ATOM 1272 C CA . THR A 1 178 ? -7.669 -2.669 -8.322 1.00 89.06 178 THR A CA 1
ATOM 1273 C C . THR A 1 178 ? -8.931 -3.386 -7.860 1.00 89.06 178 THR A C 1
ATOM 1275 O O . THR A 1 178 ? -9.920 -2.734 -7.524 1.00 89.06 178 THR A O 1
ATOM 1278 N N . ILE A 1 179 ? -8.893 -4.721 -7.810 1.00 92.25 179 ILE A N 1
ATOM 1279 C CA . ILE A 1 179 ? -10.018 -5.512 -7.307 1.00 92.25 179 ILE A CA 1
ATOM 1280 C C . ILE A 1 179 ? -10.298 -5.150 -5.857 1.00 92.25 179 ILE A C 1
ATOM 1282 O O . ILE A 1 179 ? -11.447 -4.866 -5.552 1.00 92.25 179 ILE A O 1
ATOM 1286 N N . GLY A 1 180 ? -9.267 -5.084 -5.013 1.00 93.00 180 GLY A N 1
ATOM 1287 C CA . GLY A 1 180 ? -9.370 -4.711 -3.609 1.00 93.00 180 GLY A CA 1
ATOM 1288 C C . GLY A 1 180 ? -10.092 -3.387 -3.421 1.00 93.00 180 GLY A C 1
ATOM 1289 O O . GLY A 1 180 ? -11.065 -3.328 -2.679 1.00 93.00 180 GLY A O 1
ATOM 1290 N N . MET A 1 181 ? -9.700 -2.344 -4.153 1.00 88.69 181 MET A N 1
ATOM 1291 C CA . MET A 1 181 ? -10.362 -1.040 -4.080 1.00 88.69 181 MET A CA 1
ATOM 1292 C C . MET A 1 181 ? -11.850 -1.120 -4.454 1.00 88.69 181 MET A C 1
ATOM 1294 O O . MET A 1 181 ? -12.703 -0.618 -3.720 1.00 88.69 181 MET A O 1
ATOM 1298 N N . VAL A 1 182 ? -12.180 -1.796 -5.561 1.00 89.06 182 VAL A N 1
ATOM 1299 C CA . VAL A 1 182 ? -13.574 -1.969 -6.007 1.00 89.06 182 VAL A CA 1
ATOM 1300 C C . VAL A 1 182 ? -14.374 -2.793 -4.997 1.00 89.06 182 VAL A C 1
ATOM 1302 O O . VAL A 1 182 ? -15.487 -2.416 -4.632 1.00 89.06 182 VAL A O 1
ATOM 1305 N N . THR A 1 183 ? -13.822 -3.904 -4.506 1.00 92.38 183 THR A N 1
ATOM 1306 C CA . THR A 1 183 ? -14.482 -4.746 -3.507 1.00 92.38 183 THR A CA 1
ATOM 1307 C C . THR A 1 183 ? -14.575 -4.051 -2.161 1.00 92.38 183 THR A C 1
ATOM 1309 O O . THR A 1 183 ? -15.573 -4.230 -1.479 1.00 92.38 183 THR A O 1
ATOM 1312 N N . GLY A 1 184 ? -13.615 -3.205 -1.797 1.00 90.81 184 GLY A N 1
ATOM 1313 C CA . GLY A 1 184 ? -13.659 -2.368 -0.605 1.00 90.81 184 GLY A CA 1
ATOM 1314 C C . GLY A 1 184 ? -14.910 -1.502 -0.603 1.00 90.81 184 GLY A C 1
ATOM 1315 O O . GLY A 1 184 ? -15.702 -1.586 0.329 1.00 90.81 184 GLY A O 1
ATOM 1316 N N . VAL A 1 185 ? -15.162 -0.770 -1.689 1.00 87.44 185 VAL A N 1
ATOM 1317 C CA . VAL A 1 185 ? -16.373 0.051 -1.856 1.00 87.44 185 VAL A CA 1
ATOM 1318 C C . VAL A 1 185 ? -17.637 -0.814 -1.903 1.00 87.44 185 VAL A C 1
ATOM 1320 O O . VAL A 1 185 ? -18.571 -0.593 -1.133 1.00 87.44 185 VAL A O 1
ATOM 1323 N N . VAL A 1 186 ? -17.684 -1.803 -2.802 1.00 90.00 186 VAL A N 1
ATOM 1324 C CA . VAL A 1 186 ? -18.903 -2.582 -3.081 1.00 90.00 186 VAL A CA 1
ATOM 1325 C C . VAL A 1 186 ? -19.281 -3.462 -1.892 1.00 90.00 186 VAL A C 1
ATOM 1327 O O . VAL A 1 186 ? -20.402 -3.383 -1.392 1.00 90.00 186 VAL A O 1
ATOM 1330 N N . VAL A 1 187 ? -18.350 -4.284 -1.405 1.00 94.50 187 VAL A N 1
ATOM 1331 C CA . VAL A 1 187 ? -18.581 -5.162 -0.251 1.00 94.50 187 VAL A CA 1
ATOM 1332 C C . VAL A 1 187 ? -18.719 -4.331 1.018 1.00 94.50 187 VAL A C 1
ATOM 1334 O O . VAL A 1 187 ? -19.599 -4.625 1.818 1.00 94.50 187 VAL A O 1
ATOM 1337 N N . GLY A 1 188 ? -17.939 -3.260 1.187 1.00 92.56 188 GLY A N 1
ATOM 1338 C CA . GLY A 1 188 ? -18.068 -2.359 2.334 1.00 92.56 188 GLY A CA 1
ATOM 1339 C C . GLY A 1 188 ? -19.460 -1.737 2.418 1.00 92.56 188 GLY A C 1
ATOM 1340 O O . GLY A 1 188 ? -20.103 -1.820 3.459 1.00 92.56 188 GLY A O 1
ATOM 1341 N N . THR A 1 189 ? -19.994 -1.244 1.298 1.00 89.50 189 THR A N 1
ATOM 1342 C CA . THR A 1 189 ? -21.370 -0.725 1.217 1.00 89.50 189 THR A CA 1
ATOM 1343 C C . THR A 1 189 ? -22.405 -1.800 1.553 1.00 89.50 189 THR A C 1
ATOM 1345 O O . THR A 1 189 ? -23.359 -1.536 2.284 1.00 89.50 189 THR A O 1
ATOM 1348 N N . ILE A 1 190 ? -22.219 -3.032 1.066 1.00 91.44 190 ILE A N 1
ATOM 1349 C CA . ILE A 1 190 ? -23.090 -4.168 1.409 1.00 91.44 190 ILE A CA 1
ATOM 1350 C C . ILE A 1 190 ? -23.042 -4.452 2.917 1.00 91.44 190 ILE A C 1
ATOM 1352 O O . ILE A 1 190 ? -24.092 -4.642 3.529 1.00 91.44 190 ILE A O 1
ATOM 1356 N N . LEU A 1 191 ? -21.853 -4.447 3.528 1.00 94.19 191 LEU A N 1
ATOM 1357 C CA . LEU A 1 191 ? -21.675 -4.652 4.968 1.00 94.19 191 LEU A CA 1
ATOM 1358 C C . LEU A 1 191 ? -22.325 -3.531 5.785 1.00 94.19 191 LEU A C 1
ATOM 1360 O O . LEU A 1 191 ? -23.001 -3.818 6.772 1.00 94.19 191 LEU A O 1
ATOM 1364 N N . VAL A 1 192 ? -22.165 -2.272 5.368 1.00 91.19 192 VAL A N 1
ATOM 1365 C CA . VAL A 1 192 ? -22.808 -1.112 6.001 1.00 91.19 192 VAL A CA 1
ATOM 1366 C C . VAL A 1 192 ? -24.327 -1.234 5.932 1.00 91.19 192 VAL A C 1
ATOM 1368 O O . VAL A 1 192 ? -24.999 -1.134 6.956 1.00 91.19 192 VAL A O 1
ATOM 1371 N N . ASN A 1 193 ? -24.878 -1.526 4.752 1.00 88.62 193 ASN A N 1
ATOM 1372 C CA . ASN A 1 193 ? -26.317 -1.721 4.583 1.00 88.62 193 ASN A CA 1
ATOM 1373 C C . ASN A 1 193 ? -26.831 -2.894 5.423 1.00 88.62 193 ASN A C 1
ATOM 1375 O O . ASN A 1 193 ? -27.899 -2.802 6.026 1.00 88.62 193 ASN A O 1
ATOM 1379 N N . TYR A 1 194 ? -26.076 -3.990 5.497 1.00 90.62 194 TYR A N 1
ATOM 1380 C CA . TYR A 1 194 ? -26.399 -5.110 6.374 1.00 90.62 194 TYR A CA 1
ATOM 1381 C C . TYR A 1 194 ? -26.437 -4.686 7.849 1.00 90.62 194 TYR A C 1
ATOM 1383 O O . TYR A 1 194 ? -27.374 -5.052 8.555 1.00 90.62 194 TYR A O 1
ATOM 1391 N N . ALA A 1 195 ? -25.468 -3.892 8.312 1.00 90.94 195 ALA A N 1
ATOM 1392 C CA . ALA A 1 195 ? -25.415 -3.424 9.693 1.00 90.94 195 ALA A CA 1
ATOM 1393 C C . ALA A 1 195 ? -26.550 -2.458 10.045 1.00 90.94 195 ALA A C 1
ATOM 1395 O O . ALA A 1 195 ? -27.197 -2.660 11.066 1.00 90.94 195 ALA A O 1
ATOM 1396 N N . ILE A 1 196 ? -26.853 -1.483 9.181 1.00 87.56 196 ILE A N 1
ATOM 1397 C CA . ILE A 1 196 ? -27.957 -0.526 9.386 1.00 87.56 196 ILE A CA 1
ATOM 1398 C C . ILE A 1 196 ? -29.306 -1.249 9.506 1.00 87.56 196 ILE A C 1
ATOM 1400 O O . ILE A 1 196 ? -30.154 -0.865 10.305 1.00 87.56 196 ILE A O 1
ATOM 1404 N N . ASN A 1 197 ? -29.507 -2.311 8.723 1.00 85.75 197 ASN A N 1
ATOM 1405 C CA . ASN A 1 197 ? -30.749 -3.084 8.738 1.00 85.75 197 ASN A CA 1
ATOM 1406 C C . ASN A 1 197 ? -30.763 -4.204 9.795 1.00 85.75 197 ASN A C 1
ATOM 1408 O O . ASN A 1 197 ? -31.779 -4.884 9.951 1.00 85.75 197 ASN A O 1
ATOM 1412 N N . SER A 1 198 ? -29.657 -4.440 10.509 1.00 87.31 198 SER A N 1
ATOM 1413 C CA . SER A 1 198 ? -29.560 -5.527 11.481 1.00 87.31 198 SER A CA 1
ATOM 1414 C C . SER A 1 198 ? -29.972 -5.058 12.877 1.00 87.31 198 SER A C 1
ATOM 1416 O O . SER A 1 198 ? -29.308 -4.199 13.450 1.00 87.31 198 SER A O 1
ATOM 1418 N N . PRO A 1 199 ? -30.966 -5.694 13.525 1.00 83.38 199 PRO A N 1
ATOM 1419 C CA . PRO A 1 199 ? -31.354 -5.337 14.893 1.00 83.38 199 PRO A CA 1
ATOM 1420 C C . PRO A 1 199 ? -30.276 -5.681 15.936 1.00 83.38 199 PRO A C 1
ATOM 1422 O O . PRO A 1 199 ? -30.384 -5.294 17.095 1.00 83.38 199 PRO A O 1
ATOM 1425 N N . SER A 1 200 ? -29.254 -6.451 15.545 1.00 85.06 200 SER A N 1
ATOM 1426 C CA . SER A 1 200 ? -28.170 -6.903 16.424 1.00 85.06 200 SER A CA 1
ATOM 1427 C C . SER A 1 200 ? -26.926 -6.012 16.402 1.00 85.06 200 SER A C 1
ATOM 1429 O O . SER A 1 200 ? -26.028 -6.217 17.222 1.00 85.06 200 SER A O 1
ATOM 1431 N N . ILE A 1 201 ? -26.852 -5.063 15.465 1.00 87.12 201 ILE A N 1
ATOM 1432 C CA . ILE A 1 201 ? -25.701 -4.182 15.282 1.00 87.12 201 ILE A CA 1
ATOM 1433 C C . ILE A 1 201 ? -26.160 -2.754 15.539 1.00 87.12 201 ILE A C 1
ATOM 1435 O O . ILE A 1 201 ? -26.955 -2.200 14.791 1.00 87.12 201 ILE A O 1
ATOM 1439 N N . THR A 1 202 ? -25.656 -2.159 16.614 1.00 86.19 202 THR A N 1
ATOM 1440 C CA . THR A 1 202 ? -25.849 -0.732 16.858 1.00 86.19 202 THR A CA 1
ATOM 1441 C C . THR A 1 202 ? -24.939 0.045 15.916 1.00 86.19 202 THR A C 1
ATOM 1443 O O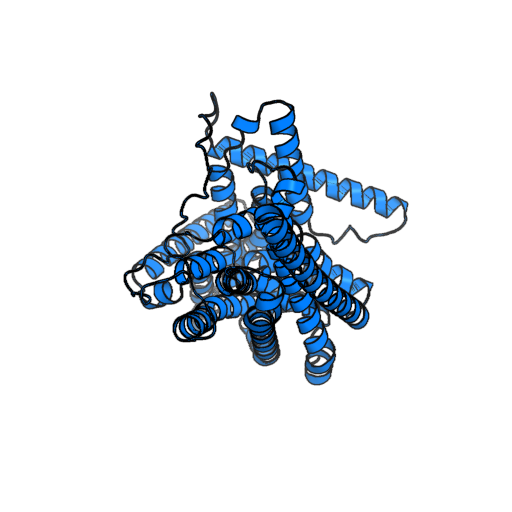 . THR A 1 202 ? -23.748 -0.255 15.859 1.00 86.19 202 THR A O 1
ATOM 1446 N N . VAL A 1 203 ? -25.502 1.020 15.203 1.00 87.19 203 VAL A N 1
ATOM 1447 C CA . VAL A 1 203 ? -24.770 1.934 14.321 1.00 87.19 203 VAL A CA 1
ATOM 1448 C C . VAL A 1 203 ? -25.110 3.373 14.717 1.00 87.19 203 VAL A C 1
ATOM 1450 O O . VAL A 1 203 ? -26.268 3.676 15.011 1.00 87.19 203 VAL A O 1
ATOM 1453 N N . ALA A 1 204 ? -24.118 4.261 14.749 1.00 84.94 204 ALA A N 1
ATOM 1454 C CA . ALA A 1 204 ? -24.279 5.665 15.127 1.00 84.94 204 ALA A CA 1
ATOM 1455 C C . ALA A 1 204 ? -25.222 6.433 14.184 1.00 84.94 204 ALA A C 1
ATOM 1457 O O . ALA A 1 204 ? -25.979 7.310 14.623 1.00 84.94 204 ALA A O 1
ATOM 1458 N N . ARG A 1 205 ? -25.203 6.088 12.892 1.00 83.12 205 ARG A N 1
ATOM 1459 C CA . ARG A 1 205 ? -26.093 6.627 11.861 1.00 83.12 205 ARG A CA 1
ATOM 1460 C C . ARG A 1 205 ? -27.570 6.431 12.224 1.00 83.12 205 ARG A C 1
ATOM 1462 O O . ARG A 1 205 ? -28.033 5.321 12.448 1.00 83.12 205 ARG A O 1
ATOM 1469 N N . GLN A 1 206 ? -28.317 7.536 12.185 1.00 73.12 206 GLN A N 1
ATOM 1470 C CA . GLN A 1 206 ? -29.757 7.577 12.482 1.00 73.12 206 GLN A CA 1
ATOM 1471 C C . GLN A 1 206 ? -30.644 7.601 11.224 1.00 73.12 206 GLN A C 1
ATOM 1473 O O . GLN A 1 206 ? -31.820 7.263 11.300 1.00 73.12 206 GLN A O 1
ATOM 1478 N N . ASN A 1 207 ? -30.091 7.996 10.070 1.00 72.44 207 ASN A N 1
ATOM 1479 C CA . ASN A 1 207 ? -30.819 8.150 8.805 1.00 72.44 207 ASN A CA 1
ATOM 1480 C C . ASN A 1 207 ? -30.235 7.231 7.718 1.00 72.44 207 ASN A C 1
ATOM 1482 O O . ASN A 1 207 ? -29.011 7.081 7.679 1.00 72.44 207 ASN A O 1
ATOM 1486 N N . PRO A 1 208 ? -31.048 6.669 6.802 1.00 68.69 208 PRO A N 1
ATOM 1487 C CA . PRO A 1 208 ? -30.551 5.901 5.657 1.00 68.69 208 PRO A CA 1
ATOM 1488 C C . PRO A 1 208 ? -29.531 6.684 4.823 1.00 68.69 208 PRO A C 1
ATOM 1490 O O . PRO A 1 208 ? -29.553 7.914 4.809 1.00 68.69 208 PRO A O 1
ATOM 1493 N N . THR A 1 209 ? -28.651 5.973 4.121 1.00 67.00 209 THR A N 1
ATOM 1494 C CA . THR A 1 209 ? -27.710 6.577 3.168 1.00 67.00 209 THR A CA 1
ATOM 1495 C C . THR A 1 209 ? -28.468 7.252 2.023 1.00 67.00 209 THR A C 1
ATOM 1497 O O . THR A 1 209 ? -29.382 6.664 1.441 1.00 67.00 209 THR A O 1
ATOM 1500 N N . SER A 1 210 ? -28.096 8.494 1.700 1.00 65.50 210 SER A N 1
ATOM 1501 C CA . SER A 1 210 ? -28.618 9.220 0.534 1.00 65.50 210 SER A CA 1
ATOM 1502 C C . SER A 1 210 ? -27.563 9.308 -0.578 1.00 65.50 210 SER A C 1
ATOM 1504 O O . SER A 1 210 ? -26.391 9.524 -0.268 1.00 65.50 210 SER A O 1
ATOM 1506 N N . PRO A 1 211 ? -27.947 9.216 -1.868 1.00 62.75 211 PRO A N 1
ATOM 1507 C CA . PRO A 1 211 ? -27.050 9.500 -2.993 1.00 62.75 211 PRO A CA 1
ATOM 1508 C C . PRO A 1 211 ? -26.439 10.910 -2.979 1.00 62.75 211 PRO A C 1
ATOM 1510 O O . PRO A 1 211 ? -25.429 11.133 -3.640 1.00 62.75 211 PRO A O 1
ATOM 1513 N N . ASP A 1 212 ? -27.050 11.847 -2.247 1.00 63.78 212 ASP A N 1
ATOM 1514 C CA . ASP A 1 212 ? -26.604 13.243 -2.148 1.00 63.78 212 ASP A CA 1
ATOM 1515 C C . ASP A 1 212 ? -25.518 13.462 -1.076 1.00 63.78 212 ASP A C 1
ATOM 1517 O O . ASP A 1 212 ? -25.041 14.584 -0.895 1.00 63.78 212 ASP A O 1
ATOM 1521 N N . GLU A 1 213 ? -25.141 12.422 -0.325 1.00 69.19 213 GLU A N 1
ATOM 1522 C CA . GLU A 1 213 ? -24.073 12.521 0.670 1.00 69.19 213 GLU A CA 1
ATOM 1523 C C . GLU A 1 213 ? -22.701 12.660 -0.002 1.00 69.19 213 GLU A C 1
ATOM 1525 O O . GLU A 1 213 ? -22.309 11.856 -0.849 1.00 69.19 213 GLU A O 1
ATOM 1530 N N . ASP A 1 214 ? -21.942 13.674 0.417 1.00 67.56 214 ASP A N 1
ATOM 1531 C CA . ASP A 1 214 ? -20.569 13.882 -0.037 1.00 67.56 214 ASP A CA 1
ATOM 1532 C C . ASP A 1 214 ? -19.618 12.897 0.655 1.00 67.56 214 ASP A C 1
ATOM 1534 O O . ASP A 1 214 ? -19.065 13.171 1.725 1.00 67.56 214 ASP A O 1
ATOM 1538 N N . LEU A 1 215 ? -19.494 11.721 0.041 1.00 65.69 215 LEU A N 1
ATOM 1539 C CA . LEU A 1 215 ? -18.602 10.632 0.435 1.00 65.69 215 LEU A CA 1
ATOM 1540 C C . LEU A 1 215 ? -17.350 10.564 -0.457 1.00 65.69 215 LEU A C 1
ATOM 1542 O O . LEU A 1 215 ? -16.682 9.531 -0.489 1.00 65.69 215 LEU A O 1
ATOM 1546 N N . ASP A 1 216 ? -17.049 11.619 -1.229 1.00 66.69 216 ASP A N 1
ATOM 1547 C CA . ASP A 1 216 ? -15.922 11.595 -2.165 1.00 66.69 216 ASP A CA 1
ATOM 1548 C C . ASP A 1 216 ? -14.600 11.370 -1.411 1.00 66.69 216 ASP A C 1
ATOM 1550 O O . ASP A 1 216 ? -14.199 12.165 -0.561 1.00 66.69 216 ASP A O 1
ATOM 1554 N N . ILE A 1 217 ? -13.900 10.288 -1.762 1.00 63.34 217 ILE A N 1
ATOM 1555 C CA . ILE A 1 217 ? -12.601 9.914 -1.191 1.00 63.34 217 ILE A CA 1
ATOM 1556 C C . ILE A 1 217 ? -11.527 11.001 -1.366 1.00 63.34 217 ILE A C 1
ATOM 1558 O O . ILE A 1 217 ? -10.572 11.042 -0.591 1.00 63.34 217 ILE A O 1
ATOM 1562 N N . ASP A 1 218 ? -11.684 11.889 -2.352 1.00 58.59 218 ASP A N 1
ATOM 1563 C CA . ASP A 1 218 ? -10.756 12.994 -2.603 1.00 58.59 218 ASP A CA 1
ATOM 1564 C C . ASP A 1 218 ? -11.086 14.233 -1.745 1.00 58.59 218 ASP A C 1
ATOM 1566 O O . ASP A 1 218 ? -10.233 15.110 -1.552 1.00 58.59 218 ASP A O 1
ATOM 1570 N N . HIS A 1 219 ? -12.293 14.316 -1.173 1.00 61.72 219 HIS A N 1
ATOM 1571 C CA . HIS A 1 219 ? -12.681 15.379 -0.249 1.00 61.72 219 HIS A CA 1
ATOM 1572 C C . HIS A 1 219 ? -12.135 15.104 1.155 1.00 61.72 219 HIS A C 1
ATOM 1574 O O . HIS A 1 219 ? -12.773 14.544 2.046 1.00 61.72 219 HIS A O 1
ATOM 1580 N N . HIS A 1 220 ? -10.908 15.568 1.371 1.00 55.69 220 HIS A N 1
ATOM 1581 C CA . HIS A 1 220 ? -10.230 15.479 2.655 1.00 55.69 220 HIS A CA 1
ATOM 1582 C C . HIS A 1 220 ? -10.889 16.424 3.669 1.00 55.69 220 HIS A C 1
ATOM 1584 O O . HIS A 1 220 ? -10.585 17.619 3.718 1.00 55.69 220 HIS A O 1
ATOM 1590 N N . ARG A 1 221 ? -11.771 15.895 4.525 1.00 56.69 221 ARG A N 1
ATOM 1591 C CA . ARG A 1 221 ? -12.205 16.629 5.723 1.00 56.69 221 ARG A CA 1
ATOM 1592 C C . ARG A 1 221 ? -10.984 16.839 6.636 1.00 56.69 221 ARG A C 1
ATOM 1594 O O . ARG A 1 221 ? -10.303 15.852 6.931 1.00 56.69 221 ARG A O 1
ATOM 1601 N N . PRO A 1 222 ? -10.704 18.073 7.103 1.00 54.38 222 PRO A N 1
ATOM 1602 C CA . PRO A 1 222 ? -9.573 18.342 7.986 1.00 54.38 222 PRO A CA 1
ATOM 1603 C C . PRO A 1 222 ? -9.573 17.395 9.185 1.00 54.38 222 PRO A C 1
ATOM 1605 O O . PRO A 1 222 ? -10.624 17.131 9.782 1.00 54.38 222 PRO A O 1
ATOM 1608 N N . ARG A 1 223 ? -8.397 16.875 9.550 1.00 56.38 223 ARG A N 1
ATOM 1609 C CA . ARG A 1 223 ? -8.284 16.081 10.778 1.00 56.38 223 ARG A CA 1
ATOM 1610 C C . ARG A 1 223 ? -8.488 17.019 11.978 1.00 56.38 223 ARG A C 1
ATOM 1612 O O . ARG A 1 223 ? -7.966 18.137 11.957 1.00 56.38 223 ARG A O 1
ATOM 1619 N N . PRO A 1 224 ? -9.205 16.597 13.035 1.00 47.34 224 PRO A N 1
ATOM 1620 C CA . PRO A 1 224 ? -9.333 17.400 14.247 1.00 47.34 224 PRO A CA 1
ATOM 1621 C C . PRO A 1 224 ? -7.947 17.780 14.800 1.00 47.34 224 PRO A C 1
ATOM 1623 O O . PRO A 1 224 ? -7.141 16.895 15.081 1.00 47.34 224 PRO A O 1
ATOM 1626 N N . GLY A 1 225 ? -7.673 19.081 14.954 1.00 53.50 225 GLY A N 1
ATOM 1627 C CA . GLY A 1 225 ? -6.408 19.596 15.502 1.00 53.50 225 GLY A CA 1
ATOM 1628 C C . GLY A 1 225 ? -5.309 19.941 14.486 1.00 53.50 225 GLY A C 1
ATOM 1629 O O . GLY A 1 225 ? -4.185 20.201 14.904 1.00 53.50 225 GLY A O 1
ATOM 1630 N N . GLN A 1 226 ? -5.592 19.967 13.177 1.00 55.53 226 GLN A N 1
ATOM 1631 C CA . GLN A 1 226 ? -4.677 20.580 12.202 1.00 55.53 226 GLN A CA 1
ATOM 1632 C C . GLN A 1 226 ? -4.701 22.110 12.345 1.00 55.53 226 GLN A C 1
ATOM 1634 O O . GLN A 1 226 ? -5.515 22.790 11.723 1.00 55.53 226 GLN A O 1
ATOM 1639 N N . GLU A 1 227 ? -3.815 22.658 13.175 1.00 51.62 227 GLU A N 1
ATOM 1640 C CA . GLU A 1 227 ? -3.536 24.096 13.179 1.00 51.62 227 GLU A CA 1
ATOM 1641 C C . GLU A 1 227 ? -2.724 24.473 11.932 1.00 51.62 227 GLU A C 1
ATOM 1643 O O . GLU A 1 227 ? -1.798 23.762 11.529 1.00 51.62 227 GLU A O 1
ATOM 1648 N N . ALA A 1 228 ? -3.078 25.593 11.297 1.00 49.56 228 ALA A N 1
ATOM 1649 C CA . ALA A 1 228 ? -2.272 26.162 10.225 1.00 49.56 228 ALA A CA 1
ATOM 1650 C C . ALA A 1 228 ? -0.945 26.648 10.825 1.00 49.56 228 ALA A C 1
ATOM 1652 O O . ALA A 1 228 ? -0.936 27.531 11.677 1.00 49.56 228 ALA A O 1
ATOM 1653 N N . MET A 1 229 ? 0.169 26.042 10.415 1.00 54.06 229 MET A N 1
ATOM 1654 C CA . MET A 1 229 ? 1.496 26.476 10.850 1.00 54.06 229 MET A CA 1
ATOM 1655 C C . MET A 1 229 ? 1.896 27.752 10.104 1.00 54.06 229 MET A C 1
ATOM 1657 O O . MET A 1 229 ? 1.648 27.858 8.898 1.00 54.06 229 MET A O 1
ATOM 1661 N N . ASP A 1 230 ? 2.502 28.689 10.839 1.00 54.22 230 ASP A N 1
ATOM 1662 C CA . ASP A 1 230 ? 2.927 30.009 10.360 1.00 54.22 230 ASP A CA 1
ATOM 1663 C C . ASP A 1 230 ? 3.752 29.954 9.065 1.00 54.22 230 ASP A C 1
ATOM 1665 O O . ASP A 1 230 ? 4.487 29.002 8.783 1.00 54.22 230 ASP A O 1
ATOM 1669 N N . GLU A 1 231 ? 3.630 31.011 8.263 1.00 54.94 231 GLU A N 1
ATOM 1670 C CA . GLU A 1 231 ? 4.390 31.186 7.029 1.00 54.94 231 GLU A CA 1
ATOM 1671 C C . GLU A 1 231 ? 5.902 31.250 7.301 1.00 54.94 231 GLU A C 1
ATOM 1673 O O . GLU A 1 231 ? 6.394 31.988 8.155 1.00 54.94 231 GLU A O 1
ATOM 1678 N N . TRP A 1 232 ? 6.665 30.469 6.536 1.00 58.38 232 TRP A N 1
ATOM 1679 C CA . TRP A 1 232 ? 8.127 30.447 6.584 1.00 58.38 232 TRP A CA 1
ATOM 1680 C C . TRP A 1 232 ? 8.681 31.810 6.113 1.00 58.38 232 TRP A C 1
ATOM 1682 O O . TRP A 1 232 ? 8.392 32.243 4.998 1.00 58.38 232 TRP A O 1
ATOM 1692 N N . GLN A 1 233 ? 9.517 32.487 6.912 1.00 59.06 233 GLN A N 1
ATOM 1693 C CA . GLN A 1 233 ? 9.979 33.870 6.651 1.00 59.06 233 GLN A CA 1
ATOM 1694 C C . GLN A 1 233 ? 11.132 34.007 5.617 1.00 59.06 233 GLN A C 1
ATOM 1696 O O . GLN A 1 233 ? 12.090 34.742 5.832 1.00 59.06 233 GLN A O 1
ATOM 1701 N N . GLY A 1 234 ? 11.064 33.323 4.468 1.00 65.62 234 GLY A N 1
ATOM 1702 C CA . GLY A 1 234 ? 12.143 33.327 3.454 1.00 65.62 234 GLY A CA 1
ATOM 1703 C C . GLY A 1 234 ? 12.209 32.183 2.412 1.00 65.62 234 GLY A C 1
ATOM 1704 O O . GLY A 1 234 ? 13.135 32.168 1.607 1.00 65.62 234 GLY A O 1
ATOM 1705 N N . MET A 1 235 ? 11.265 31.234 2.390 1.00 75.88 235 MET A N 1
ATOM 1706 C CA . MET A 1 235 ? 11.098 30.166 1.391 1.00 75.88 235 MET A CA 1
ATOM 1707 C C . MET A 1 235 ? 9.610 29.815 1.326 1.00 75.88 235 MET A C 1
ATOM 1709 O O . MET A 1 235 ? 8.912 29.901 2.331 1.00 75.88 235 MET A O 1
ATOM 1713 N N . SER A 1 236 ? 9.103 29.400 0.163 1.00 84.88 236 SER A N 1
ATOM 1714 C CA . SER A 1 236 ? 7.705 28.957 0.075 1.00 84.88 236 SER A CA 1
ATOM 1715 C C . SER A 1 236 ? 7.495 27.633 0.827 1.00 84.88 236 SER A C 1
ATOM 1717 O O . SER A 1 236 ? 8.404 26.801 0.887 1.00 84.88 236 SER A O 1
ATOM 1719 N N . GLN A 1 237 ? 6.284 27.396 1.347 1.00 83.06 237 GLN A N 1
ATOM 1720 C CA . GLN A 1 237 ? 5.942 26.161 2.073 1.00 83.06 237 GLN A CA 1
ATOM 1721 C C . GLN A 1 237 ? 6.174 24.893 1.233 1.00 83.06 237 GLN A C 1
ATOM 1723 O O . GLN A 1 237 ? 6.646 23.883 1.752 1.00 83.06 237 GLN A O 1
ATOM 1728 N N . VAL A 1 238 ? 5.894 24.955 -0.074 1.00 87.31 238 VAL A N 1
ATOM 1729 C CA . VAL A 1 238 ? 6.122 23.838 -1.005 1.00 87.31 238 VAL A CA 1
ATOM 1730 C C . VAL A 1 238 ? 7.615 23.592 -1.204 1.00 87.31 238 VAL A C 1
ATOM 1732 O O . VAL A 1 238 ? 8.056 22.445 -1.187 1.00 87.31 238 VAL A O 1
ATOM 1735 N N . THR A 1 239 ? 8.414 24.654 -1.331 1.00 89.50 239 THR A N 1
ATOM 1736 C CA . THR A 1 239 ? 9.873 24.524 -1.447 1.00 89.50 239 THR A CA 1
ATOM 1737 C C . THR A 1 239 ? 10.476 23.944 -0.168 1.00 89.50 239 THR A C 1
ATOM 1739 O O . THR A 1 239 ? 11.291 23.029 -0.245 1.00 89.50 239 THR A O 1
ATOM 1742 N N . ALA A 1 240 ? 10.052 24.421 1.006 1.00 88.50 240 ALA A N 1
ATOM 1743 C CA . ALA A 1 240 ? 10.508 23.894 2.292 1.00 88.50 240 ALA A CA 1
ATOM 1744 C C . ALA A 1 240 ? 10.147 22.407 2.458 1.00 88.50 240 ALA A C 1
ATOM 1746 O O . ALA A 1 240 ? 10.994 21.609 2.860 1.00 88.50 240 ALA A O 1
ATOM 1747 N N . ALA A 1 241 ? 8.929 22.012 2.071 1.00 90.12 241 ALA A N 1
ATOM 1748 C 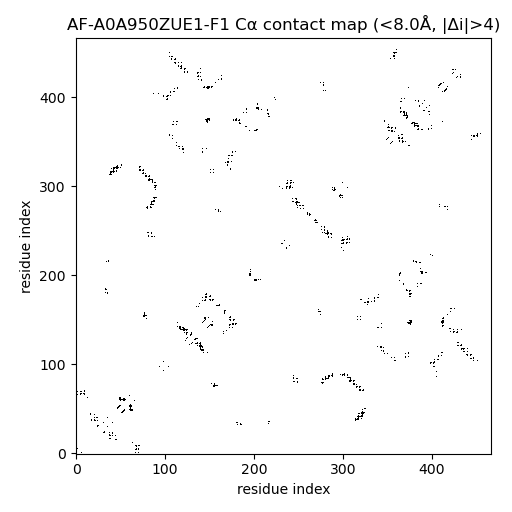CA . ALA A 1 241 ? 8.510 20.613 2.060 1.00 90.12 241 ALA A CA 1
ATOM 1749 C C . ALA A 1 241 ? 9.369 19.754 1.118 1.00 90.12 241 ALA A C 1
ATOM 1751 O O . ALA A 1 241 ? 9.834 18.691 1.522 1.00 90.12 241 ALA A O 1
ATOM 1752 N N . ALA A 1 242 ? 9.639 20.224 -0.105 1.00 93.38 242 ALA A N 1
ATOM 1753 C CA . ALA A 1 242 ? 10.493 19.517 -1.060 1.00 93.38 242 ALA A CA 1
ATOM 1754 C C . ALA A 1 242 ? 11.925 19.328 -0.530 1.00 93.38 242 ALA A C 1
ATOM 1756 O O . ALA A 1 242 ? 12.491 18.241 -0.653 1.00 93.38 242 ALA A O 1
ATOM 1757 N N . VAL A 1 243 ? 12.495 20.353 0.117 1.00 92.94 243 VAL A N 1
ATOM 1758 C CA . VAL A 1 243 ? 13.810 20.257 0.770 1.00 92.94 243 VAL A CA 1
ATOM 1759 C C . VAL A 1 243 ? 13.778 19.240 1.907 1.00 92.94 243 VAL A C 1
ATOM 1761 O O . VAL A 1 243 ? 14.638 18.366 1.961 1.00 92.94 243 VAL A O 1
ATOM 1764 N N . ALA A 1 244 ? 12.781 19.305 2.792 1.00 93.00 244 ALA A N 1
ATOM 1765 C CA . ALA A 1 244 ? 12.669 18.380 3.915 1.00 93.00 244 ALA A CA 1
ATOM 1766 C C . ALA A 1 244 ? 12.503 16.919 3.450 1.00 93.00 244 ALA A C 1
ATOM 1768 O O . ALA A 1 244 ? 13.113 16.017 4.027 1.00 93.00 244 ALA A O 1
ATOM 1769 N N . LEU A 1 245 ? 11.755 16.684 2.366 1.00 95.38 245 LEU A N 1
ATOM 1770 C CA . LEU A 1 245 ? 11.650 15.375 1.713 1.00 95.38 245 LEU A CA 1
ATOM 1771 C C . LEU A 1 245 ? 12.996 14.918 1.138 1.00 95.38 245 LEU A C 1
ATOM 1773 O O . LEU A 1 245 ? 13.419 13.796 1.402 1.00 95.38 245 LEU A O 1
ATOM 1777 N N . GLY A 1 246 ? 13.705 15.791 0.417 1.00 96.25 246 GLY A N 1
ATOM 1778 C CA . GLY A 1 246 ? 15.032 15.487 -0.124 1.00 96.25 246 GLY A CA 1
ATOM 1779 C C . GLY A 1 246 ? 16.049 15.130 0.964 1.00 96.25 246 GLY A C 1
ATOM 1780 O O . GLY A 1 246 ? 16.759 14.133 0.845 1.00 96.25 246 GLY A O 1
ATOM 1781 N N . VAL A 1 247 ? 16.067 15.881 2.070 1.00 96.12 247 VAL A N 1
ATOM 1782 C CA . VAL A 1 247 ? 16.909 15.582 3.240 1.00 96.12 247 VAL A CA 1
ATOM 1783 C C . VAL A 1 247 ? 16.511 14.248 3.874 1.00 96.12 247 VAL A C 1
ATOM 1785 O O . VAL A 1 247 ? 17.382 13.453 4.214 1.00 96.12 247 VAL A O 1
ATOM 1788 N N . SER A 1 248 ? 15.214 13.957 3.985 1.00 96.25 248 SER A N 1
ATOM 1789 C CA . SER A 1 248 ? 14.721 12.679 4.520 1.00 96.25 248 SER A CA 1
ATOM 1790 C C . SER A 1 248 ? 15.171 11.486 3.671 1.00 96.25 248 SER A C 1
ATOM 1792 O O . SER A 1 248 ? 15.593 10.465 4.214 1.00 96.25 248 SER A O 1
ATOM 1794 N N . ILE A 1 249 ? 15.147 11.625 2.341 1.00 97.12 249 ILE A N 1
ATOM 1795 C CA . ILE A 1 249 ? 15.658 10.609 1.411 1.00 97.12 249 ILE A CA 1
ATOM 1796 C C . ILE A 1 249 ? 17.172 10.447 1.578 1.00 97.12 249 ILE A C 1
ATOM 1798 O O . ILE A 1 249 ? 17.642 9.318 1.698 1.00 97.12 249 ILE A O 1
ATOM 1802 N N . ALA A 1 250 ? 17.927 11.546 1.660 1.00 97.62 250 ALA A N 1
ATOM 1803 C CA . ALA A 1 250 ? 19.375 11.503 1.867 1.00 97.62 250 ALA A CA 1
ATOM 1804 C C . ALA A 1 250 ? 19.754 10.803 3.184 1.00 97.62 250 ALA A C 1
ATOM 1806 O O . ALA A 1 250 ? 20.651 9.963 3.200 1.00 97.62 250 ALA A O 1
ATOM 1807 N N . VAL A 1 251 ? 19.033 11.080 4.277 1.00 97.19 251 VAL A N 1
ATOM 1808 C CA . VAL A 1 251 ? 19.199 10.360 5.550 1.00 97.19 251 VAL A CA 1
ATOM 1809 C C . VAL A 1 251 ? 18.897 8.872 5.369 1.00 97.19 251 VAL A C 1
ATOM 1811 O O . VAL A 1 251 ? 19.671 8.037 5.829 1.00 97.19 251 VAL A O 1
ATOM 1814 N N . GLY A 1 252 ? 17.821 8.526 4.657 1.00 95.44 252 GLY A N 1
ATOM 1815 C CA . GLY A 1 252 ? 17.495 7.136 4.333 1.00 95.44 252 GLY A CA 1
ATOM 1816 C C . GLY A 1 252 ? 18.603 6.421 3.552 1.00 95.44 252 GLY A C 1
ATOM 1817 O O . GLY A 1 252 ? 18.925 5.277 3.865 1.00 95.44 252 GLY A O 1
ATOM 1818 N N . MET A 1 253 ? 19.233 7.103 2.589 1.00 96.25 253 MET A N 1
ATOM 1819 C CA . MET A 1 253 ? 20.361 6.560 1.820 1.00 96.25 253 MET A CA 1
ATOM 1820 C C . MET A 1 253 ? 21.560 6.272 2.721 1.00 96.25 253 MET A C 1
ATOM 1822 O O . MET A 1 253 ? 22.125 5.185 2.653 1.00 96.25 253 MET A O 1
ATOM 1826 N N . VAL A 1 254 ? 21.911 7.213 3.603 1.00 97.44 254 VAL A N 1
ATOM 1827 C CA . VAL A 1 254 ? 23.005 7.033 4.570 1.00 97.44 254 VAL A CA 1
ATOM 1828 C C . VAL A 1 254 ? 22.718 5.868 5.520 1.00 97.44 254 VAL A C 1
ATOM 1830 O O . VAL A 1 254 ? 23.617 5.083 5.803 1.00 97.44 254 VAL A O 1
ATOM 1833 N N . LEU A 1 255 ? 21.476 5.724 5.996 1.00 95.50 255 LEU A N 1
ATOM 1834 C CA . LEU A 1 255 ? 21.083 4.618 6.875 1.00 95.50 255 LEU A CA 1
ATOM 1835 C C . LEU A 1 255 ? 21.201 3.253 6.187 1.00 95.50 255 LEU A C 1
ATOM 1837 O O . LEU A 1 255 ? 21.722 2.318 6.793 1.00 95.50 255 LEU A O 1
ATOM 1841 N N . LEU A 1 256 ? 20.730 3.136 4.942 1.00 93.88 256 LEU A N 1
ATOM 1842 C CA . LEU A 1 256 ? 20.841 1.896 4.173 1.00 93.88 256 LEU A CA 1
ATOM 1843 C C . LEU A 1 256 ? 22.309 1.546 3.906 1.00 93.88 256 LEU A C 1
ATOM 1845 O O . LEU A 1 256 ? 22.717 0.413 4.144 1.00 93.88 256 LEU A O 1
ATOM 1849 N N . GLU A 1 257 ? 23.116 2.518 3.483 1.00 95.44 257 GLU A N 1
ATOM 1850 C CA . GLU A 1 257 ? 24.535 2.291 3.203 1.00 95.44 257 GLU A CA 1
ATOM 1851 C C . GLU A 1 257 ? 25.314 1.895 4.465 1.00 95.44 257 GLU A C 1
ATOM 1853 O O . GLU A 1 257 ? 26.140 0.984 4.438 1.00 95.44 257 GLU A O 1
ATOM 1858 N N . LEU A 1 258 ? 24.989 2.507 5.608 1.00 95.44 258 LEU A N 1
ATOM 1859 C CA . LEU A 1 258 ? 25.550 2.119 6.899 1.00 95.44 258 LEU A CA 1
ATOM 1860 C C . LEU A 1 258 ? 25.192 0.670 7.260 1.00 95.44 258 LEU A C 1
ATOM 1862 O O . LEU A 1 258 ? 26.045 -0.060 7.758 1.00 95.44 258 LEU A O 1
ATOM 1866 N N . LEU A 1 259 ? 23.948 0.243 7.025 1.00 92.94 259 LEU A N 1
ATOM 1867 C CA . LEU A 1 259 ? 23.528 -1.132 7.307 1.00 92.94 259 LEU A CA 1
ATOM 1868 C C . LEU A 1 259 ? 24.185 -2.150 6.382 1.00 92.94 259 LEU A C 1
ATOM 1870 O O . LEU A 1 259 ? 24.575 -3.205 6.872 1.00 92.94 259 LEU A O 1
ATOM 1874 N N . ARG A 1 260 ? 24.337 -1.836 5.091 1.00 94.25 260 ARG A N 1
ATOM 1875 C CA . ARG A 1 260 ? 25.098 -2.670 4.148 1.00 94.25 260 ARG A CA 1
ATOM 1876 C C . ARG A 1 260 ? 26.519 -2.865 4.643 1.00 94.25 260 ARG A C 1
ATOM 1878 O O . ARG A 1 260 ? 26.908 -3.990 4.927 1.00 94.25 260 ARG A O 1
ATOM 1885 N N . TRP A 1 261 ? 27.209 -1.762 4.928 1.00 94.19 261 TRP A N 1
ATOM 1886 C CA . TRP A 1 261 ? 28.564 -1.806 5.463 1.00 94.19 261 TRP A CA 1
ATOM 1887 C C . TRP A 1 261 ? 28.664 -2.631 6.755 1.00 94.19 261 TRP A C 1
ATOM 1889 O O . TRP A 1 261 ? 29.554 -3.467 6.881 1.00 94.19 261 TRP A O 1
ATOM 1899 N N . ILE A 1 262 ? 27.740 -2.454 7.709 1.00 93.44 262 ILE A N 1
ATOM 1900 C CA . ILE A 1 262 ? 27.726 -3.240 8.953 1.00 93.44 262 ILE A CA 1
ATOM 1901 C C . ILE A 1 262 ? 27.523 -4.732 8.667 1.00 93.44 262 ILE A C 1
ATOM 1903 O O . ILE A 1 262 ? 28.209 -5.555 9.265 1.00 93.44 262 ILE A O 1
ATOM 1907 N N . PHE A 1 263 ? 26.580 -5.099 7.801 1.00 91.75 263 PHE A N 1
ATOM 1908 C CA . PHE A 1 263 ? 26.270 -6.501 7.516 1.00 91.75 263 PHE A CA 1
ATOM 1909 C C . PHE A 1 263 ? 27.371 -7.190 6.703 1.00 91.75 263 PHE A C 1
ATOM 1911 O O . PHE A 1 263 ? 27.685 -8.349 6.986 1.00 91.75 263 PHE A O 1
ATOM 1918 N N . ASP A 1 264 ? 28.043 -6.460 5.814 1.00 92.56 264 ASP A N 1
ATOM 1919 C CA . ASP A 1 264 ? 29.217 -6.941 5.086 1.00 92.56 264 ASP A CA 1
ATOM 1920 C C . ASP A 1 264 ? 30.370 -7.290 6.036 1.00 92.56 264 ASP A C 1
ATOM 1922 O O . ASP A 1 264 ? 31.048 -8.300 5.840 1.00 92.56 264 ASP A O 1
ATOM 1926 N N . LEU A 1 265 ? 30.556 -6.532 7.130 1.00 93.31 265 LEU A N 1
ATOM 1927 C CA . LEU A 1 265 ? 31.538 -6.872 8.175 1.00 93.31 265 LEU A CA 1
ATOM 1928 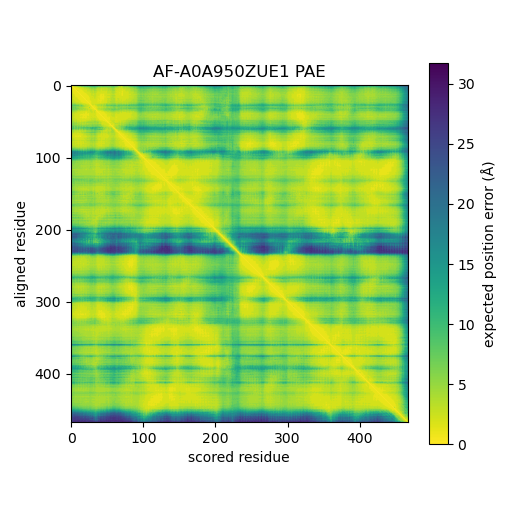C C . LEU A 1 265 ? 31.240 -8.218 8.856 1.00 93.31 265 LEU A C 1
ATOM 1930 O O . LEU A 1 265 ? 32.161 -8.870 9.350 1.00 93.31 265 LEU A O 1
ATOM 1934 N N . PHE A 1 266 ? 29.974 -8.642 8.875 1.00 91.69 266 PHE A N 1
ATOM 1935 C CA . PHE A 1 266 ? 29.542 -9.951 9.375 1.00 91.69 266 PHE A CA 1
ATOM 1936 C C . PHE A 1 266 ? 29.389 -11.002 8.260 1.00 91.69 266 PHE A C 1
ATOM 1938 O O . PHE A 1 266 ? 28.933 -12.112 8.534 1.00 91.69 266 PHE A O 1
ATOM 1945 N N . GLY A 1 267 ? 29.781 -10.681 7.021 1.00 89.88 267 GLY A N 1
ATOM 1946 C CA . GLY A 1 267 ? 29.719 -11.584 5.870 1.00 89.88 267 GLY A CA 1
ATOM 1947 C C . GLY A 1 267 ? 28.305 -11.854 5.348 1.00 89.88 267 GLY A C 1
ATOM 1948 O O . GLY A 1 267 ? 28.063 -12.932 4.809 1.00 89.88 267 GLY A O 1
ATOM 1949 N N . SER A 1 268 ? 27.366 -10.922 5.539 1.00 87.62 268 SER A N 1
ATOM 1950 C CA . SER A 1 268 ? 25.970 -11.047 5.103 1.00 87.62 268 SER A CA 1
ATOM 1951 C C . SER A 1 268 ? 25.615 -9.989 4.061 1.00 87.62 268 SER A C 1
ATOM 1953 O O . SER A 1 268 ? 25.753 -8.803 4.324 1.00 87.62 268 SER A O 1
ATOM 1955 N N . ASP A 1 269 ? 25.066 -10.412 2.922 1.00 86.38 269 ASP A N 1
ATOM 1956 C CA . ASP A 1 269 ? 24.622 -9.552 1.814 1.00 86.38 269 ASP A CA 1
ATOM 1957 C C . ASP A 1 269 ? 23.130 -9.167 1.908 1.00 86.38 269 ASP A C 1
ATOM 1959 O O . ASP A 1 269 ? 22.530 -8.665 0.954 1.00 86.38 269 ASP A O 1
ATOM 1963 N N . PHE A 1 270 ? 22.498 -9.388 3.066 1.00 83.50 270 PHE A N 1
ATOM 1964 C CA . PHE A 1 270 ? 21.048 -9.247 3.246 1.00 83.50 270 PHE A CA 1
ATOM 1965 C C . PHE A 1 270 ? 20.496 -7.873 2.817 1.00 83.50 270 PHE A C 1
ATOM 1967 O O . PHE A 1 270 ? 19.408 -7.791 2.240 1.00 83.50 270 PHE A O 1
ATOM 1974 N N . PHE A 1 271 ? 21.237 -6.790 3.080 1.00 85.12 271 PHE A N 1
ATOM 1975 C CA . PHE A 1 271 ? 20.807 -5.421 2.770 1.00 85.12 271 PHE A CA 1
ATOM 1976 C C . PHE A 1 271 ? 21.182 -4.935 1.362 1.00 85.12 271 PHE A C 1
ATOM 1978 O O . PHE A 1 271 ? 20.755 -3.848 0.962 1.00 85.12 271 PHE A O 1
ATOM 1985 N N . GLU A 1 272 ? 21.916 -5.720 0.572 1.00 85.00 272 GLU A N 1
ATOM 1986 C CA . GLU A 1 272 ? 22.320 -5.310 -0.778 1.00 85.00 272 GLU A CA 1
ATOM 1987 C C . GLU A 1 272 ? 21.107 -5.109 -1.690 1.00 85.00 272 GLU A C 1
ATOM 1989 O O . GLU A 1 272 ? 20.931 -4.062 -2.317 1.00 85.00 272 GLU A O 1
ATOM 1994 N N . LYS A 1 273 ? 20.179 -6.071 -1.669 1.00 82.00 273 LYS A N 1
ATOM 1995 C CA . LYS A 1 273 ? 18.945 -6.048 -2.475 1.00 82.00 273 LYS A CA 1
ATOM 1996 C C . LYS A 1 273 ? 17.779 -5.328 -1.793 1.00 82.00 273 LYS A C 1
ATOM 1998 O O . LYS A 1 273 ? 16.647 -5.403 -2.272 1.00 82.00 273 LYS A O 1
ATOM 2003 N N . PHE A 1 274 ? 18.017 -4.692 -0.649 1.00 83.56 274 PHE A N 1
ATOM 2004 C CA . PHE A 1 274 ? 16.952 -4.100 0.148 1.00 83.56 274 PHE A CA 1
ATOM 2005 C C . PHE A 1 274 ? 16.530 -2.731 -0.416 1.00 83.56 274 PHE A C 1
ATOM 2007 O O . PHE A 1 274 ? 17.391 -1.925 -0.775 1.00 83.56 274 PHE A O 1
ATOM 2014 N N . PRO A 1 275 ? 15.219 -2.433 -0.505 1.00 84.94 275 PRO A N 1
ATOM 2015 C CA . PRO A 1 275 ? 14.742 -1.167 -1.058 1.00 84.94 275 PRO A CA 1
ATOM 2016 C C . PRO A 1 275 ? 15.093 0.045 -0.184 1.00 84.94 275 PRO A C 1
ATOM 2018 O O . PRO A 1 275 ? 15.092 -0.026 1.040 1.00 84.94 275 PRO A O 1
ATOM 2021 N N . LEU A 1 276 ? 15.296 1.206 -0.809 1.00 89.69 276 LEU A N 1
ATOM 2022 C CA . LEU A 1 276 ? 15.593 2.453 -0.096 1.00 89.69 276 LEU A CA 1
ATOM 2023 C C . LEU A 1 276 ? 14.390 3.005 0.691 1.00 89.69 276 LEU A C 1
ATOM 2025 O O . LEU A 1 276 ? 14.556 3.522 1.796 1.00 89.69 276 LEU A O 1
ATOM 2029 N N . PHE A 1 277 ? 13.175 2.903 0.144 1.00 87.69 277 PHE A N 1
ATOM 2030 C CA . PHE A 1 277 ? 12.019 3.637 0.664 1.00 87.69 277 PHE A CA 1
ATOM 2031 C C . PHE A 1 277 ? 11.703 3.396 2.155 1.00 87.69 277 PHE A C 1
ATOM 2033 O O . PHE A 1 277 ? 11.378 4.382 2.821 1.00 87.69 277 PHE A O 1
ATOM 2040 N N . PRO A 1 278 ? 11.851 2.193 2.758 1.00 86.38 278 PRO A N 1
ATOM 2041 C CA . PRO A 1 278 ? 11.568 2.023 4.182 1.00 86.38 278 PRO A CA 1
ATOM 2042 C C . PRO A 1 278 ? 12.507 2.862 5.062 1.00 86.38 278 PRO A C 1
ATOM 2044 O O . PRO A 1 278 ? 12.094 3.377 6.100 1.00 86.38 278 PRO A O 1
ATOM 2047 N N . PHE A 1 279 ? 13.746 3.090 4.616 1.00 90.75 279 PHE A N 1
ATOM 2048 C CA . PHE A 1 279 ? 14.694 3.975 5.295 1.00 90.75 279 PHE A CA 1
ATOM 2049 C C . PHE A 1 279 ? 14.363 5.448 5.112 1.00 90.75 279 PHE A C 1
ATOM 2051 O O . PHE A 1 279 ? 14.680 6.250 5.984 1.00 90.75 279 PHE A O 1
ATOM 2058 N N . THR A 1 280 ? 13.683 5.822 4.028 1.00 93.06 280 THR A N 1
ATOM 2059 C CA . THR A 1 280 ? 13.208 7.202 3.847 1.00 93.06 280 THR A CA 1
ATOM 2060 C C . THR A 1 280 ? 12.069 7.551 4.807 1.00 93.06 280 THR A C 1
ATOM 2062 O O . THR A 1 280 ? 11.993 8.696 5.247 1.00 93.06 280 THR A O 1
ATOM 2065 N N . ILE A 1 281 ? 11.259 6.566 5.235 1.00 89.81 281 ILE A N 1
ATOM 2066 C CA . ILE A 1 281 ? 10.281 6.740 6.328 1.00 89.81 281 ILE A CA 1
ATOM 2067 C C . ILE A 1 281 ? 11.018 7.081 7.628 1.00 89.81 281 ILE A C 1
ATOM 2069 O O . ILE A 1 281 ? 10.677 8.051 8.307 1.00 89.81 281 ILE A O 1
ATOM 2073 N N . ILE A 1 282 ? 12.063 6.310 7.955 1.00 89.81 282 ILE A N 1
ATOM 2074 C CA . ILE A 1 282 ? 12.914 6.555 9.130 1.00 89.81 282 ILE A CA 1
ATOM 2075 C C . ILE A 1 282 ? 13.588 7.927 9.013 1.00 89.81 282 ILE A C 1
ATOM 2077 O O . ILE A 1 282 ? 13.592 8.691 9.975 1.00 89.81 282 ILE A O 1
ATOM 2081 N N . GLY A 1 283 ? 14.090 8.274 7.827 1.00 93.00 283 GLY A N 1
ATOM 2082 C CA . GLY A 1 283 ? 14.644 9.589 7.524 1.00 93.00 283 GLY A CA 1
ATOM 2083 C C . GLY A 1 283 ? 13.655 10.718 7.810 1.00 93.00 283 GLY A C 1
ATOM 2084 O O . GLY A 1 283 ? 14.010 11.658 8.514 1.00 93.00 283 GLY A O 1
ATOM 2085 N N . GLY A 1 284 ? 12.400 10.588 7.368 1.00 91.62 284 GLY A N 1
ATOM 2086 C CA . GLY A 1 284 ? 11.334 11.555 7.652 1.00 91.62 284 GLY A CA 1
ATOM 2087 C C . GLY A 1 284 ? 11.074 11.735 9.148 1.00 91.62 284 GLY A C 1
ATOM 2088 O O . GLY A 1 284 ? 10.958 12.864 9.626 1.00 91.62 284 GLY A O 1
ATOM 2089 N N . VAL A 1 285 ? 11.063 10.639 9.915 1.00 89.44 285 VAL A N 1
ATOM 2090 C CA . VAL A 1 285 ? 10.935 10.687 11.382 1.00 89.44 285 VAL A CA 1
ATOM 2091 C C . VAL A 1 285 ? 12.127 11.389 12.022 1.00 89.44 285 VAL A C 1
ATOM 2093 O O . VAL A 1 285 ? 11.938 12.259 12.867 1.00 89.44 285 VAL A O 1
ATOM 2096 N N . LEU A 1 286 ? 13.354 11.044 11.630 1.00 91.31 286 LEU A N 1
ATOM 2097 C CA . LEU A 1 286 ? 14.560 11.659 12.183 1.00 91.31 286 LEU A CA 1
ATOM 2098 C C . LEU A 1 286 ? 14.614 13.159 11.881 1.00 91.31 286 LEU A C 1
ATOM 2100 O O . LEU A 1 286 ? 14.878 13.949 12.787 1.00 91.31 286 LEU A O 1
ATOM 2104 N N . VAL A 1 287 ? 14.296 13.560 10.648 1.00 92.62 287 VAL A N 1
ATOM 2105 C CA . VAL A 1 287 ? 14.206 14.972 10.251 1.00 92.62 287 VAL A CA 1
ATOM 2106 C C . VAL A 1 287 ? 13.152 15.700 11.085 1.00 92.62 287 VAL A C 1
ATOM 2108 O O . VAL A 1 287 ? 13.440 16.771 11.620 1.00 92.62 287 VAL A O 1
ATOM 2111 N N . GLN A 1 288 ? 11.971 15.106 11.281 1.00 89.44 288 GLN A N 1
ATOM 2112 C CA . GLN A 1 288 ? 10.918 15.682 12.120 1.00 89.44 288 GLN A CA 1
ATOM 2113 C C . GLN A 1 288 ? 11.360 15.831 13.585 1.00 89.44 288 GLN A C 1
ATOM 2115 O O . GLN A 1 288 ? 11.143 16.877 14.199 1.00 89.44 288 GLN A O 1
ATOM 2120 N N . LEU A 1 289 ? 12.011 14.813 14.156 1.00 88.94 289 LEU A N 1
ATOM 2121 C CA . LEU A 1 289 ? 12.506 14.846 15.535 1.00 88.94 289 LEU A CA 1
ATOM 2122 C C . LEU A 1 289 ? 13.568 15.931 15.731 1.00 88.94 289 LEU A C 1
ATOM 2124 O O . LEU A 1 289 ? 13.522 16.658 16.723 1.00 88.94 289 LEU A O 1
ATOM 2128 N N . VAL A 1 290 ? 14.495 16.073 14.782 1.00 90.69 290 VAL A N 1
ATOM 2129 C CA . VAL A 1 290 ? 15.501 17.143 14.781 1.00 90.69 290 VAL A CA 1
ATOM 2130 C C . VAL A 1 290 ? 14.819 18.509 14.668 1.00 90.69 290 VAL A C 1
ATOM 2132 O O . VAL A 1 290 ? 15.102 19.395 15.475 1.00 90.69 290 VAL A O 1
ATOM 2135 N N . ALA A 1 291 ? 13.865 18.674 13.747 1.00 88.06 291 ALA A N 1
ATOM 2136 C CA . ALA A 1 291 ? 13.127 19.925 13.583 1.00 88.06 291 ALA A CA 1
ATOM 2137 C C . ALA A 1 291 ? 12.420 20.344 14.883 1.00 88.06 291 ALA A C 1
ATOM 2139 O O . ALA A 1 291 ? 12.558 21.484 15.321 1.00 88.06 291 ALA A O 1
ATOM 2140 N N . VAL A 1 292 ? 11.736 19.419 15.563 1.00 86.00 292 VAL A N 1
ATOM 2141 C CA . VAL A 1 292 ? 11.099 19.687 16.864 1.00 86.00 292 VAL A CA 1
ATOM 2142 C C . VAL A 1 292 ? 12.140 19.997 17.945 1.00 86.00 292 VAL A C 1
ATOM 2144 O O . VAL A 1 292 ? 11.993 20.970 18.683 1.00 86.00 292 VAL A O 1
ATOM 2147 N N . ARG A 1 293 ? 13.221 19.212 18.029 1.00 88.38 293 ARG A N 1
ATOM 2148 C CA . ARG A 1 293 ? 14.254 19.342 19.071 1.00 88.38 293 ARG A CA 1
ATOM 2149 C C . ARG A 1 293 ? 14.989 20.681 19.041 1.00 88.38 293 ARG A C 1
ATOM 2151 O O . ARG A 1 293 ? 15.414 21.148 20.102 1.00 88.38 293 ARG A O 1
ATOM 2158 N N . TYR A 1 294 ? 15.169 21.256 17.855 1.00 88.69 294 TYR A N 1
ATOM 2159 C CA . TYR A 1 294 ? 15.858 22.532 17.647 1.00 88.69 294 TYR A CA 1
ATOM 2160 C C . TYR A 1 294 ? 14.904 23.705 17.371 1.00 88.69 294 TYR A C 1
ATOM 2162 O O . TYR A 1 294 ? 15.368 24.806 17.098 1.00 88.69 294 TYR A O 1
ATOM 2170 N N . GLY A 1 295 ? 13.585 23.500 17.465 1.00 81.81 295 GLY A N 1
ATOM 2171 C CA . GLY A 1 295 ? 12.600 24.574 17.304 1.00 81.81 295 GLY A CA 1
ATOM 2172 C C . GLY A 1 295 ? 12.351 25.013 15.856 1.00 81.81 295 GLY A C 1
ATOM 2173 O O . GLY A 1 295 ? 11.772 26.071 15.645 1.00 81.81 295 GLY A O 1
ATOM 2174 N N . PHE A 1 296 ? 12.736 24.206 14.864 1.00 81.25 296 PHE A N 1
ATOM 2175 C CA . PHE A 1 296 ? 12.436 24.400 13.438 1.00 81.25 296 PHE A CA 1
ATOM 2176 C C . PHE A 1 296 ? 11.189 23.637 12.975 1.00 81.25 296 PHE A C 1
ATOM 2178 O O . PHE A 1 296 ? 10.961 23.503 11.779 1.00 81.25 296 PHE A O 1
ATOM 2185 N N . GLY A 1 297 ? 10.365 23.125 13.896 1.00 74.88 297 GLY A N 1
ATOM 2186 C CA . GLY A 1 297 ? 9.129 22.415 13.549 1.00 74.88 297 GLY A CA 1
ATOM 2187 C C . GLY A 1 297 ? 8.226 23.236 12.624 1.00 74.88 297 GLY A C 1
ATOM 2188 O O . GLY A 1 297 ? 7.731 22.697 11.642 1.00 74.88 297 GLY A O 1
ATOM 2189 N N . TRP A 1 298 ? 8.121 24.550 12.866 1.00 74.12 298 TRP A N 1
ATOM 2190 C CA . TRP A 1 298 ? 7.393 25.515 12.025 1.00 74.12 298 TRP A CA 1
ATOM 2191 C C . TRP A 1 298 ? 7.805 25.485 10.545 1.00 74.12 298 TRP A C 1
ATOM 2193 O O . TRP A 1 298 ? 7.002 25.819 9.681 1.00 74.12 298 TRP A O 1
ATOM 2203 N N . ALA A 1 299 ? 9.030 25.048 10.234 1.00 75.81 299 ALA A N 1
ATOM 2204 C CA . ALA A 1 299 ? 9.533 25.011 8.870 1.00 75.81 299 ALA A CA 1
ATOM 2205 C C . ALA A 1 299 ? 8.947 23.867 8.025 1.00 75.81 299 ALA A C 1
ATOM 2207 O O . ALA A 1 299 ? 9.011 23.915 6.795 1.00 75.81 299 ALA A O 1
ATOM 2208 N N . VAL A 1 300 ? 8.393 22.833 8.665 1.00 80.38 300 VAL A N 1
ATOM 2209 C CA . VAL A 1 300 ? 7.867 21.641 7.994 1.00 80.38 300 VAL A CA 1
ATOM 2210 C C . VAL A 1 300 ? 6.352 21.760 7.874 1.00 80.38 300 VAL A C 1
ATOM 2212 O O . VAL A 1 300 ? 5.602 21.384 8.772 1.00 80.38 300 VAL A O 1
ATOM 2215 N N . ASN A 1 301 ? 5.883 22.278 6.739 1.00 82.75 301 ASN A N 1
ATOM 2216 C CA . ASN A 1 301 ? 4.452 22.377 6.477 1.00 82.75 301 ASN A CA 1
ATOM 2217 C C . ASN A 1 301 ? 3.872 21.009 6.077 1.00 82.75 301 ASN A C 1
ATOM 2219 O O . ASN A 1 301 ? 4.122 20.513 4.975 1.00 82.75 301 ASN A O 1
ATOM 2223 N N . ARG A 1 302 ? 3.056 20.418 6.960 1.00 83.88 302 ARG A N 1
ATOM 2224 C CA . ARG A 1 302 ? 2.449 19.096 6.749 1.00 83.88 302 ARG A CA 1
ATOM 2225 C C . ARG A 1 302 ? 1.626 19.009 5.467 1.00 83.88 302 ARG A C 1
ATOM 2227 O O . ARG A 1 302 ? 1.777 18.044 4.731 1.00 83.88 302 ARG A O 1
ATOM 2234 N N . ARG A 1 303 ? 0.795 20.013 5.174 1.00 82.44 303 ARG A N 1
ATOM 2235 C CA . ARG A 1 303 ? -0.083 20.010 3.994 1.00 82.44 303 ARG A CA 1
ATOM 2236 C C . ARG A 1 303 ? 0.718 20.011 2.692 1.00 82.44 303 ARG A C 1
ATOM 2238 O O . ARG A 1 303 ? 0.362 19.307 1.754 1.00 82.44 303 ARG A O 1
ATOM 2245 N N . ALA A 1 304 ? 1.810 20.771 2.639 1.00 87.44 304 ALA A N 1
ATOM 2246 C CA . ALA A 1 304 ? 2.715 20.780 1.495 1.00 87.44 304 ALA A CA 1
ATOM 2247 C C . ALA A 1 304 ? 3.455 19.438 1.341 1.00 87.44 304 ALA A C 1
ATOM 2249 O O . ALA A 1 304 ? 3.560 18.926 0.228 1.00 87.44 304 ALA A O 1
ATOM 2250 N N . VAL A 1 305 ? 3.908 18.840 2.449 1.00 90.62 305 VAL A N 1
ATOM 2251 C CA . VAL A 1 305 ? 4.509 17.495 2.457 1.00 90.62 305 VAL A CA 1
ATOM 2252 C C . VAL A 1 305 ? 3.510 16.437 1.971 1.00 90.62 305 VAL A C 1
ATOM 2254 O O . VAL A 1 305 ? 3.857 15.643 1.100 1.00 90.62 305 VAL A O 1
ATOM 2257 N N . GLU A 1 306 ? 2.271 16.448 2.477 1.00 86.38 306 GLU A N 1
ATOM 2258 C CA . GLU A 1 306 ? 1.191 15.549 2.037 1.00 86.38 306 GLU A CA 1
ATOM 2259 C C . GLU A 1 306 ? 0.863 15.750 0.555 1.00 86.38 306 GLU A C 1
ATOM 2261 O O . GLU A 1 306 ? 0.698 14.768 -0.159 1.00 86.38 306 GLU A O 1
ATOM 2266 N N . GLY A 1 307 ? 0.827 16.994 0.069 1.00 88.25 307 GLY A N 1
ATOM 2267 C CA . GLY A 1 307 ? 0.575 17.293 -1.342 1.00 88.25 307 GLY A CA 1
ATOM 2268 C C . GLY A 1 307 ? 1.648 16.726 -2.276 1.00 88.25 307 GLY A C 1
ATOM 2269 O O . GLY A 1 307 ? 1.321 16.105 -3.285 1.00 88.25 307 GLY A O 1
ATOM 2270 N N . LEU A 1 308 ? 2.931 16.883 -1.929 1.00 93.44 308 LEU A N 1
ATOM 2271 C CA . LEU A 1 308 ? 4.042 16.311 -2.704 1.00 93.44 308 LEU A CA 1
ATOM 2272 C C . LEU A 1 308 ? 4.078 14.776 -2.621 1.00 93.44 308 LEU A C 1
ATOM 2274 O O . LEU A 1 308 ? 4.361 14.102 -3.616 1.00 93.44 308 LEU A O 1
ATOM 2278 N N . GLY A 1 309 ? 3.758 14.220 -1.450 1.00 91.31 309 GLY A N 1
ATOM 2279 C CA . GLY A 1 309 ? 3.582 12.783 -1.255 1.00 91.31 309 GLY A CA 1
ATOM 2280 C C . GLY A 1 309 ? 2.444 12.212 -2.102 1.00 91.31 309 GLY A C 1
ATOM 2281 O O . GLY A 1 309 ? 2.638 11.213 -2.789 1.00 91.31 309 GLY A O 1
ATOM 2282 N N . GLY A 1 310 ? 1.290 12.883 -2.115 1.00 89.12 310 GLY A N 1
ATOM 2283 C CA . GLY A 1 310 ? 0.121 12.522 -2.918 1.00 89.12 310 GLY A CA 1
ATOM 2284 C C . GLY A 1 310 ? 0.413 12.555 -4.416 1.00 89.12 310 GLY A C 1
ATOM 2285 O O . GLY A 1 310 ? 0.170 11.567 -5.101 1.00 89.12 310 GLY A O 1
ATOM 2286 N N . LEU A 1 311 ? 1.064 13.620 -4.903 1.00 92.75 311 LEU A N 1
ATOM 2287 C CA . LEU A 1 311 ? 1.519 13.702 -6.296 1.00 92.75 311 LEU A CA 1
ATOM 2288 C C . LEU A 1 311 ? 2.427 12.520 -6.674 1.00 92.75 311 LEU A C 1
ATOM 2290 O O . LEU A 1 311 ? 2.330 11.982 -7.777 1.00 92.75 311 LEU A O 1
ATOM 2294 N N . SER A 1 312 ? 3.300 12.106 -5.751 1.00 93.38 312 SER A N 1
ATOM 2295 C CA . SER A 1 312 ? 4.186 10.959 -5.959 1.00 93.38 312 SER A CA 1
ATOM 2296 C C . SER A 1 312 ? 3.396 9.654 -6.052 1.00 93.38 312 SER A C 1
ATOM 2298 O O . SER A 1 312 ? 3.637 8.884 -6.976 1.00 93.38 312 SER A O 1
ATOM 2300 N N . ILE A 1 313 ? 2.426 9.423 -5.158 1.00 88.69 313 ILE A N 1
ATOM 2301 C CA . ILE A 1 313 ? 1.530 8.253 -5.207 1.00 88.69 313 ILE A CA 1
ATOM 2302 C C . ILE A 1 313 ? 0.782 8.202 -6.534 1.00 88.69 313 ILE A C 1
ATOM 2304 O O . ILE A 1 313 ? 0.797 7.172 -7.204 1.00 88.69 313 ILE A O 1
ATOM 2308 N N . ASP A 1 314 ? 0.163 9.304 -6.941 1.00 91.25 314 ASP A N 1
ATOM 2309 C CA . ASP A 1 314 ? -0.638 9.313 -8.157 1.00 91.25 314 ASP A CA 1
ATOM 2310 C C . ASP A 1 314 ? 0.223 9.049 -9.401 1.00 91.25 314 ASP A C 1
ATOM 2312 O O . ASP A 1 314 ? -0.162 8.271 -10.276 1.00 91.25 314 ASP A O 1
ATOM 2316 N N . GLY A 1 315 ? 1.432 9.623 -9.446 1.00 93.81 315 GLY A N 1
ATOM 2317 C CA . GLY A 1 315 ? 2.415 9.343 -10.491 1.00 93.81 315 GLY A CA 1
ATOM 2318 C C . GLY A 1 315 ? 2.838 7.871 -10.529 1.00 93.81 315 GLY A C 1
ATOM 2319 O O . GLY A 1 315 ? 2.870 7.282 -11.610 1.00 93.81 315 GLY A O 1
ATOM 2320 N N . ILE A 1 316 ? 3.101 7.258 -9.366 1.00 92.12 316 ILE A N 1
ATOM 2321 C CA . ILE A 1 316 ? 3.407 5.821 -9.244 1.00 92.12 316 ILE A CA 1
ATOM 2322 C C . ILE A 1 316 ? 2.275 4.985 -9.845 1.00 92.12 316 ILE A C 1
ATOM 2324 O O . ILE A 1 316 ? 2.540 4.107 -10.663 1.00 92.12 316 ILE A O 1
ATOM 2328 N N . ILE A 1 317 ? 1.027 5.260 -9.456 1.00 89.75 317 ILE A N 1
ATOM 2329 C CA . ILE A 1 317 ? -0.146 4.485 -9.876 1.00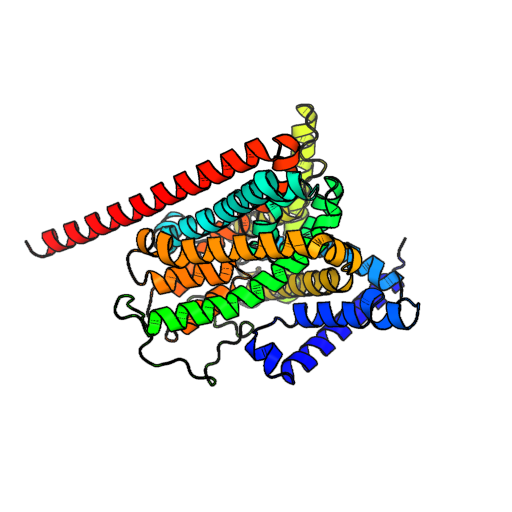 89.75 317 ILE A CA 1
ATOM 2330 C C . ILE A 1 317 ? -0.359 4.590 -11.387 1.00 89.75 317 ILE A C 1
ATOM 2332 O O . ILE A 1 317 ? -0.526 3.563 -12.047 1.00 89.75 317 ILE A O 1
ATOM 2336 N N . ILE A 1 318 ? -0.322 5.809 -11.941 1.00 94.06 318 ILE A N 1
ATOM 2337 C CA . ILE A 1 318 ? -0.509 6.020 -13.382 1.00 94.06 318 ILE A CA 1
ATOM 2338 C C . ILE A 1 318 ? 0.573 5.285 -14.167 1.00 94.06 318 ILE A C 1
ATOM 2340 O O . ILE A 1 318 ? 0.255 4.562 -15.108 1.00 94.06 318 ILE A O 1
ATOM 2344 N N . CYS A 1 319 ? 1.838 5.437 -13.768 1.00 93.25 319 CYS A N 1
ATOM 2345 C CA . CYS A 1 319 ? 2.948 4.793 -14.458 1.00 93.25 319 CYS A CA 1
ATOM 2346 C C . CYS A 1 319 ? 2.842 3.269 -14.381 1.00 93.25 319 CYS A C 1
ATOM 2348 O O . CYS A 1 319 ? 2.926 2.609 -15.408 1.00 93.25 319 CYS A O 1
ATOM 2350 N N . ALA A 1 320 ? 2.589 2.719 -13.192 1.00 89.94 320 ALA A N 1
ATOM 2351 C CA . ALA A 1 320 ? 2.554 1.278 -12.969 1.00 89.94 320 ALA A CA 1
ATOM 2352 C C . ALA A 1 320 ? 1.422 0.576 -13.727 1.00 89.94 320 ALA A C 1
ATOM 2354 O O . ALA A 1 320 ? 1.647 -0.464 -14.340 1.00 89.94 320 ALA A O 1
ATOM 2355 N N . ILE A 1 321 ? 0.211 1.145 -13.716 1.00 90.88 321 ILE A N 1
ATOM 2356 C CA . ILE A 1 321 ? -0.909 0.604 -14.499 1.00 90.88 321 ILE A CA 1
ATOM 2357 C C . ILE A 1 321 ? -0.674 0.859 -15.992 1.00 90.88 321 ILE A C 1
ATOM 2359 O O . ILE A 1 321 ? -0.945 -0.017 -16.805 1.00 90.88 321 ILE A O 1
ATOM 2363 N N . GLY A 1 322 ? -0.147 2.029 -16.366 1.00 90.62 322 GLY A N 1
ATOM 2364 C CA . GLY A 1 322 ? 0.119 2.382 -17.759 1.00 90.62 322 GLY A CA 1
ATOM 2365 C C . GLY A 1 322 ? 1.149 1.475 -18.437 1.00 90.62 322 GLY A C 1
ATOM 2366 O O . GLY A 1 322 ? 1.031 1.214 -19.631 1.00 90.62 322 GLY A O 1
ATOM 2367 N N . THR A 1 323 ? 2.131 0.966 -17.686 1.00 89.88 323 THR A N 1
ATOM 2368 C CA . THR A 1 323 ? 3.169 0.038 -18.169 1.00 89.88 323 THR A CA 1
ATOM 2369 C C . THR A 1 323 ? 2.833 -1.438 -17.926 1.00 89.88 323 THR A C 1
ATOM 2371 O O . THR A 1 323 ? 3.697 -2.292 -18.110 1.00 89.88 323 THR A O 1
ATOM 2374 N N . LEU A 1 324 ? 1.619 -1.756 -17.469 1.00 88.69 324 LEU A N 1
ATOM 2375 C CA . LEU A 1 324 ? 1.221 -3.118 -17.109 1.00 88.69 324 LEU A CA 1
ATOM 2376 C C . LEU A 1 324 ? 1.140 -4.035 -18.338 1.00 88.69 324 LEU A C 1
ATOM 2378 O O . LEU A 1 324 ? 0.521 -3.684 -19.336 1.00 88.69 324 LEU A O 1
ATOM 2382 N N . SER A 1 325 ? 1.670 -5.257 -18.234 1.00 87.81 325 SER A N 1
ATOM 2383 C CA . SER A 1 325 ? 1.508 -6.296 -19.260 1.00 87.81 325 SER A CA 1
ATOM 2384 C C . SER A 1 325 ? 0.182 -7.051 -19.107 1.00 87.81 325 SER A C 1
ATOM 2386 O O . SER A 1 325 ? -0.003 -7.851 -18.184 1.00 87.81 325 SER A O 1
ATOM 2388 N N . LEU A 1 326 ? -0.749 -6.869 -20.051 1.00 87.06 326 LEU A N 1
ATOM 2389 C CA . LEU A 1 326 ? -2.017 -7.610 -20.082 1.00 87.06 326 LEU A CA 1
ATOM 2390 C C . LEU A 1 326 ? -1.807 -9.102 -20.356 1.00 87.06 326 LEU A C 1
ATOM 2392 O O . LEU A 1 326 ? -2.645 -9.912 -19.969 1.00 87.06 326 LEU A O 1
ATOM 2396 N N . ALA A 1 327 ? -0.710 -9.481 -21.018 1.00 86.19 327 ALA A N 1
ATOM 2397 C CA . ALA A 1 327 ? -0.374 -10.886 -21.232 1.00 86.19 327 ALA A CA 1
ATOM 2398 C C . ALA A 1 327 ? 0.034 -11.563 -19.913 1.00 86.19 327 ALA A C 1
ATOM 2400 O O . ALA A 1 327 ? -0.461 -12.647 -19.603 1.00 86.19 327 ALA A O 1
ATOM 2401 N N . ALA A 1 328 ? 0.872 -10.903 -19.104 1.00 83.81 328 ALA A N 1
ATOM 2402 C CA . ALA A 1 328 ? 1.266 -11.399 -17.784 1.00 83.81 328 ALA A CA 1
ATOM 2403 C C . ALA A 1 328 ? 0.055 -11.523 -16.844 1.00 83.81 328 ALA A C 1
ATOM 2405 O O . ALA A 1 328 ? -0.110 -12.542 -16.168 1.00 83.81 328 ALA A O 1
ATOM 2406 N N . LEU A 1 329 ? -0.838 -10.527 -16.873 1.00 86.06 329 LEU A N 1
ATOM 2407 C CA . LEU A 1 329 ? -2.099 -10.557 -16.134 1.00 86.06 329 LEU A CA 1
ATOM 2408 C C . LEU A 1 329 ? -3.030 -11.676 -16.630 1.00 86.06 329 LEU A C 1
ATOM 2410 O O . LEU A 1 329 ? -3.580 -12.427 -15.826 1.00 86.06 329 LEU A O 1
ATOM 2414 N N . GLY A 1 330 ? -3.174 -11.816 -17.951 1.00 86.94 330 GLY A N 1
ATOM 2415 C CA . GLY A 1 330 ? -4.023 -12.814 -18.605 1.00 86.94 330 GLY A CA 1
ATOM 2416 C C . GLY A 1 330 ? -3.626 -14.254 -18.278 1.00 86.94 330 GLY A C 1
ATOM 2417 O O . GLY A 1 330 ? -4.487 -15.091 -18.009 1.00 86.94 330 GLY A O 1
ATOM 2418 N N . ASN A 1 331 ? -2.322 -14.523 -18.206 1.00 88.75 331 ASN A N 1
ATOM 2419 C CA . ASN A 1 331 ? -1.790 -15.835 -17.833 1.00 88.75 331 ASN A CA 1
ATOM 2420 C C . ASN A 1 331 ? -2.042 -16.191 -16.357 1.00 88.75 331 ASN A C 1
ATOM 2422 O O . ASN A 1 331 ? -1.983 -17.361 -15.989 1.00 88.75 331 ASN A O 1
ATOM 2426 N N . ASN A 1 332 ? -2.359 -15.200 -15.519 1.00 91.75 332 ASN A N 1
ATOM 2427 C CA . ASN A 1 332 ? -2.520 -15.347 -14.074 1.00 91.75 332 ASN A CA 1
ATOM 2428 C C . ASN A 1 332 ? -3.931 -14.991 -13.575 1.00 91.75 332 ASN A C 1
ATOM 2430 O O . ASN A 1 332 ? -4.117 -14.765 -12.378 1.00 91.75 332 ASN A O 1
ATOM 2434 N N . ILE A 1 333 ? -4.948 -14.990 -14.450 1.00 93.56 333 ILE A N 1
ATOM 2435 C CA . ILE A 1 333 ? -6.339 -14.682 -14.064 1.00 93.56 333 ILE A CA 1
ATOM 2436 C C . ILE A 1 333 ? -6.829 -15.613 -12.948 1.00 93.56 333 ILE A C 1
ATOM 2438 O O . ILE A 1 333 ? -7.467 -15.156 -12.002 1.00 93.56 333 ILE A O 1
ATOM 2442 N N . VAL A 1 334 ? -6.522 -16.912 -13.028 1.00 95.44 334 VAL A N 1
ATOM 2443 C CA . VAL A 1 334 ? -6.962 -17.887 -12.019 1.00 95.44 334 VAL A CA 1
ATOM 2444 C C . VAL A 1 334 ? -6.316 -17.612 -10.647 1.00 95.44 334 VAL A C 1
ATOM 2446 O O . VAL A 1 334 ? -7.074 -17.411 -9.693 1.00 95.44 334 VAL A O 1
ATOM 2449 N N . PRO A 1 335 ? -4.972 -17.515 -10.515 1.00 96.00 335 PRO A N 1
ATOM 2450 C CA . PRO A 1 335 ? -4.328 -17.047 -9.284 1.00 96.00 335 PRO A CA 1
ATOM 2451 C C . PRO A 1 335 ? -4.898 -15.732 -8.746 1.00 96.00 335 PRO A C 1
ATOM 2453 O O . PRO A 1 335 ? -5.201 -15.632 -7.558 1.00 96.00 335 PRO A O 1
ATOM 2456 N N . LEU A 1 336 ? -5.100 -14.744 -9.620 1.00 95.94 336 LEU A N 1
ATOM 2457 C CA . LEU A 1 336 ? -5.628 -13.431 -9.264 1.00 95.94 336 LEU A CA 1
ATOM 2458 C C . LEU A 1 336 ? -7.033 -13.519 -8.654 1.00 95.94 336 LEU A C 1
ATOM 2460 O O . LEU A 1 336 ? -7.272 -12.957 -7.588 1.00 95.94 336 LEU A O 1
ATOM 2464 N N . VAL A 1 337 ? -7.960 -14.254 -9.273 1.00 97.06 337 VAL A N 1
ATOM 2465 C CA . VAL A 1 337 ? -9.328 -14.400 -8.745 1.00 97.06 337 VAL A CA 1
ATOM 2466 C C . VAL A 1 337 ? -9.321 -15.130 -7.402 1.00 97.06 337 VAL A C 1
ATOM 2468 O O . VAL A 1 337 ? -10.008 -14.708 -6.473 1.00 97.06 337 VAL A O 1
ATOM 2471 N N . ILE A 1 338 ? -8.522 -16.193 -7.266 1.00 98.25 338 ILE A N 1
ATOM 2472 C CA . ILE A 1 338 ? -8.430 -16.966 -6.020 1.00 98.25 338 ILE A CA 1
ATOM 2473 C C . ILE A 1 338 ? -7.887 -16.096 -4.878 1.00 98.25 338 ILE A C 1
ATOM 2475 O O . ILE A 1 338 ? -8.485 -16.060 -3.801 1.00 98.25 338 ILE A O 1
ATOM 2479 N N . LEU A 1 339 ? -6.787 -15.371 -5.108 1.00 98.06 339 LEU A N 1
ATOM 2480 C CA . LEU A 1 339 ? -6.195 -14.479 -4.106 1.00 98.06 339 LEU A CA 1
ATOM 2481 C C . LEU A 1 339 ? -7.146 -13.335 -3.735 1.00 98.06 339 LEU A C 1
ATOM 2483 O O . LEU A 1 339 ? -7.260 -13.001 -2.556 1.00 98.06 339 LEU A O 1
ATOM 2487 N N . ALA A 1 340 ? -7.870 -12.777 -4.709 1.00 97.62 340 ALA A N 1
ATOM 2488 C CA . ALA A 1 340 ? -8.855 -11.734 -4.452 1.00 97.62 340 ALA A CA 1
ATOM 2489 C C . ALA A 1 340 ? -10.003 -12.227 -3.562 1.00 97.62 340 ALA A C 1
ATOM 2491 O O . ALA A 1 340 ? -10.311 -11.599 -2.549 1.00 97.62 340 ALA A O 1
ATOM 2492 N N . VAL A 1 341 ? -10.604 -13.376 -3.892 1.00 98.19 341 VAL A N 1
ATOM 2493 C CA . VAL A 1 341 ? -11.685 -13.973 -3.090 1.00 98.19 341 VAL A CA 1
ATOM 2494 C C . VAL A 1 341 ? -11.198 -14.310 -1.681 1.00 98.19 341 VAL A C 1
ATOM 2496 O O . VAL A 1 341 ? -11.896 -14.021 -0.708 1.00 98.19 341 VAL A O 1
ATOM 2499 N N . ALA A 1 342 ? -9.993 -14.872 -1.553 1.00 98.25 342 ALA A N 1
ATOM 2500 C CA . ALA A 1 342 ? -9.401 -15.192 -0.259 1.00 98.25 342 ALA A CA 1
ATOM 2501 C C . ALA A 1 342 ? -9.171 -13.935 0.600 1.00 98.25 342 ALA A C 1
ATOM 2503 O O . ALA A 1 342 ? -9.506 -13.933 1.786 1.00 98.25 342 ALA A O 1
ATOM 2504 N N . SER A 1 343 ? -8.665 -12.854 -0.003 1.00 97.25 343 SER A N 1
ATOM 2505 C CA . SER A 1 343 ? -8.451 -11.570 0.673 1.00 97.25 343 SER A CA 1
ATOM 2506 C C . SER A 1 343 ? -9.758 -10.941 1.152 1.00 97.25 343 SER A C 1
ATOM 2508 O O . SER A 1 343 ? -9.896 -10.602 2.328 1.00 97.25 343 SER A O 1
ATOM 2510 N N . VAL A 1 344 ? -10.755 -10.837 0.266 1.00 97.62 344 VAL A N 1
ATOM 2511 C CA . VAL A 1 344 ? -12.078 -10.291 0.606 1.00 97.62 344 VAL A CA 1
ATOM 2512 C C . VAL A 1 344 ? -12.732 -11.122 1.707 1.00 97.62 344 VAL A C 1
ATOM 2514 O O . VAL A 1 344 ? -13.234 -10.565 2.682 1.00 97.62 344 VAL A O 1
ATOM 2517 N N . GLY A 1 345 ? -12.672 -12.453 1.604 1.00 97.94 345 GLY A N 1
ATOM 2518 C CA . GLY A 1 345 ? -13.179 -13.358 2.632 1.00 97.94 345 GLY A CA 1
ATOM 2519 C C . GLY A 1 345 ? -12.512 -13.131 3.990 1.00 97.94 345 GLY A C 1
ATOM 2520 O O . GLY A 1 345 ? -13.207 -13.003 4.999 1.00 97.94 345 GLY A O 1
ATOM 2521 N N . TRP A 1 346 ? -11.181 -13.011 4.019 1.00 97.75 346 TRP A N 1
ATOM 2522 C CA . TRP A 1 346 ? -10.438 -12.697 5.239 1.00 97.75 346 TRP A CA 1
ATOM 2523 C C . TRP A 1 346 ? -10.865 -11.362 5.848 1.00 97.75 346 TRP A C 1
ATOM 2525 O O . TRP A 1 346 ? -11.181 -11.308 7.037 1.00 97.75 346 TRP A O 1
ATOM 2535 N N . SER A 1 347 ? -10.949 -10.299 5.048 1.00 96.88 347 SER A N 1
ATOM 2536 C CA . SER A 1 347 ? -11.356 -8.986 5.549 1.00 96.88 347 SER A CA 1
ATOM 2537 C C . SER A 1 347 ? -12.797 -8.969 6.058 1.00 96.88 347 SER A C 1
ATOM 2539 O O . SER A 1 347 ? -13.052 -8.325 7.072 1.00 96.88 347 SER A O 1
ATOM 2541 N N . ILE A 1 348 ? -13.732 -9.698 5.433 1.00 97.56 348 ILE A N 1
ATOM 2542 C CA . ILE A 1 348 ? -15.110 -9.841 5.941 1.00 97.56 348 ILE A CA 1
ATOM 2543 C C . ILE A 1 348 ? -15.117 -10.560 7.295 1.00 97.56 348 ILE A C 1
ATOM 2545 O O . ILE A 1 348 ? -15.783 -10.109 8.230 1.00 97.56 348 ILE A O 1
ATOM 2549 N N . VAL A 1 349 ? -14.380 -11.670 7.424 1.00 97.19 349 VAL A N 1
ATOM 2550 C CA . VAL A 1 349 ? -14.269 -12.414 8.692 1.00 97.19 349 VAL A CA 1
ATOM 2551 C C . VAL A 1 349 ? -13.683 -11.517 9.774 1.00 97.19 349 VAL A C 1
ATOM 2553 O O . VAL A 1 349 ? -14.209 -11.453 10.887 1.00 97.19 349 VAL A O 1
ATOM 2556 N N . LEU A 1 350 ? -12.624 -10.785 9.446 1.00 95.56 350 LEU A N 1
ATOM 2557 C CA . LEU A 1 350 ? -12.016 -9.845 10.365 1.00 95.56 350 LEU A CA 1
ATOM 2558 C C . LEU A 1 350 ? -13.029 -8.771 10.775 1.00 95.56 350 LEU A C 1
ATOM 2560 O O . LEU A 1 350 ? -13.225 -8.566 11.969 1.00 95.56 350 LEU A O 1
ATOM 2564 N N . ALA A 1 351 ? -13.761 -8.195 9.820 1.00 95.69 351 ALA A N 1
ATOM 2565 C CA . ALA A 1 351 ? -14.740 -7.149 10.078 1.00 95.69 351 ALA A CA 1
ATOM 2566 C C . ALA A 1 351 ? -15.899 -7.597 10.988 1.00 95.69 351 ALA A C 1
ATOM 2568 O O . ALA A 1 351 ? -16.212 -6.959 11.992 1.00 95.69 351 ALA A O 1
ATOM 2569 N N . LEU A 1 352 ? -16.541 -8.718 10.654 1.00 95.25 352 LEU A N 1
ATOM 2570 C CA 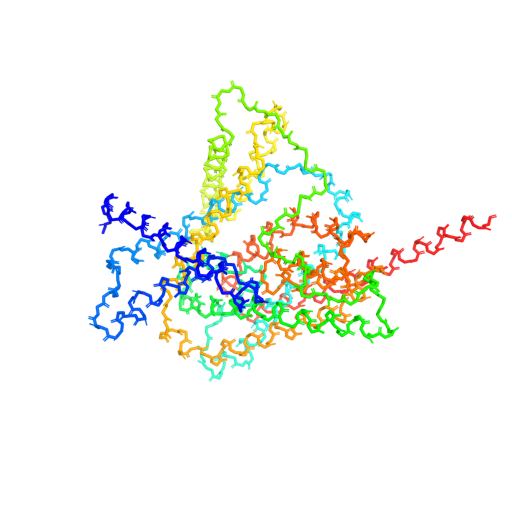. LEU A 1 352 ? -17.782 -9.149 11.304 1.00 95.25 352 LEU A CA 1
ATOM 2571 C C . LEU A 1 352 ? -17.563 -10.052 12.523 1.00 95.25 352 LEU A C 1
ATOM 2573 O O . LEU A 1 352 ? -18.407 -10.100 13.420 1.00 95.25 352 LEU A O 1
ATOM 2577 N N . VAL A 1 353 ? -16.454 -10.796 12.566 1.00 95.31 353 VAL A N 1
ATOM 2578 C CA . VAL A 1 353 ? -16.206 -11.817 13.596 1.00 95.31 353 VAL A CA 1
ATOM 2579 C C . VAL A 1 353 ? -15.146 -11.351 14.585 1.00 95.31 353 VAL A C 1
ATOM 2581 O O . VAL A 1 353 ? -15.376 -11.405 15.797 1.00 95.31 353 VAL A O 1
ATOM 2584 N N . ILE A 1 354 ? -13.986 -10.906 14.102 1.00 95.56 354 ILE A N 1
ATOM 2585 C CA . ILE A 1 354 ? -12.874 -10.504 14.976 1.00 95.56 354 ILE A CA 1
ATOM 2586 C C . ILE A 1 354 ? -13.117 -9.099 15.536 1.00 95.56 354 ILE A C 1
ATOM 2588 O O . ILE A 1 354 ? -12.973 -8.900 16.742 1.00 95.56 354 ILE A O 1
ATOM 2592 N N . GLY A 1 355 ? -13.574 -8.157 14.708 1.00 93.69 355 GLY A N 1
ATOM 2593 C CA . GLY A 1 355 ? -13.808 -6.764 15.092 1.00 93.69 355 GLY A CA 1
ATOM 2594 C C . GLY A 1 355 ? -14.751 -6.621 16.274 1.00 93.69 355 GLY A C 1
ATOM 2595 O O . GLY A 1 355 ? -14.412 -5.952 17.247 1.00 93.69 355 GLY A O 1
ATOM 2596 N N . ARG A 1 356 ? -15.854 -7.377 16.277 1.00 92.31 356 ARG A N 1
ATOM 2597 C CA . ARG A 1 356 ? -16.802 -7.439 17.402 1.00 92.31 356 ARG A CA 1
ATOM 2598 C C . ARG A 1 356 ? -16.169 -7.858 18.738 1.00 92.31 356 ARG A C 1
ATOM 2600 O O . ARG A 1 356 ? -16.736 -7.593 19.793 1.00 92.31 356 ARG A O 1
ATOM 2607 N N . ARG A 1 357 ? -15.037 -8.567 18.715 1.00 92.81 357 ARG A N 1
ATOM 2608 C CA . ARG A 1 357 ? -14.334 -9.040 19.920 1.00 92.81 357 ARG A CA 1
ATOM 2609 C C . ARG A 1 357 ? -13.146 -8.164 20.316 1.00 92.81 357 ARG A C 1
ATOM 2611 O O . ARG A 1 357 ? -12.698 -8.264 21.452 1.00 92.81 357 ARG A O 1
ATOM 2618 N N . VAL A 1 358 ? -12.617 -7.363 19.392 1.00 93.25 358 VAL A N 1
ATOM 2619 C CA . VAL A 1 358 ? -11.459 -6.476 19.614 1.00 93.25 358 VAL A CA 1
ATOM 2620 C C . VAL A 1 358 ? -11.901 -5.052 19.960 1.00 93.25 358 VAL A C 1
ATOM 2622 O O . VAL A 1 358 ? -11.235 -4.370 20.743 1.00 93.25 358 VAL A O 1
ATOM 2625 N N . PHE A 1 359 ? -13.027 -4.605 19.405 1.00 91.75 359 PHE A N 1
ATOM 2626 C CA . PHE A 1 359 ? -13.625 -3.307 19.693 1.00 91.75 359 PHE A CA 1
ATOM 2627 C C . PHE A 1 359 ? -14.797 -3.460 20.667 1.00 91.75 359 PHE A C 1
ATOM 2629 O O . PHE A 1 359 ? -15.657 -4.320 20.496 1.00 91.75 359 PHE A O 1
ATOM 2636 N N . GLU A 1 360 ? -14.816 -2.633 21.712 1.00 79.81 360 GLU A N 1
ATOM 2637 C CA . GLU A 1 360 ? -15.778 -2.749 22.819 1.00 79.81 360 GLU A CA 1
ATOM 2638 C C . GLU A 1 360 ? -17.044 -1.914 22.611 1.00 79.81 360 GLU A C 1
ATOM 2640 O O . GLU A 1 360 ? -18.142 -2.351 22.950 1.00 79.81 360 GLU A O 1
ATOM 2645 N N . ARG A 1 361 ? -16.876 -0.700 22.083 1.00 84.62 361 ARG A N 1
ATOM 2646 C CA . ARG A 1 361 ? -17.937 0.253 21.738 1.00 84.62 361 ARG A CA 1
ATOM 2647 C C . ARG A 1 361 ? -17.860 0.532 20.253 1.00 84.62 361 ARG A C 1
ATOM 2649 O O . ARG A 1 361 ? -16.767 0.412 19.710 1.00 84.62 361 ARG A O 1
ATOM 2656 N N . ASP A 1 362 ? -18.996 0.857 19.639 1.00 90.06 362 ASP A N 1
ATOM 2657 C CA . ASP A 1 362 ? -19.089 1.258 18.225 1.00 90.06 362 ASP A CA 1
ATOM 2658 C C . ASP A 1 362 ? -18.287 0.305 17.315 1.00 90.06 362 ASP A C 1
ATOM 2660 O O . ASP A 1 362 ? -17.495 0.691 16.452 1.00 90.06 362 ASP A O 1
ATOM 2664 N N . TRP A 1 363 ? -18.381 -0.996 17.633 1.00 93.69 363 TRP A N 1
ATOM 2665 C CA . TRP A 1 363 ? -17.438 -1.999 17.142 1.00 93.69 363 TRP A CA 1
ATOM 2666 C C . TRP A 1 363 ? -17.508 -2.134 15.626 1.00 93.69 363 TRP A C 1
ATOM 2668 O O . TRP A 1 363 ? -16.499 -2.445 14.993 1.00 93.69 363 TRP A O 1
ATOM 2678 N N . PHE A 1 364 ? -18.694 -1.919 15.052 1.00 95.12 364 PHE A N 1
ATOM 2679 C CA . PHE A 1 364 ? -18.906 -2.023 13.622 1.00 95.12 364 PHE A CA 1
ATOM 2680 C C . PHE A 1 364 ? -18.275 -0.832 12.909 1.00 95.12 364 PHE A C 1
ATOM 2682 O O . PHE A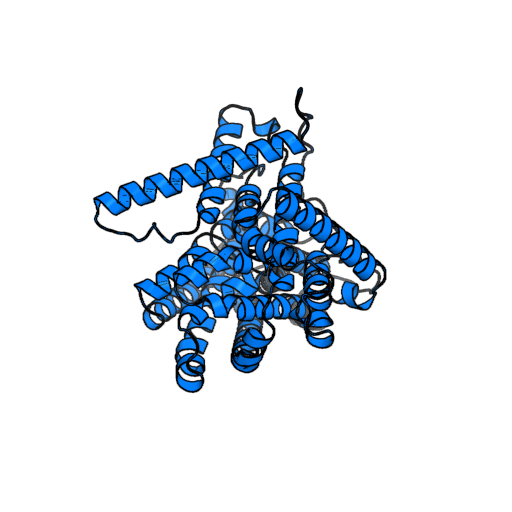 1 364 ? -17.571 -1.031 11.925 1.00 95.12 364 PHE A O 1
ATOM 2689 N N . GLU A 1 365 ? -18.427 0.377 13.448 1.00 94.56 365 GLU A N 1
ATOM 2690 C CA . GLU A 1 365 ? -17.817 1.598 12.933 1.00 94.56 365 GLU A CA 1
ATOM 2691 C C . GLU A 1 365 ? -16.293 1.517 12.953 1.00 94.56 365 GLU A C 1
ATOM 2693 O O . GLU A 1 365 ? -15.630 1.795 11.951 1.00 94.56 365 GLU A O 1
ATOM 2698 N N . HIS A 1 366 ? -15.728 1.042 14.064 1.00 94.38 366 HIS A N 1
ATOM 2699 C CA . HIS A 1 366 ? -14.298 0.778 14.149 1.00 94.38 366 HIS A CA 1
ATOM 2700 C C . HIS A 1 366 ? -13.854 -0.279 13.137 1.00 94.38 366 HIS A C 1
ATOM 2702 O O . HIS A 1 366 ? -12.823 -0.123 12.484 1.00 94.38 366 HIS A O 1
ATOM 2708 N N . SER A 1 367 ? -14.621 -1.359 12.993 1.00 95.81 367 SER A N 1
ATOM 2709 C CA . SER A 1 367 ? -14.201 -2.486 12.176 1.00 95.81 367 SER A CA 1
ATOM 2710 C C . SER A 1 367 ? -14.389 -2.275 10.675 1.00 95.81 367 SER A C 1
ATOM 2712 O O . SER A 1 367 ? -13.609 -2.829 9.899 1.00 95.81 367 SER A O 1
ATOM 2714 N N . ILE A 1 368 ? -15.385 -1.495 10.250 1.00 95.50 368 ILE A N 1
ATOM 2715 C CA . ILE A 1 368 ? -15.599 -1.176 8.836 1.00 95.50 368 ILE A CA 1
ATOM 2716 C C . ILE A 1 368 ? -14.542 -0.189 8.321 1.00 95.50 368 ILE A C 1
ATOM 2718 O O . ILE A 1 368 ? -14.147 -0.277 7.161 1.00 95.50 368 ILE A O 1
ATOM 2722 N N . ALA A 1 369 ? -14.003 0.674 9.192 1.00 94.56 369 ALA A N 1
ATOM 2723 C CA . ALA A 1 369 ? -12.843 1.507 8.876 1.00 94.56 369 ALA A CA 1
ATOM 2724 C C . ALA A 1 369 ? -11.621 0.646 8.505 1.00 94.56 369 ALA A C 1
ATOM 2726 O O . ALA A 1 369 ? -10.968 0.868 7.485 1.00 94.56 369 ALA A O 1
ATOM 2727 N N . GLU A 1 370 ? -11.353 -0.387 9.311 1.00 94.81 370 GLU A N 1
ATOM 2728 C CA . GLU A 1 370 ? -10.262 -1.343 9.080 1.00 94.81 370 GLU A CA 1
ATOM 2729 C C . GLU A 1 370 ? -10.493 -2.208 7.844 1.00 94.81 370 GLU A C 1
ATOM 2731 O O . GLU A 1 370 ? -9.551 -2.504 7.111 1.00 94.81 370 GLU A O 1
ATOM 2736 N N . PHE A 1 371 ? -11.745 -2.594 7.590 1.00 96.12 371 PHE A N 1
ATOM 2737 C CA . PHE A 1 371 ? -12.127 -3.269 6.356 1.00 96.12 371 PHE A CA 1
ATOM 2738 C C . PHE A 1 371 ? -11.822 -2.398 5.134 1.00 96.12 371 PHE A C 1
ATOM 2740 O O . PHE A 1 371 ? -11.160 -2.865 4.212 1.00 96.12 371 PHE A O 1
ATOM 2747 N N . GLY A 1 372 ? -12.274 -1.140 5.139 1.00 92.81 372 GLY A N 1
ATOM 2748 C CA . GLY A 1 372 ? -12.099 -0.220 4.016 1.00 92.81 372 GLY A CA 1
ATOM 2749 C C . GLY A 1 372 ? -10.628 0.013 3.681 1.00 92.81 372 GLY A C 1
ATOM 2750 O O . GLY A 1 372 ? -10.242 -0.088 2.519 1.00 92.81 372 GLY A O 1
ATOM 2751 N N . GLU A 1 373 ? -9.785 0.252 4.689 1.00 92.31 373 GLU A N 1
ATOM 2752 C CA . GLU A 1 373 ? -8.344 0.399 4.459 1.00 92.31 373 GLU A CA 1
ATOM 2753 C C . GLU A 1 373 ? -7.680 -0.898 4.030 1.00 92.31 373 GLU A C 1
ATOM 2755 O O . GLU A 1 373 ? -6.914 -0.897 3.073 1.00 92.31 373 GLU A O 1
ATOM 2760 N N . GLY A 1 374 ? -7.991 -2.005 4.707 1.00 92.06 374 GLY A N 1
ATOM 2761 C CA . GLY A 1 374 ? -7.415 -3.305 4.392 1.00 92.06 374 GLY A CA 1
ATOM 2762 C C . GLY A 1 374 ? -7.799 -3.819 3.009 1.00 92.06 374 GLY A C 1
ATOM 2763 O O . GLY A 1 374 ? -7.248 -4.828 2.592 1.00 92.06 374 GLY A O 1
ATOM 2764 N N . GLN A 1 375 ? -8.731 -3.162 2.317 1.00 89.69 375 GLN A N 1
ATOM 2765 C CA . GLN A 1 375 ? -9.125 -3.452 0.945 1.00 89.69 375 GLN A CA 1
ATOM 2766 C C . GLN A 1 375 ? -8.510 -2.496 -0.081 1.00 89.69 375 GLN A C 1
ATOM 2768 O O . GLN A 1 375 ? -8.440 -2.838 -1.255 1.00 89.69 375 GLN A O 1
ATOM 2773 N N . GLY A 1 376 ? -8.037 -1.322 0.328 1.00 79.88 376 GLY A N 1
ATOM 2774 C CA . GLY A 1 376 ? -7.497 -0.358 -0.617 1.00 79.88 376 GLY A CA 1
ATOM 2775 C C . GLY A 1 376 ? -6.607 0.671 0.046 1.00 79.88 376 GLY A C 1
ATOM 2776 O O . GLY A 1 376 ? -5.392 0.525 0.098 1.00 79.88 376 GLY A O 1
ATOM 2777 N N . ASN A 1 377 ? -7.197 1.782 0.474 1.00 82.12 377 ASN A N 1
ATOM 2778 C CA . ASN A 1 377 ? -6.435 2.885 1.039 1.00 82.12 377 ASN A CA 1
ATOM 2779 C C . ASN A 1 377 ? -7.179 3.537 2.204 1.00 82.12 377 ASN A C 1
ATOM 2781 O O . ASN A 1 377 ? -8.359 3.298 2.459 1.00 82.12 377 ASN A O 1
ATOM 2785 N N . VAL A 1 378 ? -6.474 4.419 2.899 1.00 83.88 378 VAL A N 1
ATOM 2786 C CA . VAL A 1 378 ? -7.005 5.099 4.084 1.00 83.88 378 VAL A CA 1
ATOM 2787 C C . VAL A 1 378 ? -8.220 5.972 3.773 1.00 83.88 378 VAL A C 1
ATOM 2789 O O . VAL A 1 378 ? -9.101 6.116 4.616 1.00 83.88 378 VAL A O 1
ATOM 2792 N N . ALA A 1 379 ? -8.310 6.524 2.560 1.00 79.94 379 ALA A N 1
ATOM 2793 C CA . ALA A 1 379 ? -9.483 7.287 2.143 1.00 79.94 379 ALA A CA 1
ATOM 2794 C C . ALA A 1 379 ? -10.732 6.394 2.070 1.00 79.94 379 ALA A C 1
ATOM 2796 O O . ALA A 1 379 ? -11.797 6.792 2.532 1.00 79.94 379 ALA A O 1
ATOM 2797 N N . THR A 1 380 ? -10.581 5.150 1.608 1.00 86.31 380 THR A N 1
ATOM 2798 C CA . THR A 1 380 ? -11.657 4.146 1.618 1.00 86.31 380 THR A CA 1
ATOM 2799 C C . THR A 1 380 ? -12.097 3.836 3.050 1.00 86.31 380 THR A C 1
ATOM 2801 O O . THR A 1 380 ? -13.291 3.768 3.320 1.00 86.31 380 THR A O 1
ATOM 2804 N N . GLY A 1 381 ? -11.158 3.715 3.994 1.00 89.44 381 GLY A N 1
ATOM 2805 C CA . GLY A 1 381 ? -11.479 3.539 5.413 1.00 89.44 381 GLY A CA 1
ATOM 2806 C C . GLY A 1 381 ? -12.268 4.714 6.003 1.00 89.44 381 GLY A C 1
ATOM 2807 O O . GLY A 1 381 ? -13.281 4.495 6.663 1.00 89.44 381 GLY A O 1
ATOM 2808 N N . PHE A 1 382 ? -11.875 5.963 5.723 1.00 87.75 382 PHE A N 1
ATOM 2809 C CA . PHE A 1 382 ? -12.639 7.141 6.164 1.00 87.75 382 PHE A CA 1
ATOM 2810 C C . PHE A 1 382 ? -14.012 7.247 5.509 1.00 87.75 382 PHE A C 1
ATOM 2812 O O . PHE A 1 382 ? -14.972 7.575 6.197 1.00 87.75 382 PHE A O 1
ATOM 2819 N N . MET A 1 383 ? -14.123 6.922 4.222 1.00 87.38 383 MET A N 1
ATOM 2820 C CA . MET A 1 383 ? -15.410 6.859 3.537 1.00 87.38 383 MET A CA 1
ATOM 2821 C C . MET A 1 383 ? -16.336 5.850 4.227 1.00 87.38 383 MET A C 1
ATOM 2823 O O . MET A 1 383 ? -17.485 6.175 4.507 1.00 87.38 383 MET A O 1
ATOM 2827 N N . MET A 1 384 ? -15.829 4.664 4.593 1.00 90.81 384 MET A N 1
ATOM 2828 C CA . MET A 1 384 ? -16.610 3.688 5.362 1.00 90.81 384 MET A CA 1
ATOM 2829 C C . MET A 1 384 ? -17.068 4.238 6.712 1.00 90.81 384 MET A C 1
ATOM 2831 O O . MET A 1 384 ? -18.208 3.996 7.097 1.00 90.81 384 MET A O 1
ATOM 2835 N N . VAL A 1 385 ? -16.210 4.986 7.415 1.00 90.56 385 VAL A N 1
ATOM 2836 C CA . VAL A 1 385 ? -16.575 5.658 8.674 1.00 90.56 385 VAL A CA 1
ATOM 2837 C C . VAL A 1 385 ? -17.672 6.687 8.438 1.00 90.56 385 VAL A C 1
ATOM 2839 O O . VAL A 1 385 ? -18.673 6.667 9.142 1.00 90.56 385 VAL A O 1
ATOM 2842 N N . ASP A 1 386 ? -17.535 7.548 7.434 1.00 87.69 386 ASP A N 1
ATOM 2843 C CA . ASP A 1 386 ? -18.532 8.576 7.137 1.00 87.69 386 ASP A CA 1
ATOM 2844 C C . ASP A 1 386 ? -19.872 7.939 6.675 1.00 87.69 386 ASP A C 1
ATOM 2846 O O . ASP A 1 386 ? -20.940 8.507 6.901 1.00 87.69 386 ASP A O 1
ATOM 2850 N N . MET A 1 387 ? -19.869 6.708 6.139 1.00 87.75 387 MET A N 1
ATOM 2851 C CA . MET A 1 387 ? -21.095 5.946 5.855 1.00 87.75 387 MET A CA 1
ATOM 2852 C C . MET A 1 387 ? -21.816 5.421 7.104 1.00 87.75 387 MET A C 1
ATOM 2854 O O . MET A 1 387 ? -23.013 5.162 7.024 1.00 87.75 387 MET A O 1
ATOM 2858 N N . VAL A 1 388 ? -21.156 5.261 8.250 1.00 90.12 388 VAL A N 1
ATOM 2859 C CA . VAL A 1 388 ? -21.759 4.698 9.482 1.00 90.12 388 VAL A CA 1
ATOM 2860 C C . VAL A 1 388 ? -21.835 5.694 10.638 1.00 90.12 388 VAL A C 1
ATOM 2862 O O . VAL A 1 388 ? -22.679 5.549 11.518 1.00 90.12 388 VAL A O 1
ATOM 2865 N N . ASP A 1 389 ? -21.013 6.737 10.600 1.00 89.00 389 ASP A N 1
ATOM 2866 C CA . ASP A 1 389 ? -20.972 7.856 11.539 1.00 89.00 389 ASP A CA 1
ATOM 2867 C C . ASP A 1 389 ? -20.725 9.188 10.788 1.00 89.00 389 ASP A C 1
ATOM 2869 O O . ASP A 1 389 ? -19.650 9.785 10.895 1.00 89.00 389 ASP A O 1
ATOM 2873 N N . PRO A 1 390 ? -21.716 9.686 10.018 1.00 85.00 390 PRO A N 1
ATOM 2874 C CA . PRO A 1 390 ? -21.549 10.866 9.153 1.00 85.00 390 PRO A CA 1
ATOM 2875 C C . PRO A 1 390 ? -21.236 12.155 9.922 1.00 85.00 390 PRO A C 1
ATOM 2877 O O . PRO A 1 390 ? -20.539 13.046 9.424 1.00 85.00 390 PRO A O 1
ATOM 2880 N N . ASP A 1 391 ? -21.766 12.237 11.146 1.00 83.56 391 ASP A N 1
ATOM 2881 C CA . ASP A 1 391 ? -21.618 13.369 12.061 1.00 83.56 391 ASP A CA 1
ATOM 2882 C C . ASP A 1 391 ? -20.335 13.275 12.911 1.00 83.56 391 ASP A C 1
ATOM 2884 O O . ASP A 1 391 ? -20.073 14.173 13.713 1.00 83.56 391 ASP A O 1
ATOM 2888 N N . ARG A 1 392 ? -19.547 12.195 12.764 1.00 84.50 392 ARG A N 1
ATOM 2889 C CA . ARG A 1 392 ? -18.318 11.905 13.528 1.00 84.50 392 ARG A CA 1
ATOM 2890 C C . ARG A 1 392 ? -18.508 12.024 15.043 1.00 84.50 392 ARG A C 1
ATOM 2892 O O . ARG A 1 392 ? -17.696 12.633 15.743 1.00 84.50 392 ARG A O 1
ATOM 2899 N N . LYS A 1 393 ? -19.613 11.470 15.546 1.00 82.94 393 LYS A N 1
ATOM 2900 C CA . LYS A 1 393 ? -19.975 11.482 16.973 1.00 82.94 393 LYS A CA 1
ATOM 2901 C C . LYS A 1 393 ? -19.227 10.412 17.767 1.00 82.94 393 LYS A C 1
ATOM 2903 O O . LYS A 1 393 ? -19.070 10.557 18.980 1.00 82.94 393 LYS A O 1
ATOM 2908 N N . THR A 1 394 ? -18.778 9.348 17.105 1.00 85.56 394 THR A N 1
ATOM 2909 C CA . THR A 1 394 ? -17.992 8.273 17.715 1.00 85.56 394 THR A CA 1
ATOM 2910 C C . THR A 1 394 ? -16.510 8.648 17.803 1.00 85.56 394 THR A C 1
ATOM 2912 O O . THR A 1 394 ? -15.999 9.518 17.094 1.00 85.56 394 THR A O 1
ATOM 2915 N N . GLY A 1 395 ? -15.766 7.941 18.657 1.00 83.88 395 GLY A N 1
ATOM 2916 C CA . GLY A 1 395 ? -14.307 8.081 18.748 1.00 83.88 395 GLY A CA 1
ATOM 2917 C C . GLY A 1 395 ? -13.538 7.474 17.565 1.00 83.88 395 GLY A C 1
ATOM 2918 O O . GLY A 1 395 ? -12.305 7.521 17.556 1.00 83.88 395 GLY A O 1
ATOM 2919 N N . VAL A 1 396 ? -14.230 6.895 16.577 1.00 87.50 396 VAL A N 1
ATOM 2920 C CA . VAL A 1 396 ? -13.645 6.076 15.505 1.00 87.50 396 VAL A CA 1
ATOM 2921 C C . VAL A 1 396 ? -12.720 6.891 14.621 1.00 87.50 396 VAL A C 1
ATOM 2923 O O . VAL A 1 396 ? -11.561 6.521 14.465 1.00 87.50 396 VAL A O 1
ATOM 2926 N N . ALA A 1 397 ? -13.178 8.030 14.094 1.00 85.38 397 ALA A N 1
ATOM 2927 C CA . ALA A 1 397 ? -12.364 8.860 13.205 1.00 85.38 397 ALA A CA 1
ATOM 2928 C C . ALA A 1 397 ? -11.050 9.293 13.877 1.00 85.38 397 ALA A C 1
ATOM 2930 O O . ALA A 1 397 ? -9.992 9.310 13.241 1.00 85.38 397 ALA A O 1
ATOM 2931 N N . GLN A 1 398 ? -11.098 9.591 15.179 1.00 84.38 398 GLN A N 1
ATOM 2932 C CA . GLN A 1 398 ? -9.922 9.937 15.967 1.00 84.38 398 GLN A CA 1
ATOM 2933 C C . GLN A 1 398 ? -9.000 8.722 16.156 1.00 84.38 398 GLN A C 1
ATOM 2935 O O . GLN A 1 398 ? -7.826 8.789 15.790 1.00 84.38 398 GLN A O 1
ATOM 2940 N N . GLY A 1 399 ? -9.518 7.611 16.689 1.00 85.94 399 GLY A N 1
ATOM 2941 C CA . GLY A 1 399 ? -8.757 6.377 16.921 1.00 85.94 399 GLY A CA 1
ATOM 2942 C C . GLY A 1 399 ? -8.094 5.844 15.658 1.00 85.94 399 GLY A C 1
ATOM 2943 O O . GLY A 1 399 ? -6.893 5.566 15.649 1.00 85.94 399 GLY A O 1
ATOM 2944 N N . TYR A 1 400 ? -8.855 5.800 14.574 1.00 88.56 400 TYR A N 1
ATOM 2945 C CA . TYR A 1 400 ? -8.394 5.396 13.261 1.00 88.56 400 TYR A CA 1
ATOM 2946 C C . TYR A 1 400 ? -7.304 6.335 12.724 1.00 88.56 400 TYR A C 1
ATOM 2948 O O . TYR A 1 400 ? -6.261 5.856 12.291 1.00 88.56 400 TYR A O 1
ATOM 2956 N N . SER A 1 401 ? -7.457 7.661 12.848 1.00 85.25 401 SER A N 1
ATOM 2957 C CA . SER A 1 401 ? -6.416 8.628 12.448 1.00 85.25 401 SER A CA 1
ATOM 2958 C C . SER A 1 401 ? -5.107 8.432 13.218 1.00 85.25 401 SER A C 1
ATOM 2960 O O . SER A 1 401 ? -4.034 8.372 12.619 1.00 85.25 401 SER A O 1
ATOM 2962 N N . TYR A 1 402 ? -5.174 8.305 14.548 1.00 84.25 402 TYR A N 1
ATOM 2963 C CA . TYR A 1 402 ? -3.978 8.147 15.383 1.00 84.25 402 TYR A CA 1
ATOM 2964 C C . TYR A 1 402 ? -3.244 6.831 15.116 1.00 84.25 402 TYR A C 1
ATOM 2966 O O . TYR A 1 402 ? -2.016 6.792 15.214 1.00 84.25 402 TYR A O 1
ATOM 2974 N N . ARG A 1 403 ? -3.961 5.764 14.739 1.00 89.19 403 ARG A N 1
ATOM 2975 C CA . ARG A 1 403 ? -3.338 4.480 14.387 1.00 89.19 403 ARG A CA 1
ATOM 2976 C C . ARG A 1 403 ? -2.387 4.610 13.202 1.00 89.19 403 ARG A C 1
ATOM 2978 O O . ARG A 1 403 ? -1.391 3.886 13.150 1.00 89.19 403 ARG A O 1
ATOM 2985 N N . GLN A 1 404 ? -2.689 5.501 12.254 1.00 85.62 404 GLN A N 1
ATOM 2986 C CA . GLN A 1 404 ? -1.929 5.652 11.010 1.00 85.62 404 GLN A CA 1
ATOM 2987 C C . GLN A 1 404 ? -0.471 6.016 11.284 1.00 85.62 404 GLN A C 1
ATOM 2989 O O . GLN A 1 404 ? 0.425 5.510 10.613 1.00 85.62 404 GLN A O 1
ATOM 2994 N N . LEU A 1 405 ? -0.232 6.825 12.323 1.00 80.81 405 LEU A N 1
ATOM 2995 C CA . LEU A 1 405 ? 1.108 7.243 12.742 1.00 80.81 405 LEU A CA 1
ATOM 2996 C C . LEU A 1 405 ? 1.988 6.061 13.169 1.00 80.81 405 LEU A C 1
ATOM 2998 O O . LEU A 1 405 ? 3.204 6.114 13.017 1.00 80.81 405 LEU A O 1
ATOM 3002 N N . PHE A 1 406 ? 1.382 5.002 13.713 1.00 83.31 406 PHE A N 1
ATOM 3003 C CA . PHE A 1 406 ? 2.105 3.830 14.202 1.00 83.31 406 PHE A CA 1
ATOM 3004 C C . PHE A 1 406 ? 2.150 2.689 13.180 1.00 83.31 406 PHE A C 1
ATOM 3006 O O . PHE A 1 406 ? 3.165 2.015 13.044 1.00 83.31 406 PHE A O 1
ATOM 3013 N N . THR A 1 407 ? 1.046 2.455 12.472 1.00 87.31 407 THR A N 1
ATOM 3014 C CA . THR A 1 407 ? 0.872 1.259 11.633 1.00 87.31 407 THR A CA 1
ATOM 3015 C C . THR A 1 407 ? 1.440 1.417 10.230 1.00 87.31 407 THR A C 1
ATOM 3017 O O . THR A 1 407 ? 2.128 0.505 9.783 1.00 87.31 407 THR A O 1
ATOM 3020 N N . ARG A 1 408 ? 1.258 2.569 9.569 1.00 82.50 408 ARG A N 1
ATOM 3021 C CA . ARG A 1 408 ? 1.742 2.785 8.190 1.00 82.50 408 ARG A CA 1
ATOM 3022 C C . ARG A 1 408 ? 3.250 2.590 7.998 1.00 82.50 408 ARG A C 1
ATOM 3024 O O . ARG A 1 408 ? 3.644 2.035 6.980 1.00 82.50 408 ARG A O 1
ATOM 3031 N N . PRO A 1 409 ? 4.128 3.010 8.931 1.00 82.81 409 PRO A N 1
ATOM 3032 C CA . PRO A 1 409 ? 5.558 2.727 8.802 1.00 82.81 409 PRO A CA 1
ATOM 3033 C C . PRO A 1 409 ? 5.891 1.234 8.823 1.00 82.81 409 PRO A C 1
ATOM 3035 O O . PRO A 1 409 ? 6.966 0.843 8.378 1.00 82.81 409 PRO A O 1
ATOM 3038 N N . LEU A 1 410 ? 5.004 0.401 9.373 1.00 88.12 410 LEU A N 1
ATOM 3039 C CA . LEU A 1 410 ? 5.249 -1.015 9.619 1.00 88.12 410 LEU A CA 1
ATOM 3040 C C . LEU A 1 410 ? 4.555 -1.904 8.587 1.00 88.12 410 LEU A C 1
ATOM 3042 O O . LEU A 1 410 ? 5.218 -2.750 7.998 1.00 88.12 410 LEU A O 1
ATOM 3046 N N . VAL A 1 411 ? 3.259 -1.711 8.357 1.00 89.38 411 VAL A N 1
ATOM 3047 C CA . VAL A 1 411 ? 2.394 -2.561 7.522 1.00 89.38 411 VAL A CA 1
ATOM 3048 C C . VAL A 1 411 ? 1.600 -1.716 6.524 1.00 89.38 411 VAL A C 1
ATOM 3050 O O . VAL A 1 411 ? 1.552 -0.496 6.664 1.00 89.38 411 VAL A O 1
ATOM 3053 N N . GLY A 1 412 ? 0.988 -2.342 5.518 1.00 81.50 412 GLY A N 1
ATOM 3054 C CA . GLY A 1 412 ? 0.281 -1.637 4.447 1.00 81.50 412 GLY A CA 1
ATOM 3055 C C . GLY A 1 412 ? 1.243 -0.874 3.539 1.00 81.50 412 GLY A C 1
ATOM 3056 O O . GLY A 1 412 ? 0.992 0.271 3.176 1.00 81.50 412 GLY A O 1
ATOM 3057 N N . GLY A 1 413 ? 2.390 -1.488 3.235 1.00 78.19 413 GLY A N 1
ATOM 3058 C CA . GLY A 1 413 ? 3.481 -0.871 2.474 1.00 78.19 413 GLY A CA 1
ATOM 3059 C C . GLY A 1 413 ? 4.604 -0.265 3.300 1.00 78.19 413 GLY A C 1
ATOM 3060 O O . GLY A 1 413 ? 5.480 0.404 2.756 1.00 78.19 413 GLY A O 1
ATOM 3061 N N . GLY A 1 414 ? 4.608 -0.535 4.602 1.00 84.50 414 GLY A N 1
ATOM 3062 C CA . GLY A 1 414 ? 5.708 -0.210 5.497 1.00 84.50 414 GLY A CA 1
ATOM 3063 C C . GLY A 1 414 ? 6.868 -1.212 5.454 1.00 84.50 414 GLY A C 1
ATOM 3064 O O . GLY A 1 414 ? 7.036 -2.014 4.533 1.00 84.50 414 GLY A O 1
ATOM 3065 N N . PHE A 1 415 ? 7.689 -1.171 6.501 1.00 86.38 415 PHE A N 1
ATOM 3066 C CA . PHE A 1 415 ? 8.924 -1.947 6.624 1.00 86.38 415 PHE A CA 1
ATOM 3067 C C . PHE A 1 415 ? 8.704 -3.471 6.586 1.00 86.38 415 PHE A C 1
ATOM 3069 O O . PHE A 1 415 ? 9.484 -4.186 5.960 1.00 86.38 415 PHE A O 1
ATOM 3076 N N . ILE A 1 416 ? 7.635 -3.983 7.210 1.00 91.06 416 ILE A N 1
ATOM 3077 C CA . ILE A 1 416 ? 7.302 -5.420 7.218 1.00 91.06 416 ILE A CA 1
ATOM 3078 C C . ILE A 1 416 ? 6.860 -5.866 5.822 1.00 91.06 416 ILE A C 1
ATOM 3080 O O . ILE A 1 416 ? 7.298 -6.912 5.346 1.00 91.06 416 ILE A O 1
ATOM 3084 N N . SER A 1 417 ? 6.052 -5.051 5.139 1.00 91.12 417 SER A N 1
ATOM 3085 C CA . SER A 1 417 ? 5.641 -5.295 3.754 1.00 91.12 417 SER A CA 1
ATOM 3086 C C . SER A 1 417 ? 6.854 -5.378 2.828 1.00 91.12 417 SER A C 1
ATOM 3088 O O . SER A 1 417 ? 6.999 -6.353 2.091 1.00 91.12 417 SER A O 1
ATOM 3090 N N . ALA A 1 418 ? 7.792 -4.434 2.943 1.00 87.94 418 ALA A N 1
ATOM 3091 C CA . ALA A 1 418 ? 9.037 -4.441 2.174 1.00 87.94 418 ALA A CA 1
ATOM 3092 C C . ALA A 1 418 ? 9.917 -5.677 2.440 1.00 87.94 418 ALA A C 1
ATOM 3094 O O . ALA A 1 418 ? 10.586 -6.176 1.536 1.00 87.94 418 ALA A O 1
ATOM 3095 N N . LEU A 1 419 ? 9.896 -6.182 3.675 1.00 90.75 419 LEU A N 1
ATOM 3096 C CA . LEU A 1 419 ? 10.637 -7.366 4.104 1.00 90.75 419 LEU A CA 1
ATOM 3097 C C . LEU A 1 419 ? 10.014 -8.689 3.659 1.00 90.75 419 LEU A C 1
ATOM 3099 O O . LEU A 1 419 ? 10.713 -9.698 3.633 1.00 90.75 419 LEU A O 1
ATOM 3103 N N . SER A 1 420 ? 8.722 -8.714 3.335 1.00 94.12 420 SER A N 1
ATOM 3104 C CA . SER A 1 420 ? 7.986 -9.960 3.098 1.00 94.12 420 SER A CA 1
ATOM 3105 C C . SER A 1 420 ? 8.620 -10.835 2.006 1.00 94.12 420 SER A C 1
ATOM 3107 O O . SER A 1 420 ? 8.901 -12.007 2.249 1.00 94.12 420 SER A O 1
ATOM 3109 N N . VAL A 1 421 ? 8.939 -10.270 0.837 1.00 94.25 421 VAL A N 1
ATOM 3110 C CA . VAL A 1 421 ? 9.562 -11.001 -0.281 1.00 94.25 421 VAL A CA 1
ATOM 3111 C C . VAL A 1 421 ? 10.982 -11.490 0.063 1.00 94.25 421 VAL A C 1
ATOM 3113 O O . VAL A 1 421 ? 11.224 -12.693 -0.089 1.00 94.25 421 VAL A O 1
ATOM 3116 N N . PRO A 1 422 ? 11.901 -10.645 0.585 1.00 91.75 422 PRO A N 1
ATOM 3117 C CA . PRO A 1 422 ? 13.189 -11.104 1.112 1.00 91.75 422 PRO A CA 1
ATOM 3118 C C . PRO A 1 422 ? 13.073 -12.222 2.156 1.00 91.75 422 PRO A C 1
ATOM 3120 O O . PRO A 1 422 ? 13.810 -13.205 2.096 1.00 91.75 422 PRO A O 1
ATOM 3123 N N . LEU A 1 423 ? 12.126 -12.121 3.093 1.00 93.50 423 LEU A N 1
ATOM 3124 C CA . LEU A 1 423 ? 11.919 -13.136 4.127 1.00 93.50 423 LEU A CA 1
ATOM 3125 C C . LEU A 1 423 ? 11.411 -14.455 3.542 1.00 93.50 423 LEU A C 1
ATOM 3127 O O . LEU A 1 423 ? 11.889 -15.511 3.945 1.00 93.50 423 LEU A O 1
ATOM 3131 N N . ILE A 1 424 ? 10.506 -14.428 2.560 1.00 96.12 424 ILE A N 1
ATOM 3132 C CA . ILE A 1 424 ? 10.076 -15.644 1.849 1.00 96.12 424 ILE A CA 1
ATOM 3133 C C . ILE A 1 424 ? 11.238 -16.238 1.037 1.00 96.12 424 ILE A C 1
ATOM 3135 O O . ILE A 1 424 ? 11.309 -17.453 0.852 1.00 96.12 424 ILE A O 1
ATOM 3139 N N . ALA A 1 425 ? 12.153 -15.419 0.516 1.00 93.31 425 ALA A N 1
ATOM 3140 C CA . ALA A 1 425 ? 13.350 -15.908 -0.163 1.00 93.31 425 ALA A CA 1
ATOM 3141 C C . ALA A 1 425 ? 14.340 -16.578 0.803 1.00 93.31 425 ALA A C 1
ATOM 3143 O O . ALA A 1 425 ? 14.858 -17.642 0.480 1.00 93.31 425 ALA A O 1
ATOM 3144 N N . ALA A 1 426 ? 14.554 -15.997 1.985 1.00 92.00 426 ALA A N 1
ATOM 3145 C CA . ALA A 1 426 ? 15.503 -16.502 2.976 1.00 92.00 426 ALA A CA 1
ATOM 3146 C C . ALA A 1 426 ? 14.972 -17.701 3.785 1.00 92.00 426 ALA A C 1
ATOM 3148 O O . ALA A 1 426 ? 15.705 -18.651 4.040 1.00 92.00 426 ALA A O 1
ATOM 3149 N N . LEU A 1 427 ? 13.704 -17.658 4.205 1.00 95.00 427 LEU A N 1
ATOM 3150 C CA . LEU A 1 427 ? 13.090 -18.660 5.088 1.00 95.00 427 LEU A CA 1
ATOM 3151 C C . LEU A 1 427 ? 12.308 -19.738 4.322 1.00 95.00 427 LEU A C 1
ATOM 3153 O O . LEU A 1 427 ? 12.015 -20.798 4.870 1.00 95.00 427 LEU A O 1
ATOM 3157 N N . GLY A 1 428 ? 11.928 -19.460 3.075 1.00 97.00 428 GLY A N 1
ATOM 3158 C CA . GLY A 1 428 ? 10.972 -20.266 2.322 1.00 97.00 428 GLY A CA 1
ATOM 3159 C C . GLY A 1 428 ? 9.514 -19.969 2.694 1.00 97.00 428 GLY A C 1
ATOM 3160 O O . GLY A 1 428 ? 9.189 -19.552 3.812 1.00 97.00 428 GLY A O 1
ATOM 3161 N N . LEU A 1 429 ? 8.609 -20.217 1.742 1.00 97.62 429 LEU A N 1
ATOM 3162 C CA . LEU A 1 429 ? 7.175 -19.973 1.914 1.00 97.62 429 LEU A CA 1
ATOM 3163 C C . LEU A 1 429 ? 6.545 -20.735 3.098 1.00 97.62 429 LEU A C 1
ATOM 3165 O O . LEU A 1 429 ? 5.761 -20.115 3.822 1.00 97.62 429 LEU A O 1
ATOM 3169 N N . PRO A 1 430 ? 6.869 -22.020 3.371 1.00 98.19 430 PRO A N 1
ATOM 3170 C CA . PRO A 1 430 ? 6.256 -22.743 4.486 1.00 98.19 430 PRO A CA 1
ATOM 3171 C C . PRO A 1 430 ? 6.541 -22.100 5.847 1.00 98.19 430 PRO A C 1
ATOM 3173 O O . PRO A 1 430 ? 5.619 -21.886 6.631 1.00 98.19 430 PRO A O 1
ATOM 3176 N N . ILE A 1 431 ? 7.802 -21.742 6.116 1.00 98.19 431 ILE A N 1
ATOM 3177 C CA . ILE A 1 431 ? 8.201 -21.136 7.394 1.00 98.19 431 ILE A CA 1
ATOM 3178 C C . ILE A 1 431 ? 7.565 -19.754 7.536 1.00 98.19 431 ILE A C 1
ATOM 3180 O O . ILE A 1 431 ? 6.965 -19.460 8.569 1.00 98.19 431 ILE A O 1
ATOM 3184 N N . PHE A 1 432 ? 7.626 -18.930 6.486 1.00 98.00 432 PHE A N 1
ATOM 3185 C CA . PHE A 1 432 ? 6.983 -17.617 6.479 1.00 98.00 432 PHE A CA 1
ATOM 3186 C C . PHE A 1 432 ? 5.470 -17.707 6.750 1.00 98.00 432 PHE A C 1
ATOM 3188 O O . PHE A 1 432 ? 4.929 -16.951 7.560 1.00 98.00 432 PHE A O 1
ATOM 3195 N N . THR A 1 433 ? 4.789 -18.675 6.131 1.00 98.31 433 THR A N 1
ATOM 3196 C CA . THR A 1 433 ? 3.350 -18.911 6.326 1.00 98.31 433 THR A CA 1
ATOM 3197 C C . THR A 1 433 ? 3.046 -19.340 7.761 1.00 98.31 433 THR A C 1
ATOM 3199 O O . THR A 1 433 ? 2.134 -18.806 8.384 1.00 98.31 433 THR A O 1
ATOM 3202 N N . ILE A 1 434 ? 3.833 -20.252 8.341 1.00 98.44 434 ILE A N 1
ATOM 3203 C CA . ILE A 1 434 ? 3.653 -20.671 9.741 1.00 98.44 434 ILE A CA 1
ATOM 3204 C C . ILE A 1 434 ? 3.835 -19.481 10.689 1.00 98.44 434 ILE A C 1
ATOM 3206 O O . ILE A 1 434 ? 3.009 -19.275 11.578 1.00 98.44 434 ILE A O 1
ATOM 3210 N N . LEU A 1 435 ? 4.881 -18.674 10.492 1.00 98.12 435 LEU A N 1
ATOM 3211 C CA . LEU A 1 435 ? 5.142 -17.501 11.326 1.00 98.12 435 LEU A CA 1
ATOM 3212 C C . LEU A 1 435 ? 3.994 -16.492 11.253 1.00 98.12 435 LEU A C 1
ATOM 3214 O O . LEU A 1 435 ? 3.505 -16.047 12.289 1.00 98.12 435 LEU A O 1
ATOM 3218 N N . THR A 1 436 ? 3.523 -16.164 10.050 1.00 98.06 436 THR A N 1
ATOM 3219 C CA . THR A 1 436 ? 2.425 -15.204 9.851 1.00 98.06 436 THR A CA 1
ATOM 3220 C C . THR A 1 436 ? 1.099 -15.729 10.410 1.00 98.06 436 THR A C 1
ATOM 3222 O O . THR A 1 436 ? 0.370 -14.962 11.042 1.00 98.06 436 THR A O 1
ATOM 3225 N N . VAL A 1 437 ? 0.814 -17.034 10.311 1.00 98.50 437 VAL A N 1
ATOM 3226 C CA . VAL A 1 437 ? -0.342 -17.676 10.969 1.00 98.50 437 VAL A CA 1
ATOM 3227 C C . VAL A 1 437 ? -0.244 -17.564 12.492 1.00 98.50 437 VAL A C 1
ATOM 3229 O O . VAL A 1 437 ? -1.195 -17.125 13.141 1.00 98.50 437 VAL A O 1
ATOM 3232 N N . VAL A 1 438 ? 0.904 -17.920 13.078 1.00 98.31 438 VAL A N 1
ATOM 3233 C CA . VAL A 1 438 ? 1.121 -17.850 14.533 1.00 98.31 438 VAL A CA 1
ATOM 3234 C C . VAL A 1 438 ? 0.992 -16.414 15.034 1.00 98.31 438 VAL A C 1
ATOM 3236 O O . VAL A 1 438 ? 0.326 -16.179 16.043 1.00 98.31 438 VAL A O 1
ATOM 3239 N N . ILE A 1 439 ? 1.567 -15.447 14.315 1.00 97.94 439 ILE A N 1
ATOM 3240 C CA . ILE A 1 439 ? 1.446 -14.019 14.628 1.00 97.94 439 ILE A CA 1
ATOM 3241 C C . ILE A 1 439 ? -0.021 -13.584 14.562 1.00 97.94 439 ILE A C 1
ATOM 3243 O O . ILE A 1 439 ? -0.507 -12.962 15.503 1.00 97.94 439 ILE A O 1
ATOM 3247 N N . THR A 1 440 ? -0.754 -13.959 13.512 1.00 98.12 440 THR A N 1
ATOM 3248 C CA . THR A 1 440 ? -2.175 -13.608 13.349 1.00 98.12 440 THR A CA 1
ATOM 3249 C C . THR A 1 440 ? -3.021 -14.147 14.501 1.00 98.12 440 THR A C 1
ATOM 3251 O O . THR A 1 440 ? -3.803 -13.406 15.103 1.00 98.12 440 THR A O 1
ATOM 3254 N N . ILE A 1 441 ? -2.838 -15.420 14.864 1.00 98.06 441 ILE A N 1
ATOM 3255 C CA . ILE A 1 441 ? -3.546 -16.053 15.985 1.00 98.06 441 ILE A CA 1
ATOM 3256 C C . ILE A 1 441 ? -3.161 -15.383 17.308 1.00 98.06 441 ILE A C 1
ATOM 3258 O O . ILE A 1 441 ? -4.038 -15.030 18.097 1.00 98.06 441 ILE A O 1
ATOM 3262 N N . GLY A 1 442 ? -1.865 -15.168 17.546 1.00 97.94 442 GLY A N 1
ATOM 3263 C CA . GLY A 1 442 ? -1.355 -14.535 18.760 1.00 97.94 442 GLY A CA 1
ATOM 3264 C C . GLY A 1 442 ? -1.896 -13.119 18.954 1.00 97.94 442 GLY A C 1
ATOM 3265 O O . GLY A 1 442 ? -2.398 -12.797 20.032 1.00 97.94 442 GLY A O 1
ATOM 3266 N N . LEU A 1 443 ? -1.873 -12.300 17.898 1.00 97.00 443 LEU A N 1
ATOM 3267 C CA . LEU A 1 443 ? -2.437 -10.950 17.900 1.00 97.00 443 LEU A CA 1
ATOM 3268 C C . LEU A 1 443 ? -3.954 -10.969 18.105 1.00 97.00 443 LEU A C 1
ATOM 3270 O O . LEU A 1 443 ? -4.467 -10.153 18.866 1.00 97.00 443 LEU A O 1
ATOM 3274 N N . THR A 1 444 ? -4.664 -11.927 17.502 1.00 96.75 444 THR A N 1
ATOM 3275 C CA . THR A 1 444 ? -6.116 -12.084 17.690 1.00 96.75 444 THR A CA 1
ATOM 3276 C C . THR A 1 444 ? -6.453 -12.414 19.143 1.00 96.75 444 THR A C 1
ATOM 3278 O O . THR A 1 444 ? -7.292 -11.751 19.752 1.00 96.75 444 THR A O 1
ATOM 3281 N N . ILE A 1 445 ? -5.766 -13.396 19.739 1.00 96.50 445 ILE A N 1
ATOM 3282 C CA . ILE A 1 445 ? -5.948 -13.765 21.151 1.00 96.50 445 ILE A CA 1
ATOM 3283 C C . ILE A 1 445 ? -5.629 -12.573 22.055 1.00 96.50 445 ILE A C 1
ATOM 3285 O O . ILE A 1 445 ? -6.364 -12.293 23.004 1.00 96.50 445 ILE A O 1
ATOM 3289 N N . TRP A 1 446 ? -4.541 -11.861 21.769 1.00 94.81 446 TRP A N 1
ATOM 3290 C CA . TRP A 1 446 ? -4.139 -10.698 22.546 1.00 94.81 446 TRP A CA 1
ATOM 3291 C C . TRP A 1 446 ? -5.149 -9.549 22.453 1.00 94.81 446 TRP A C 1
ATOM 3293 O O . TRP A 1 446 ? -5.526 -9.000 23.488 1.00 94.81 446 TRP A O 1
ATOM 3303 N N . GLY A 1 447 ? -5.644 -9.236 21.253 1.00 93.44 447 GLY A N 1
ATOM 3304 C CA . GLY A 1 447 ? -6.665 -8.213 21.030 1.00 93.44 447 GLY A CA 1
ATOM 3305 C C . GLY A 1 447 ? -7.960 -8.502 21.784 1.00 93.44 447 GLY A C 1
ATOM 3306 O O . GLY A 1 447 ? -8.470 -7.634 22.489 1.00 93.44 447 GLY A O 1
ATOM 3307 N N . VAL A 1 448 ? -8.436 -9.750 21.730 1.00 93.25 448 VAL A N 1
ATOM 3308 C CA . VAL A 1 448 ? -9.640 -10.187 22.459 1.00 93.25 448 VAL A CA 1
ATOM 3309 C C . VAL A 1 448 ? -9.436 -10.089 23.978 1.00 93.25 448 VAL A C 1
ATOM 3311 O O . VAL A 1 448 ? -10.319 -9.633 24.709 1.00 93.25 448 VAL A O 1
ATOM 3314 N N . ARG A 1 449 ? -8.257 -10.478 24.484 1.00 91.56 449 ARG A N 1
ATOM 3315 C CA . ARG A 1 449 ? -7.928 -10.357 25.915 1.00 91.56 449 ARG A CA 1
ATOM 3316 C C . ARG A 1 449 ? -7.883 -8.901 26.375 1.00 91.56 449 ARG A C 1
ATOM 3318 O O . ARG A 1 449 ? -8.420 -8.598 27.435 1.00 91.56 449 ARG A O 1
ATOM 3325 N N . GLN A 1 450 ? -7.279 -8.008 25.590 1.00 88.12 450 GLN A N 1
ATOM 3326 C CA . GLN A 1 450 ? -7.217 -6.575 25.903 1.00 88.12 450 GLN A CA 1
ATOM 3327 C C . GLN A 1 450 ? -8.614 -5.953 25.998 1.00 88.12 450 GLN A C 1
ATOM 3329 O O . GLN A 1 450 ? -8.889 -5.234 26.958 1.00 88.12 450 GLN A O 1
ATOM 3334 N N . ALA A 1 451 ? -9.504 -6.285 25.059 1.00 85.56 451 ALA A N 1
ATOM 3335 C CA . ALA A 1 451 ? -10.894 -5.836 25.094 1.00 85.56 451 ALA A CA 1
ATOM 3336 C C . ALA A 1 451 ? -11.623 -6.334 26.357 1.00 85.56 451 ALA A C 1
ATOM 3338 O O . ALA A 1 451 ? -12.312 -5.574 27.032 1.00 85.56 451 ALA A O 1
ATOM 3339 N N . THR A 1 452 ? -11.401 -7.596 26.740 1.00 82.44 452 THR A N 1
ATOM 3340 C CA . THR A 1 452 ? -12.009 -8.181 27.949 1.00 82.44 452 THR A CA 1
ATOM 3341 C C . THR A 1 452 ? -11.531 -7.479 29.229 1.00 82.44 452 THR A C 1
ATOM 3343 O O . THR A 1 452 ? -12.327 -7.180 30.114 1.00 82.44 452 THR A O 1
ATOM 3346 N N . VAL A 1 453 ? -10.230 -7.183 29.337 1.00 81.00 453 VAL A N 1
ATOM 3347 C CA . VAL A 1 453 ? -9.652 -6.505 30.513 1.00 81.00 453 VAL A CA 1
ATOM 3348 C C . VAL A 1 453 ? -10.221 -5.096 30.682 1.00 81.00 453 VAL A C 1
ATOM 3350 O O . VAL A 1 453 ? -10.557 -4.692 31.795 1.00 81.00 453 VAL A O 1
ATOM 3353 N N . ARG A 1 454 ? -10.358 -4.351 29.583 1.00 77.56 454 ARG A N 1
ATOM 3354 C CA . ARG A 1 454 ? -10.925 -2.998 29.590 1.00 77.56 454 ARG A CA 1
ATOM 3355 C C . ARG A 1 454 ? -12.405 -2.994 29.976 1.00 77.56 454 ARG A C 1
ATOM 3357 O O . ARG A 1 454 ? -12.796 -2.175 30.806 1.00 77.56 454 ARG A O 1
ATOM 3364 N N . GLN A 1 455 ? -13.189 -3.960 29.492 1.00 70.56 455 GLN A N 1
ATOM 3365 C CA . GLN A 1 455 ? -14.587 -4.132 29.905 1.00 70.56 455 GLN A CA 1
ATOM 3366 C C . GLN A 1 455 ? -14.720 -4.365 31.417 1.00 70.56 455 GLN A C 1
ATOM 3368 O O . GLN A 1 455 ? -15.527 -3.700 32.071 1.00 70.56 455 GLN A O 1
ATOM 3373 N N . SER A 1 456 ? -13.894 -5.245 31.989 1.00 71.19 456 SER A N 1
ATOM 3374 C CA . SER A 1 456 ? -13.888 -5.515 33.434 1.00 71.19 456 SER A CA 1
ATOM 3375 C C . SER A 1 456 ? -13.491 -4.288 34.262 1.00 71.19 456 SER A C 1
ATOM 3377 O O . SER A 1 456 ? -14.076 -4.040 35.316 1.00 71.19 456 SER A O 1
ATOM 3379 N N . ALA A 1 457 ? -12.534 -3.486 33.783 1.00 71.19 457 ALA A N 1
ATOM 3380 C CA . ALA A 1 457 ? -12.101 -2.265 34.464 1.00 71.19 457 ALA A CA 1
ATOM 3381 C C . ALA A 1 457 ? -13.200 -1.185 34.495 1.00 71.19 457 ALA A C 1
ATOM 3383 O O . ALA A 1 457 ? -13.412 -0.548 35.526 1.00 71.19 457 ALA A O 1
ATOM 3384 N N . VAL A 1 458 ? -13.939 -1.008 33.393 1.00 67.06 458 VAL A N 1
ATOM 3385 C CA . VAL A 1 458 ? -15.064 -0.057 33.320 1.00 67.06 458 VAL A CA 1
ATOM 3386 C C . VAL A 1 458 ? -16.217 -0.490 34.230 1.00 67.06 458 VAL A C 1
ATOM 3388 O O . VAL A 1 458 ? -16.807 0.346 34.915 1.00 67.06 458 VAL A O 1
ATOM 3391 N N . GLN A 1 459 ? -16.520 -1.791 34.282 1.00 61.91 459 GLN A N 1
ATOM 3392 C CA . GLN A 1 459 ? -17.541 -2.321 35.188 1.00 61.91 459 GLN A CA 1
ATOM 3393 C C . GLN A 1 459 ? -17.147 -2.124 36.658 1.00 61.91 459 GLN A C 1
ATOM 3395 O O . GLN A 1 459 ? -17.965 -1.619 37.425 1.00 61.91 459 GLN A O 1
ATOM 3400 N N . GLY A 1 460 ? -15.897 -2.414 37.034 1.00 59.53 460 GLY A N 1
ATOM 3401 C CA . GLY A 1 460 ? -15.391 -2.192 38.395 1.00 59.53 460 GLY A CA 1
ATOM 3402 C C . GLY A 1 460 ? -15.480 -0.729 38.844 1.00 59.53 460 GLY A C 1
ATOM 3403 O O . GLY A 1 460 ? -16.036 -0.445 39.902 1.00 59.53 460 GLY A O 1
ATOM 3404 N N . ALA A 1 461 ? -15.051 0.211 37.995 1.00 61.22 461 ALA A N 1
ATOM 3405 C CA . ALA A 1 461 ? -15.127 1.645 38.292 1.00 61.22 461 ALA A CA 1
ATOM 3406 C C . ALA A 1 461 ? -16.575 2.158 38.433 1.00 61.22 461 ALA A C 1
ATOM 3408 O O . ALA A 1 461 ? -16.852 3.054 39.227 1.00 61.22 461 ALA A O 1
ATOM 3409 N N . SER A 1 462 ? -17.526 1.583 37.686 1.00 59.16 462 SER A N 1
ATOM 3410 C CA . SER A 1 462 ? -18.947 1.944 37.795 1.00 59.16 462 SER A CA 1
ATOM 3411 C C . SER A 1 462 ? -19.617 1.439 39.078 1.00 59.16 462 SER A C 1
ATOM 3413 O O . SER A 1 462 ? -20.608 2.023 39.517 1.00 59.16 462 SER A O 1
ATOM 3415 N N . VAL A 1 463 ? -19.080 0.369 39.674 1.00 59.47 463 VAL A N 1
ATOM 3416 C CA . VAL A 1 463 ? -19.537 -0.181 40.957 1.00 59.47 463 VAL A CA 1
ATOM 3417 C C . VAL A 1 463 ? -18.973 0.643 42.115 1.00 59.47 463 VAL A C 1
ATOM 3419 O O . VAL A 1 463 ? -19.732 0.994 43.011 1.00 59.47 463 VAL A O 1
ATOM 3422 N N . GLU A 1 464 ? -17.697 1.039 42.060 1.00 55.81 464 GLU A N 1
ATOM 3423 C CA . GLU A 1 464 ? -17.085 1.938 43.057 1.00 55.81 464 GLU A CA 1
ATOM 3424 C C . GLU A 1 464 ? -17.688 3.348 43.048 1.00 55.81 464 GLU A C 1
ATOM 3426 O O . GLU A 1 464 ? -17.821 3.955 44.098 1.00 55.81 464 GLU A O 1
ATOM 3431 N N . ALA A 1 465 ? -18.109 3.872 41.893 1.00 55.25 465 ALA A N 1
ATOM 3432 C CA . ALA A 1 465 ? -18.768 5.182 41.818 1.00 55.25 465 ALA A CA 1
ATOM 3433 C C . ALA A 1 465 ? -20.228 5.184 42.324 1.00 55.25 465 ALA A C 1
ATOM 3435 O O . ALA A 1 465 ? -20.853 6.243 42.390 1.00 55.25 465 ALA A O 1
ATOM 3436 N N . ARG A 1 466 ? -20.802 4.006 42.611 1.00 52.47 466 ARG A N 1
ATOM 3437 C CA . ARG A 1 466 ? -22.179 3.828 43.109 1.00 52.47 466 ARG A CA 1
ATOM 3438 C C . ARG A 1 466 ? -22.250 3.330 44.557 1.00 52.47 466 ARG A C 1
ATOM 3440 O O . ARG A 1 466 ? -23.359 3.272 45.088 1.00 52.47 466 ARG A O 1
ATOM 3447 N N . GLY A 1 467 ? -21.121 2.939 45.148 1.00 44.69 467 GLY A N 1
ATOM 3448 C CA . GLY A 1 467 ? -20.979 2.625 46.574 1.00 44.69 467 GLY A CA 1
ATOM 3449 C C . GLY A 1 467 ? -20.447 3.828 47.329 1.00 44.69 467 GLY A C 1
ATOM 3450 O O . GLY A 1 467 ? -20.856 3.987 48.499 1.00 44.69 467 GLY A O 1
#

Sequence (467 aa):
MWTATDVGESMVLLALVFLGAALIRKWSTHLRALFLPTAVIGGFLALALGPEGIGRLTHSSGMFPDQTFSVWHALPGLLINVMAASLLLGEQLPAPRKIWGIAGSHVIMAAIMSAGQFAVAGLVVLLLLGPAFGFSDKGGALIELSFAGGHGTLAGLGPVLAAYGAGDLVEVGLGLATIGMVTGVVVGTILVNYAINSPSITVARQNPTSPDEDLDIDHHRPRPGQEAMDEWQGMSQVTAAAVALGVSIAVGMVLLELLRWIFDLFGSDFFEKFPLFPFTIIGGVLVQLVAVRYGFGWAVNRRAVEGLGGLSIDGIIICAIGTLSLAALGNNIVPLVILAVASVGWSIVLALVIGRRVFERDWFEHSIAEFGEGQGNVATGFMMVDMVDPDRKTGVAQGYSYRQLFTRPLVGGGFISALSVPLIAALGLPIFTILTVVITIGLTIWGVRQATVRQSAVQGASVEARG

pLDDT: mean 87.61, std 10.37, range [44.69, 98.62]

Mean predicted aligned error: 6.64 Å

Foldseek 3Di:
DDDPVLLVVLVVVLVVLLVVLVVCCVPDPVCQLLLPDSLLSSQVVLQCQACNHQCVVVVHRGPDDPSSLVSLLCLLQVLLQLLLLLLCFLDDQDDVVVLCVQQVLVLLLLLLLLLVLLLLQLCCCVPPCCVPPVDDLLSSLLLQCQFLQNLSLLLNCLLLCVVLVNNLCSLLSNLLNVLLSSCLSVVLVVLLVCQVPDPVHDFQDPDADDPPDPLNLPPDDDDPPPDFQDADPPDGLLVLLVVLSVQLLVQLVVVLVVVCVVVVVVVDNLSVSFRSRLSSNVSSVVSCVVCVVVVVSSSNGSVSSVVSSVVSSSSSSSSSSSSRDPVSNVSCVPVSVSSSVSSLVSLVCSQPPLQPLLDQPSSNLLSSLSSLSSSHHNSRSVSSNCSRNVVPPDSRSVNNVSSSSPNVCCGSSHDVSSCSSSCCSVVNSVVSSVVSVVSSVVSSVVSNVVSVVVVVVVVVVVVVVVD

Solvent-accessible surface area (backbone atoms only — not comparable to full-atom values): 23243 Å² total; per-residue (Å²): 134,86,51,74,64,51,54,51,53,35,52,53,51,50,54,50,37,46,52,50,17,46,52,51,44,75,73,32,67,68,48,51,74,56,62,61,52,49,31,57,49,14,3,51,48,40,21,43,42,16,44,78,33,44,3,62,78,69,77,44,48,39,82,48,60,67,63,34,50,60,52,33,63,51,44,17,61,55,29,36,30,50,25,33,8,26,72,54,29,47,61,85,82,68,60,67,70,60,44,44,74,60,10,38,58,49,42,47,49,51,50,31,50,44,30,37,28,29,17,51,25,17,48,47,29,67,74,42,38,27,78,76,68,68,42,62,65,60,49,19,37,36,42,23,33,6,14,34,15,11,47,42,34,36,39,31,39,32,67,48,32,40,77,71,75,42,44,74,49,41,39,40,24,46,52,37,12,52,48,22,37,48,46,21,51,55,51,46,50,52,51,49,55,50,38,75,74,32,96,87,43,79,62,80,49,89,68,83,91,57,94,85,58,90,61,55,59,83,65,76,73,81,63,93,84,74,72,86,70,64,83,52,97,84,53,55,53,58,57,39,17,54,49,52,38,52,52,7,36,52,46,7,51,52,53,52,53,50,48,34,57,56,31,48,77,74,75,39,70,78,53,72,78,51,76,61,32,58,36,4,34,53,15,10,45,52,51,41,50,51,24,52,75,73,71,45,43,62,54,44,35,35,70,39,21,44,51,56,17,48,54,25,38,36,50,21,29,21,25,46,45,28,61,45,49,64,65,58,31,62,78,36,48,66,62,40,52,52,50,44,54,52,47,53,52,50,40,50,46,43,30,70,59,48,20,58,46,34,34,86,68,62,22,55,49,48,16,41,23,51,33,13,20,51,16,18,38,67,44,45,10,50,36,43,28,45,74,36,32,69,82,61,82,60,68,42,72,57,17,55,55,54,22,48,78,67,39,44,65,38,41,47,52,11,44,54,47,68,40,40,51,60,46,31,70,75,61,31,45,69,54,46,22,52,52,25,40,52,49,22,52,51,46,49,55,48,34,35,50,52,32,52,51,52,53,52,52,54,53,52,54,57,50,61,76,72,107

Nearest PDB structures (foldseek):
  8xq9-assembly1_A  TM=3.761E-01  e=2.863E-02  Strongylocentrotus purpuratus
  7dsx-assembly1_A  TM=3.252E-01  e=8.418E-02  Homo sapiens
  7a0g-assembly1_HHH  TM=1.199E-01  e=4.245E-01  Serratia marcescens
  1sj8-assembly1_A  TM=1.385E-01  e=2.983E+00  Mus musculus
  6grj-assembly1_F  TM=1.185E-01  e=2.861E+00  Aeromonas hydrophila